Protein AF-A0A1E4SL75-F1 (afdb_monomer)

Solvent-accessible surface area (backbone atoms only — not comparable to full-atom values): 41194 Å² total; per-residue (Å²): 117,82,35,72,50,78,57,84,84,45,38,46,52,70,45,74,39,53,65,69,50,47,51,35,50,35,59,72,74,55,60,92,56,72,90,89,66,80,74,94,63,77,60,61,61,42,69,56,22,32,42,51,39,16,38,46,70,50,64,27,18,37,35,38,27,27,43,69,88,48,48,51,71,56,43,53,51,52,50,48,51,43,52,52,56,67,37,81,51,42,57,78,91,56,76,95,67,72,42,26,39,28,38,39,39,31,78,38,56,47,34,42,53,44,50,50,53,50,48,52,60,58,50,61,92,53,63,40,58,59,21,50,46,35,48,43,73,41,97,82,76,85,48,74,44,79,43,55,37,51,51,26,36,36,38,32,34,74,87,54,78,73,49,73,51,57,49,43,94,72,93,64,67,34,36,36,39,34,21,21,65,57,31,46,50,30,28,65,71,58,58,74,95,59,87,66,43,44,82,24,49,47,65,40,44,36,45,32,32,46,55,43,52,56,69,40,44,21,43,39,41,59,87,36,66,34,60,41,73,46,71,98,81,57,42,80,41,48,40,67,51,52,51,51,44,49,51,52,50,50,26,51,54,46,52,52,53,55,48,50,53,50,49,51,54,52,50,52,54,49,46,70,74,57,41,89,88,66,75,56,70,69,58,56,51,52,51,49,51,52,50,56,67,70,60,69,82,76,65,64,34,42,36,37,33,28,59,41,81,57,68,43,58,55,52,51,51,53,48,53,49,50,52,49,51,48,53,50,51,50,51,50,51,56,55,70,68,55,74,84,83,70,83,86,47,64,63,56,49,52,52,48,52,50,48,52,50,52,50,52,55,47,51,69,61,61,67,60,51,70,64,57,57,49,51,48,69,47,72,55,73,54,83,93,44,53,89,52,52,91,58,55,59,57,74,43,79,44,74,47,83,51,41,73,58,60,76,62,52,87,74,78,90,72,90,76,97,65,86,78,79,88,73,73,69,86,59,37,37,32,31,38,38,33,36,35,24,43,88,84,72,45,81,45,76,32,21,44,33,63,73,52,78,57,72,52,73,70,53,49,53,49,52,51,50,52,52,27,54,76,35,72,73,35,52,51,51,53,36,40,49,54,51,34,53,51,42,68,61,53,78,78,67,85,78,76,75,56,63,64,68,51,53,60,61,50,55,50,49,51,37,71,76,36,73,89,58,83,65,35,42,38,37,36,30,30,32,71,58,62,60,71,66,38,43,69,47,45,65,74,70,39,88,92,57,47,72,41,62,75,69,76,80,85,82,86,87,83,83,89,80,91,80,91,77,95,76,91,74,85,86,70,88,65,70,52,76,76,62,93,43,26,42,40,43,35,31,48,56,55,48,58,56,79,47,53,70,38,41,32,38,36,40,37,34,71,47,38,32,33,55,56,46,9,23,30,53,59,83,71,50,70,83,42,76,78,63,77,47,77,50,70,56,50,78,65,60,39,61,68,56,53,51,37,41,53,67,66,27,93,62,95,62,78,38,36,39,34,49,32,39,78,52,65,46,74,81,54,56,76,66,52,51,54,51,50,51,54,49,50,46,52,48,37,50,49,41,55,52,63,40,41,72,83,68,32,44,79,48,80,83,45,94,51,70,43,77,45,70,74,78,90,61,76,61,55,67,52,64,77,70,106

Secondary structure (DSSP, 8-state):
--S-TT-SS--GGGGT--HHHHHHHHHHHSTTS-TT---SSPPPPPHHHHHHHHHHHTT-EEEEEE-TTSSHHHHHHHHHHHHHHTPPPB-TTS-------EEEE-SSHHHHHHHHHHHHHHHTT--TT-EEEEEEEPTTSS-EEEEEE--EEEEE-SSSPPEEEESSSS----SEEEE-HHHHHHHHHT-SS-S--GGGGGG--EEEETTHHHHHH-SEEBTEE-EEEETTTTEEEEHHHHHHHHHHHHHHHHHHHHHHHHHHHHHHHHHHHH-TT---HHHHHHHHHHHHHHS---PPEEEEEEEPPPHHHHHHHHHHHHHHHHHHHHHHHHHHHS---SSS-HHHHHHHHHHHHHHHHHHHHS---HHHHHHHHHHPPPGGGGGGGGGSPPEEEEE----HHHHH-----SS--S--------PEEEE-EEEEE-TTS-EEEEEEE-STTPPPHHHHHHHHHHHHHHTTT-THHHHHHHHHHHHHHTTS----TTHHHHHHHHHHHHHHH-TT--PPEEEEE-TTS-HHHHHHHHHHH-TT--EEE---TT-S---------------SS---TT--SEEEEEHHHHTT---TT-SEEEEESGGGTSHHHHTBSS-GGGG-GGG----S-SS--SHHHHHHHHHHS--SSPPEEEEEEEEEETT--HHHHHHHHHHHHHHHHHHHHTTHHHHEEE--SSS-EEEPPPSS-THHHHHTT-

Radius of gyration: 29.53 Å; Cα contacts (8 Å, |Δi|>4): 1065; chains: 1; bounding box: 82×75×94 Å

pLDDT: mean 75.41, std 17.28, range [24.45, 97.94]

Sequence (722 aa):
LKYDPTDLEGDFTSYNVLPFLQHRLNQHLLTNMPTGRTPSHNLRPTDDQRKLLAILQSQHSAILNGGVSTGKSLASAIYALNLTFSRVPKYGIIRKRSSVDSIILVPTDEMVAKYQMYFEMLTTDIPALCCPDELKLQKGGTGYTLTRRPLVIEYLFSEKPTETYSTDLQSSVPQILVTTLSGLEKVVRSEGPQQTKQKHLLDLQLLAVDDMSLFLKSTHIGQDCLIQKSGKKSKYVNSVQSLIKEIQNLHLSEYYKDLDRRLDITKKKFEEEKGLNNLGPSELEKRLTKHRRKFLYKPIQYCFISKSEESYKHLLQTKLNLDNTRSINMAIQKHNQVQPQGFDTTKIHDLYTKFLIEKSDQLTQRDEDPLTRFVEKLIRFNDTQRVLKERERKLISASSSISLDSQLSTTDSSNFSSKPSSNEVLMINAYFPIGLTGEKLELVLKDLNVSENFPSDSEIVNLMNHHVELSRHNVKNLEKSFLKFKTDLEKDMVDRSSIRKYIPPLIKKFKELNPTNDSKFLVVVPNYVNIRKIIKKLSGTCKGEKFRALSDTKVNQGIATQGETDQTETSHTEIAAGSSQHLILNASQSIGIDFSGYSNVIIFGLDSLIPQLAFVSKPSLSSSANKVSGIVDPFDDLSVYYLAKLLATPTKQEKNILFVFDSYSKRSSKQDKIKSEQSLKRFSEIIMYNQLVKKVNTKSLFEEDIPLVYGIDDSFVSSVQS

Structure (mmCIF, N/CA/C/O backbone):
data_AF-A0A1E4SL75-F1
#
_entry.id   AF-A0A1E4SL75-F1
#
loop_
_atom_site.group_PDB
_atom_site.id
_atom_site.type_symbol
_atom_site.label_atom_id
_atom_site.label_alt_id
_atom_site.label_comp_id
_atom_site.label_asym_id
_atom_site.label_entity_id
_atom_site.label_seq_id
_atom_site.pdbx_PDB_ins_code
_atom_site.Cartn_x
_atom_site.Cartn_y
_atom_site.Cartn_z
_atom_site.occupancy
_atom_site.B_iso_or_equiv
_atom_site.auth_seq_id
_atom_site.auth_comp_id
_atom_site.auth_asym_id
_atom_site.auth_atom_id
_atom_site.pdbx_PDB_model_num
ATOM 1 N N . LEU A 1 1 ? -12.334 -18.047 13.655 1.00 83.31 1 LEU A N 1
ATOM 2 C CA . LEU A 1 1 ? -13.013 -16.798 13.227 1.00 83.31 1 LEU A CA 1
ATOM 3 C C . LEU A 1 1 ? -14.523 -17.031 13.283 1.00 83.31 1 LEU A C 1
ATOM 5 O O . LEU A 1 1 ? -14.915 -18.187 13.356 1.00 83.31 1 LEU A O 1
ATOM 9 N N . LYS A 1 2 ? -15.356 -15.981 13.296 1.00 88.62 2 LYS A N 1
ATOM 10 C CA . LYS A 1 2 ? -16.828 -16.102 13.223 1.00 88.62 2 LYS A CA 1
ATOM 11 C C . LYS A 1 2 ? -17.306 -16.476 11.812 1.00 88.62 2 LYS A C 1
ATOM 13 O O . LYS A 1 2 ? -18.326 -17.136 11.683 1.00 88.62 2 LYS A O 1
ATOM 18 N N . TYR A 1 3 ? -16.568 -16.046 10.792 1.00 90.00 3 TYR A N 1
ATOM 19 C CA . TYR A 1 3 ? -16.841 -16.313 9.378 1.00 90.00 3 TYR A CA 1
ATOM 20 C C . TYR A 1 3 ? -15.704 -17.143 8.787 1.00 90.00 3 TYR A C 1
ATOM 22 O O . TYR A 1 3 ? -14.558 -16.998 9.229 1.00 90.00 3 TYR A O 1
ATOM 30 N N . ASP A 1 4 ? -16.019 -17.992 7.811 1.00 86.25 4 ASP A N 1
ATOM 31 C CA . ASP A 1 4 ? -15.053 -18.871 7.158 1.00 86.25 4 ASP A CA 1
ATOM 32 C C . ASP A 1 4 ? -14.353 -18.147 5.990 1.00 86.25 4 ASP A C 1
ATOM 34 O O . ASP A 1 4 ? -14.996 -17.824 4.988 1.00 86.25 4 ASP A O 1
ATOM 38 N N . PRO A 1 5 ? -13.042 -17.858 6.086 1.00 84.31 5 PRO A N 1
ATOM 39 C CA . PRO A 1 5 ? -12.304 -17.215 5.001 1.00 84.31 5 PRO A CA 1
ATOM 40 C C . PRO A 1 5 ? -12.101 -18.123 3.774 1.00 84.31 5 PRO A C 1
ATOM 42 O O . PRO A 1 5 ? -11.694 -17.616 2.728 1.00 84.31 5 PRO A O 1
ATOM 45 N N . THR A 1 6 ? -12.351 -19.432 3.893 1.00 83.94 6 THR A N 1
ATOM 46 C CA . THR A 1 6 ? -12.162 -20.422 2.820 1.00 83.94 6 THR A CA 1
ATOM 47 C C . THR A 1 6 ? -13.420 -20.691 1.998 1.00 83.94 6 THR A C 1
ATOM 49 O O . THR A 1 6 ? -13.345 -21.400 0.999 1.00 83.94 6 THR A O 1
ATOM 52 N N . ASP A 1 7 ? -14.554 -20.091 2.367 1.00 82.94 7 ASP A N 1
ATOM 53 C CA . ASP A 1 7 ? -15.803 -20.208 1.617 1.00 82.94 7 ASP A CA 1
ATOM 54 C C . ASP A 1 7 ? -15.685 -19.524 0.240 1.00 82.94 7 ASP A C 1
ATOM 56 O O . ASP A 1 7 ? -15.732 -18.301 0.112 1.00 82.94 7 ASP A O 1
ATOM 60 N N . LEU A 1 8 ? -15.482 -20.331 -0.804 1.00 77.44 8 LEU A N 1
ATOM 61 C CA . LEU A 1 8 ? -15.339 -19.874 -2.192 1.00 77.44 8 LEU A CA 1
ATOM 62 C C . LEU A 1 8 ? -16.685 -19.549 -2.859 1.00 77.44 8 LEU A C 1
ATOM 64 O O . LEU A 1 8 ? -16.715 -18.886 -3.903 1.00 77.44 8 LEU A O 1
ATOM 68 N N . GLU A 1 9 ? -17.784 -20.033 -2.282 1.00 78.38 9 GLU A N 1
ATOM 69 C CA . GLU A 1 9 ? -19.133 -19.893 -2.830 1.00 78.38 9 GLU A CA 1
ATOM 70 C C . GLU A 1 9 ? -19.881 -18.703 -2.215 1.00 78.38 9 GLU A C 1
ATOM 72 O O . GLU A 1 9 ? -20.776 -18.145 -2.858 1.00 78.38 9 GLU A O 1
ATOM 77 N N . GLY A 1 10 ? -19.474 -18.271 -1.020 1.00 83.12 10 GLY A N 1
ATOM 78 C CA . GLY A 1 10 ? -20.016 -17.115 -0.318 1.00 83.12 10 GLY A CA 1
ATOM 79 C C . GLY A 1 10 ? -19.806 -15.780 -1.043 1.00 83.12 10 GLY A C 1
ATOM 80 O O . GLY A 1 10 ? -18.728 -15.459 -1.548 1.00 83.12 10 GLY A O 1
ATOM 81 N N . ASP A 1 11 ? -20.854 -14.958 -1.056 1.00 91.06 11 ASP A N 1
ATOM 82 C CA . ASP A 1 11 ? -20.798 -13.552 -1.466 1.00 91.06 11 ASP A CA 1
ATOM 83 C C . ASP A 1 11 ? -20.376 -12.631 -0.298 1.00 91.06 11 ASP A C 1
ATOM 85 O O . ASP A 1 11 ? -20.056 -13.091 0.800 1.00 91.06 11 ASP A O 1
ATOM 89 N N . PHE A 1 12 ? -20.384 -11.305 -0.479 1.00 92.00 12 PHE A N 1
ATOM 90 C CA . PHE A 1 12 ? -20.015 -10.391 0.610 1.00 92.00 12 PHE A CA 1
ATOM 91 C C . PHE A 1 12 ? -20.985 -10.469 1.803 1.00 92.00 12 PHE A C 1
ATOM 93 O O . PHE A 1 12 ? -20.565 -10.245 2.943 1.00 92.00 12 PHE A O 1
ATOM 100 N N . THR A 1 13 ? -22.261 -10.810 1.591 1.00 92.31 13 THR A N 1
ATOM 101 C CA . THR A 1 13 ? -23.250 -10.911 2.682 1.00 92.31 13 THR A CA 1
ATOM 102 C C . THR A 1 13 ? -22.955 -12.074 3.627 1.00 92.31 13 THR A C 1
ATOM 104 O O . THR A 1 13 ? -23.198 -11.960 4.832 1.00 92.31 13 THR A O 1
ATOM 107 N N . SER A 1 14 ? -22.300 -13.122 3.120 1.00 91.19 14 SER A N 1
ATOM 108 C CA . SER A 1 14 ? -21.789 -14.257 3.908 1.00 91.19 14 SER A CA 1
ATOM 109 C C . SER A 1 14 ? -20.769 -13.817 4.971 1.00 91.19 14 SER A C 1
ATOM 111 O O . SER A 1 14 ? -20.631 -14.442 6.021 1.00 91.19 14 SER A O 1
ATOM 113 N N . TYR A 1 15 ? -20.133 -12.660 4.762 1.00 91.69 15 TYR A N 1
ATOM 114 C CA . TYR A 1 15 ? -19.209 -12.009 5.692 1.00 91.69 15 TYR A CA 1
ATOM 115 C C . TYR A 1 15 ? -19.852 -10.852 6.466 1.00 91.69 15 TYR A C 1
ATOM 117 O O . TYR A 1 15 ? -19.157 -9.940 6.912 1.00 91.69 15 TYR A O 1
ATOM 125 N N . ASN A 1 16 ? -21.179 -10.853 6.630 1.00 92.44 16 ASN A N 1
ATOM 126 C CA . ASN A 1 16 ? -21.926 -9.811 7.344 1.00 92.44 16 ASN A CA 1
ATOM 127 C C . ASN A 1 16 ? -21.765 -8.406 6.734 1.00 92.44 16 ASN A C 1
ATOM 129 O O . ASN A 1 16 ? -21.898 -7.396 7.428 1.00 92.44 16 ASN A O 1
ATOM 133 N N . VAL A 1 17 ? -21.479 -8.316 5.433 1.00 93.50 17 VAL A N 1
ATOM 134 C CA . VAL A 1 17 ? -21.609 -7.063 4.682 1.00 93.50 17 VAL A CA 1
ATOM 135 C C . VAL A 1 17 ? -23.088 -6.797 4.421 1.00 93.50 17 VAL A C 1
ATOM 137 O O . VAL A 1 17 ? -23.849 -7.708 4.103 1.00 93.50 17 VAL A O 1
ATOM 140 N N . LEU A 1 18 ? -23.508 -5.538 4.567 1.00 93.25 18 LEU A N 1
ATOM 141 C CA . LEU A 1 18 ? -24.904 -5.157 4.367 1.00 93.25 18 LEU A CA 1
ATOM 142 C C . LEU A 1 18 ? -25.365 -5.500 2.940 1.00 93.25 18 LEU A C 1
ATOM 144 O O . LEU A 1 18 ? -24.660 -5.149 1.990 1.00 93.25 18 LEU A O 1
ATOM 148 N N . PRO A 1 19 ? -26.568 -6.083 2.760 1.00 91.56 19 PRO A N 1
ATOM 149 C CA . PRO A 1 19 ? -27.097 -6.422 1.436 1.00 91.56 19 PRO A CA 1
ATOM 150 C C . PRO A 1 19 ? -27.135 -5.239 0.460 1.00 91.56 19 PRO A C 1
ATOM 152 O O . PRO A 1 19 ? -26.914 -5.413 -0.733 1.00 91.56 19 PRO A O 1
ATOM 155 N N . PHE A 1 20 ? -27.343 -4.018 0.969 1.00 90.56 20 PHE A N 1
ATOM 156 C CA . PHE A 1 20 ? -27.250 -2.790 0.176 1.00 90.56 20 PHE A CA 1
ATOM 157 C C . PHE A 1 20 ? -25.873 -2.623 -0.489 1.00 90.56 20 PHE A C 1
ATOM 159 O O . PHE A 1 20 ? -25.795 -2.338 -1.680 1.00 90.56 20 PHE A O 1
ATOM 166 N N . LEU A 1 21 ? -24.784 -2.850 0.253 1.00 92.12 21 LEU A N 1
ATOM 167 C CA . LEU A 1 21 ? -23.425 -2.727 -0.280 1.00 92.12 21 LEU A CA 1
ATOM 168 C C . LEU A 1 21 ? -23.129 -3.832 -1.305 1.00 92.12 21 LEU A C 1
ATOM 170 O O . LEU A 1 21 ? -22.540 -3.543 -2.342 1.00 92.12 21 LEU A O 1
ATOM 174 N N . GLN A 1 22 ? -23.596 -5.067 -1.074 1.00 91.62 22 GLN A N 1
ATOM 175 C CA . GLN A 1 22 ? -23.527 -6.143 -2.077 1.00 91.62 22 GLN A CA 1
ATOM 176 C C . GLN A 1 22 ? -24.260 -5.751 -3.366 1.00 91.62 22 GLN A C 1
ATOM 178 O O . GLN A 1 22 ? -23.735 -5.943 -4.461 1.00 91.62 22 GLN A O 1
ATOM 183 N N . HIS A 1 23 ? -25.461 -5.182 -3.247 1.00 89.25 23 HIS A N 1
ATOM 184 C CA . HIS A 1 23 ? -26.235 -4.737 -4.400 1.00 89.25 23 HIS A CA 1
ATOM 185 C C . HIS A 1 23 ? -25.493 -3.661 -5.204 1.00 89.25 23 HIS A C 1
ATOM 187 O O . HIS A 1 23 ? -25.441 -3.749 -6.429 1.00 89.25 23 HIS A O 1
ATOM 193 N N . ARG A 1 24 ? -24.854 -2.695 -4.532 1.00 88.94 24 ARG A N 1
ATOM 194 C CA . ARG A 1 24 ? -24.038 -1.663 -5.194 1.00 88.94 24 ARG A CA 1
ATOM 195 C C . ARG A 1 24 ? -22.810 -2.237 -5.886 1.00 88.94 24 ARG A C 1
ATOM 197 O O . ARG A 1 24 ? -22.538 -1.882 -7.028 1.00 88.94 24 ARG A O 1
ATOM 204 N N . LEU A 1 25 ? -22.118 -3.179 -5.250 1.00 88.62 25 LEU A N 1
ATOM 205 C CA . LEU A 1 25 ? -21.009 -3.891 -5.885 1.00 88.62 25 LEU A CA 1
ATOM 206 C C . LEU A 1 25 ? -21.459 -4.614 -7.158 1.00 88.62 25 LEU A C 1
ATOM 208 O O . LEU A 1 25 ? -20.793 -4.508 -8.183 1.00 88.62 25 LEU A O 1
ATOM 212 N N . ASN A 1 26 ? -22.612 -5.286 -7.121 1.00 86.31 26 ASN A N 1
ATOM 213 C CA . ASN A 1 26 ? -23.179 -5.935 -8.302 1.00 86.31 26 ASN A CA 1
ATOM 214 C C . ASN A 1 26 ? -23.487 -4.919 -9.411 1.00 86.31 26 ASN A C 1
ATOM 216 O O . ASN A 1 26 ? -23.142 -5.155 -10.563 1.00 86.31 26 ASN A O 1
ATOM 220 N N . GLN A 1 27 ? -24.117 -3.790 -9.073 1.00 82.88 27 GLN A N 1
ATOM 221 C CA . GLN A 1 27 ? -24.462 -2.755 -10.049 1.00 82.88 27 GLN A CA 1
ATOM 222 C C . GLN A 1 27 ? -23.234 -2.137 -10.717 1.00 82.88 27 GLN A C 1
ATOM 224 O O . GLN A 1 27 ? -23.279 -1.889 -11.911 1.00 82.88 27 GLN A O 1
ATOM 229 N N . HIS A 1 28 ? -22.153 -1.882 -9.980 1.00 78.88 28 HIS A N 1
ATOM 230 C CA . HIS A 1 28 ? -20.993 -1.176 -10.530 1.00 78.88 28 HIS A CA 1
ATOM 231 C C . HIS A 1 28 ? -19.942 -2.091 -11.162 1.00 78.88 28 HIS A C 1
ATOM 233 O O . HIS A 1 28 ? -19.201 -1.640 -12.030 1.00 78.88 28 HIS A O 1
ATOM 239 N N . LEU A 1 29 ? -19.850 -3.353 -10.734 1.00 79.06 29 LEU A N 1
ATOM 240 C CA . LEU A 1 29 ? -18.795 -4.268 -11.187 1.00 79.06 29 LEU A CA 1
ATOM 241 C C . LEU A 1 29 ? -19.296 -5.349 -12.159 1.00 79.06 29 LEU A C 1
ATOM 243 O O . LEU A 1 29 ? -18.475 -5.978 -12.821 1.00 79.06 29 LEU A O 1
ATOM 247 N N . LEU A 1 30 ? -20.615 -5.559 -12.287 1.00 74.44 30 LEU A N 1
ATOM 248 C CA . LEU A 1 30 ? -21.209 -6.518 -13.238 1.00 74.44 30 LEU A CA 1
ATOM 249 C C . LEU A 1 30 ? -21.849 -5.836 -14.469 1.00 74.44 30 LEU A C 1
ATOM 251 O O . LEU A 1 30 ? -22.508 -6.498 -15.270 1.00 74.44 30 LEU A O 1
ATOM 255 N N . THR A 1 31 ? -21.662 -4.526 -14.651 1.00 55.16 31 THR A N 1
ATOM 256 C CA . THR A 1 31 ? -22.407 -3.651 -15.583 1.00 55.16 31 THR A CA 1
ATOM 257 C C . THR A 1 31 ? -22.130 -3.822 -17.077 1.00 55.16 31 THR A C 1
ATOM 259 O O . THR A 1 31 ? -22.726 -3.114 -17.880 1.00 55.16 31 THR A O 1
ATOM 262 N N . ASN A 1 32 ? -21.336 -4.809 -17.497 1.00 49.16 32 ASN A N 1
ATOM 263 C CA . ASN A 1 32 ? -21.243 -5.186 -18.917 1.00 49.16 32 ASN A CA 1
ATOM 264 C C . ASN A 1 32 ? -22.448 -6.015 -19.409 1.00 49.16 32 ASN A C 1
ATOM 266 O O . ASN A 1 32 ? -22.391 -6.622 -20.478 1.00 49.16 32 ASN A O 1
ATOM 270 N N . MET A 1 33 ? -23.541 -6.065 -18.645 1.00 46.09 33 MET A N 1
ATOM 271 C CA . MET A 1 33 ? -24.749 -6.791 -19.022 1.00 46.09 33 MET A CA 1
ATOM 272 C C . MET A 1 33 ? -25.742 -5.846 -19.716 1.00 46.09 33 MET A C 1
ATOM 274 O O . MET A 1 33 ? -26.021 -4.770 -19.185 1.00 46.09 33 MET A O 1
ATOM 278 N N . PRO A 1 34 ? -26.294 -6.225 -20.887 1.00 42.47 34 PRO A N 1
ATOM 279 C CA . PRO A 1 34 ? -27.271 -5.411 -21.599 1.00 42.47 34 PRO A CA 1
ATOM 280 C C . PRO A 1 34 ? -28.456 -5.060 -20.691 1.00 42.47 34 PRO A C 1
ATOM 282 O O . PRO A 1 34 ? -28.938 -5.887 -19.910 1.00 42.47 34 PRO A O 1
ATOM 285 N N . THR A 1 35 ? -28.888 -3.805 -20.791 1.00 44.03 35 THR A N 1
ATOM 286 C CA . THR A 1 35 ? -29.911 -3.160 -19.964 1.00 44.03 35 THR A CA 1
ATOM 287 C C . THR A 1 35 ? -31.155 -4.039 -19.782 1.00 44.03 35 THR A C 1
ATOM 289 O O . THR A 1 35 ? -31.805 -4.433 -20.747 1.00 44.03 35 THR A O 1
ATOM 292 N N . GLY A 1 36 ? -31.501 -4.340 -18.522 1.00 49.22 36 GLY A N 1
ATOM 293 C CA . GLY A 1 36 ? -32.783 -4.957 -18.148 1.00 49.22 36 GLY A CA 1
ATOM 294 C C . GLY A 1 36 ? -32.735 -6.346 -17.499 1.00 49.22 36 GLY A C 1
ATOM 295 O O . GLY A 1 36 ? -33.790 -6.859 -17.135 1.00 49.22 36 GLY A O 1
ATOM 296 N N . ARG A 1 37 ? -31.561 -6.966 -17.305 1.00 46.25 37 ARG A N 1
ATOM 297 C CA . ARG A 1 37 ? -31.441 -8.231 -16.548 1.00 46.25 37 ARG A CA 1
ATOM 298 C C . ARG A 1 37 ? -30.671 -8.023 -15.248 1.00 46.25 37 ARG A C 1
ATOM 300 O O . ARG A 1 37 ? -29.527 -7.581 -15.269 1.00 46.25 37 ARG A O 1
ATOM 307 N N . THR A 1 38 ? -31.287 -8.366 -14.117 1.00 53.19 38 THR A N 1
ATOM 308 C CA . THR A 1 38 ? -30.568 -8.529 -12.850 1.00 53.19 38 THR A CA 1
ATOM 309 C C . THR A 1 38 ? -29.512 -9.630 -13.009 1.00 53.19 38 THR A C 1
ATOM 311 O O . THR A 1 38 ? -29.789 -10.644 -13.657 1.00 53.19 38 THR A O 1
ATOM 314 N N . PRO A 1 39 ? -28.299 -9.464 -12.451 1.00 56.12 39 PRO A N 1
ATOM 315 C CA . PRO A 1 39 ? -27.299 -10.524 -12.454 1.00 56.12 39 PRO A CA 1
ATOM 316 C C . PRO A 1 39 ? -27.886 -11.789 -11.823 1.00 56.12 39 PRO A C 1
ATOM 318 O O . PRO A 1 39 ? -28.480 -11.726 -10.748 1.00 56.12 39 PRO A O 1
ATOM 321 N N . SER A 1 40 ? -27.722 -12.941 -12.476 1.00 58.41 40 SER A N 1
ATOM 322 C CA . SER A 1 40 ? -28.173 -14.234 -11.937 1.00 58.41 40 SER A CA 1
ATOM 323 C C . SER A 1 40 ? -27.377 -14.683 -10.705 1.00 58.41 40 SER A C 1
ATOM 325 O O . SER A 1 40 ? -27.741 -15.666 -10.066 1.00 58.41 40 SER A O 1
ATOM 327 N N . HIS A 1 41 ? -26.286 -13.984 -10.386 1.00 71.56 41 HIS A N 1
ATOM 328 C CA . HIS A 1 41 ? -25.365 -14.296 -9.304 1.00 71.56 41 HIS A CA 1
ATOM 329 C C . HIS A 1 41 ? -24.803 -13.014 -8.678 1.00 71.56 41 HIS A C 1
ATOM 331 O O . HIS A 1 41 ? -24.623 -11.998 -9.352 1.00 71.56 41 HIS A O 1
ATOM 337 N N . ASN A 1 42 ? -24.517 -13.074 -7.378 1.00 82.56 42 ASN A N 1
ATOM 338 C CA . ASN A 1 42 ? -23.846 -11.998 -6.658 1.00 82.56 42 ASN A CA 1
ATOM 339 C C . ASN A 1 42 ? -22.348 -11.979 -6.982 1.00 82.56 42 ASN A C 1
ATOM 341 O O . ASN A 1 42 ? -21.724 -13.026 -7.165 1.00 82.56 42 ASN A O 1
ATOM 345 N N . LEU A 1 43 ? -21.766 -10.778 -7.013 1.00 85.25 43 LEU A N 1
ATOM 346 C CA . LEU A 1 43 ? -20.324 -10.594 -7.083 1.00 85.25 43 LEU A CA 1
ATOM 347 C C . LEU A 1 43 ? -19.679 -11.251 -5.863 1.00 85.25 43 LEU A C 1
ATOM 349 O O . LEU A 1 43 ? -20.049 -10.952 -4.722 1.00 85.25 43 LEU A O 1
ATOM 353 N N . ARG A 1 44 ? -18.691 -12.107 -6.115 1.00 88.12 44 ARG A N 1
ATOM 354 C CA . ARG A 1 44 ? -17.951 -12.809 -5.069 1.00 88.12 44 ARG A CA 1
ATOM 355 C C . ARG A 1 44 ? -16.710 -12.015 -4.645 1.00 88.12 44 ARG A C 1
ATOM 357 O O . ARG A 1 44 ? -16.028 -11.460 -5.509 1.00 88.12 44 ARG A O 1
ATOM 364 N N . PRO A 1 45 ? -16.392 -11.966 -3.341 1.00 90.56 45 PRO A N 1
ATOM 365 C CA . PRO A 1 45 ? -15.139 -11.402 -2.858 1.00 90.56 45 PRO A CA 1
ATOM 366 C C . PRO A 1 45 ? -13.934 -12.236 -3.315 1.00 90.56 45 PRO A C 1
ATOM 368 O O . PRO A 1 45 ? -13.987 -13.468 -3.366 1.00 90.56 45 PRO A O 1
ATOM 371 N N . THR A 1 46 ? -12.816 -11.565 -3.594 1.00 89.50 46 THR A N 1
ATOM 372 C CA . THR A 1 46 ? -11.518 -12.221 -3.826 1.00 89.50 46 THR A CA 1
ATOM 373 C C . THR A 1 46 ? -11.005 -12.902 -2.551 1.00 89.50 46 THR A C 1
ATOM 375 O O . THR A 1 46 ? -11.482 -12.619 -1.452 1.00 89.50 46 THR A O 1
ATOM 378 N N . ASP A 1 47 ? -9.989 -13.763 -2.666 1.00 87.56 47 ASP A N 1
ATOM 379 C CA . ASP A 1 47 ? -9.384 -14.440 -1.506 1.00 87.56 47 ASP A CA 1
ATOM 380 C C . ASP A 1 47 ? -8.906 -13.470 -0.416 1.00 87.56 47 ASP A C 1
ATOM 382 O O . ASP A 1 47 ? -9.229 -13.621 0.764 1.00 87.56 47 ASP A O 1
ATOM 386 N N . ASP A 1 48 ? -8.223 -12.402 -0.825 1.00 89.44 48 ASP A N 1
ATOM 387 C CA . ASP A 1 48 ? -7.775 -11.345 0.080 1.00 89.44 48 ASP A CA 1
ATOM 388 C C . ASP A 1 48 ? -8.949 -10.610 0.738 1.00 89.44 48 ASP A C 1
ATOM 390 O O . ASP A 1 48 ? -8.900 -10.302 1.931 1.00 89.44 48 ASP A O 1
ATOM 394 N N . GLN A 1 49 ? -10.018 -10.338 -0.016 1.00 92.69 49 GLN A N 1
ATOM 395 C CA . GLN A 1 49 ? -11.212 -9.685 0.520 1.00 92.69 49 GLN A CA 1
ATOM 396 C C . GLN A 1 49 ? -11.937 -10.584 1.530 1.00 92.69 49 GLN A C 1
ATOM 398 O O . GLN A 1 49 ? -12.306 -10.096 2.599 1.00 92.69 49 GLN A O 1
ATOM 403 N N . ARG A 1 50 ? -12.085 -11.887 1.246 1.00 92.94 50 ARG A N 1
ATOM 404 C CA . ARG A 1 50 ? -12.679 -12.871 2.172 1.00 92.94 50 ARG A CA 1
ATOM 405 C C . ARG A 1 50 ? -11.902 -12.945 3.474 1.00 92.94 50 ARG A C 1
ATOM 407 O O . ARG A 1 50 ? -12.486 -12.782 4.544 1.00 92.94 50 ARG A O 1
ATOM 414 N N . LYS A 1 51 ? -10.579 -13.121 3.393 1.00 91.88 51 LYS A N 1
ATOM 415 C CA . LYS A 1 51 ? -9.690 -13.161 4.564 1.00 91.88 51 LYS A CA 1
ATOM 416 C C . LYS A 1 51 ? -9.807 -11.882 5.390 1.00 91.88 51 LYS A C 1
ATOM 418 O O . LYS A 1 51 ? -10.016 -11.960 6.603 1.00 91.88 51 LYS A O 1
ATOM 423 N N . LEU A 1 52 ? -9.739 -10.713 4.744 1.00 94.00 52 LEU A N 1
ATOM 424 C CA . LEU A 1 52 ? -9.831 -9.427 5.436 1.00 94.00 52 LEU A CA 1
ATOM 425 C C . LEU A 1 52 ? -11.171 -9.261 6.153 1.00 94.00 52 LEU A C 1
ATOM 427 O O . LEU A 1 52 ? -11.208 -8.964 7.349 1.00 94.00 52 LEU A O 1
ATOM 431 N N . LEU A 1 53 ? -12.273 -9.471 5.430 1.00 94.75 53 LEU A N 1
ATOM 432 C CA . LEU A 1 53 ? -13.621 -9.295 5.958 1.00 94.75 53 LEU A CA 1
ATOM 433 C C . LEU A 1 53 ? -13.910 -10.312 7.065 1.00 94.75 53 LEU A C 1
ATOM 435 O O . LEU A 1 53 ? -14.415 -9.915 8.112 1.00 94.75 53 LEU A O 1
ATOM 439 N N . ALA A 1 54 ? -13.517 -11.579 6.907 1.00 93.44 54 ALA A N 1
ATOM 440 C CA . ALA A 1 54 ? -13.692 -12.606 7.932 1.00 93.44 54 ALA A CA 1
ATOM 441 C C . ALA A 1 54 ? -12.986 -12.245 9.249 1.00 93.44 54 ALA A C 1
ATOM 443 O O . ALA A 1 54 ? -13.573 -12.402 10.326 1.00 93.44 54 ALA A O 1
ATOM 444 N N . ILE A 1 55 ? -11.755 -11.721 9.189 1.00 93.44 55 ILE A N 1
ATOM 445 C CA . ILE A 1 55 ? -10.998 -11.292 10.377 1.00 93.44 55 ILE A CA 1
ATOM 446 C C . ILE A 1 55 ? -11.648 -10.063 11.018 1.00 93.44 55 ILE A C 1
ATOM 448 O O . ILE A 1 55 ? -11.949 -10.075 12.218 1.00 93.44 55 ILE A O 1
ATOM 452 N N . LEU A 1 56 ? -11.901 -9.018 10.225 1.00 94.19 56 LEU A N 1
ATOM 453 C CA . LEU A 1 56 ? -12.411 -7.746 10.733 1.00 94.19 56 LEU A CA 1
ATOM 454 C C . LEU A 1 56 ? -13.823 -7.891 11.317 1.00 94.19 56 LEU A C 1
ATOM 456 O O . LEU A 1 56 ? -14.086 -7.428 12.428 1.00 94.19 56 LEU A O 1
ATOM 460 N N . GLN A 1 57 ? -14.707 -8.626 10.646 1.00 93.00 57 GLN A N 1
ATOM 461 C CA . GLN A 1 57 ? -16.080 -8.875 11.102 1.00 93.00 57 GLN A CA 1
ATOM 462 C C . GLN A 1 57 ? -16.141 -9.799 12.324 1.00 93.00 57 GLN A C 1
ATOM 464 O O . GLN A 1 57 ? -17.102 -9.761 13.095 1.00 93.00 57 GLN A O 1
ATOM 469 N N . SER A 1 58 ? -15.088 -10.589 12.556 1.00 91.25 58 SER A N 1
ATOM 470 C CA . SER A 1 58 ? -14.884 -11.339 13.804 1.00 91.25 58 SER A CA 1
ATOM 471 C C . SER A 1 58 ? -14.350 -10.468 14.952 1.00 91.25 58 SER A C 1
ATOM 473 O O . SER A 1 58 ? -14.004 -10.995 16.005 1.00 91.25 58 SER A O 1
ATOM 475 N N . GLN A 1 59 ? -14.290 -9.142 14.771 1.00 90.50 59 GLN A N 1
ATOM 476 C CA . GLN A 1 59 ? -13.816 -8.148 15.743 1.00 90.50 59 GLN A CA 1
ATOM 477 C C . GLN A 1 59 ? -12.320 -8.240 16.091 1.00 90.50 59 GLN A C 1
ATOM 479 O O . GLN A 1 59 ? -11.885 -7.649 17.084 1.00 90.50 59 GLN A O 1
ATOM 484 N N . HIS A 1 60 ? -11.516 -8.909 15.262 1.00 91.62 60 HIS A N 1
ATOM 485 C CA . HIS A 1 60 ? -10.063 -9.011 15.422 1.00 91.62 60 HIS A CA 1
ATOM 486 C C . HIS A 1 60 ? -9.321 -7.928 14.631 1.00 91.62 60 HIS A C 1
ATOM 488 O O . HIS A 1 60 ? -9.833 -7.410 13.640 1.00 91.62 60 HIS A O 1
ATOM 494 N N . SER A 1 61 ? -8.117 -7.570 15.074 1.00 93.25 61 SER A N 1
ATOM 495 C CA . SER A 1 61 ? -7.230 -6.713 14.281 1.00 93.25 61 SER A CA 1
ATOM 496 C C . SER A 1 61 ? -6.565 -7.556 13.193 1.00 93.25 61 SER A C 1
ATOM 498 O O . SER A 1 61 ? -6.231 -8.714 13.439 1.00 93.25 61 SER A O 1
ATOM 500 N N . ALA A 1 62 ? -6.373 -6.990 12.007 1.00 93.25 62 ALA A N 1
ATOM 501 C CA . ALA A 1 62 ? -5.860 -7.709 10.845 1.00 93.25 62 ALA A CA 1
ATOM 502 C C . ALA A 1 62 ? -4.505 -7.154 10.397 1.00 93.25 62 ALA A C 1
ATOM 504 O O . ALA A 1 62 ? -4.327 -5.935 10.322 1.00 93.25 62 ALA A O 1
ATOM 505 N N . ILE A 1 63 ? -3.587 -8.050 10.043 1.00 91.31 63 ILE A N 1
ATOM 506 C CA . ILE A 1 63 ? -2.505 -7.775 9.095 1.00 91.31 63 ILE A CA 1
ATOM 507 C C . ILE A 1 63 ? -2.796 -8.631 7.876 1.00 91.31 63 ILE A C 1
ATOM 509 O O . ILE A 1 63 ? -2.920 -9.846 8.004 1.00 91.31 63 ILE A O 1
ATOM 513 N N . LEU A 1 64 ? -2.935 -8.004 6.716 1.00 89.88 64 LEU A N 1
ATOM 514 C CA . LEU A 1 64 ? -3.118 -8.714 5.463 1.00 89.88 64 LEU A CA 1
ATOM 515 C C . LEU A 1 64 ? -1.931 -8.448 4.546 1.00 89.88 64 LEU A C 1
ATOM 517 O O . LEU A 1 64 ? -1.792 -7.344 4.015 1.00 89.88 64 LEU A O 1
ATOM 521 N N . ASN A 1 65 ? -1.125 -9.482 4.339 1.00 84.94 65 ASN A N 1
ATOM 522 C CA . ASN A 1 65 ? -0.054 -9.509 3.352 1.00 84.94 65 ASN A CA 1
ATOM 523 C C . ASN A 1 65 ? -0.611 -10.157 2.083 1.00 84.94 65 ASN A C 1
ATOM 525 O O . ASN A 1 65 ? -0.755 -11.377 2.034 1.00 84.94 65 ASN A O 1
ATOM 529 N N .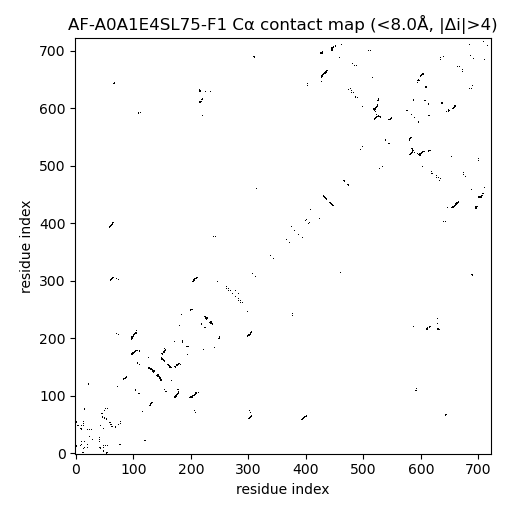 GLY A 1 66 ? -0.964 -9.363 1.072 1.00 79.62 66 GLY A N 1
ATOM 530 C CA . GLY A 1 66 ? -1.575 -9.922 -0.137 1.00 79.62 66 GLY A CA 1
ATOM 531 C C . GLY A 1 66 ? -1.185 -9.236 -1.434 1.00 79.62 66 GLY A C 1
ATOM 532 O O . GLY A 1 66 ? -0.691 -8.105 -1.427 1.00 79.62 66 GLY A O 1
ATOM 533 N N . GLY A 1 67 ? -1.442 -9.908 -2.556 1.00 73.38 67 GLY A N 1
ATOM 534 C CA . GLY A 1 67 ? -1.004 -9.495 -3.895 1.00 73.38 67 GLY A CA 1
ATOM 535 C C . GLY A 1 67 ? -1.520 -8.118 -4.331 1.00 73.38 67 GLY A C 1
ATOM 536 O O . GLY A 1 67 ? -2.532 -7.617 -3.848 1.00 73.38 67 GLY A O 1
ATOM 537 N N . VAL A 1 68 ? -0.835 -7.441 -5.248 1.00 76.06 68 VAL A N 1
ATOM 538 C CA . VAL A 1 68 ? -1.295 -6.127 -5.737 1.00 76.06 68 VAL A CA 1
ATOM 539 C C . VAL A 1 68 ? -2.611 -6.288 -6.516 1.00 76.06 68 VAL A C 1
ATOM 541 O O . VAL A 1 68 ? -2.840 -7.303 -7.159 1.00 76.06 68 VAL A O 1
ATOM 544 N N . SER A 1 69 ? -3.497 -5.289 -6.441 1.00 74.38 69 SER A N 1
ATOM 545 C CA . SER A 1 69 ? -4.783 -5.269 -7.166 1.00 74.38 69 SER A CA 1
ATOM 546 C C . SER A 1 69 ? -5.795 -6.365 -6.793 1.00 74.38 69 SER A C 1
ATOM 548 O O . SER A 1 69 ? -6.771 -6.567 -7.500 1.00 74.38 69 SER A O 1
ATOM 550 N N . THR A 1 70 ? -5.664 -7.001 -5.629 1.00 82.31 70 THR A N 1
ATOM 551 C CA . THR A 1 70 ? -6.618 -8.017 -5.139 1.00 82.31 70 THR A CA 1
ATOM 552 C C . THR A 1 70 ? -7.889 -7.448 -4.490 1.00 82.31 70 THR A C 1
ATOM 554 O O . THR A 1 70 ? -8.687 -8.188 -3.925 1.00 82.31 70 THR A O 1
ATOM 557 N N . GLY A 1 71 ? -8.094 -6.126 -4.526 1.00 86.25 71 GLY A N 1
ATOM 558 C CA . GLY A 1 71 ? -9.296 -5.486 -3.977 1.00 86.25 71 GLY A CA 1
ATOM 559 C C . GLY A 1 71 ? -9.300 -5.257 -2.456 1.00 86.25 71 GLY A C 1
ATOM 560 O O . GLY A 1 71 ? -10.350 -4.923 -1.907 1.00 86.25 71 GLY A O 1
ATOM 561 N N . LYS A 1 72 ? -8.151 -5.373 -1.772 1.00 90.88 72 LYS A N 1
ATOM 562 C CA . LYS A 1 72 ? -8.006 -5.127 -0.317 1.00 90.88 72 LYS A CA 1
ATOM 563 C C . LYS A 1 72 ? -8.526 -3.762 0.134 1.00 90.88 72 LYS A C 1
ATOM 565 O O . LYS A 1 72 ? -9.333 -3.692 1.054 1.00 90.88 72 LYS A O 1
ATOM 570 N N . SER A 1 73 ? -8.131 -2.695 -0.564 1.00 92.75 73 SER A N 1
ATOM 571 C CA . SER A 1 73 ? -8.573 -1.328 -0.259 1.00 92.75 73 SER A CA 1
ATOM 572 C C . SER A 1 73 ? -10.101 -1.185 -0.324 1.00 92.75 73 SER A C 1
ATOM 574 O O . SER A 1 73 ? -10.707 -0.513 0.506 1.00 92.75 73 SER A O 1
ATOM 576 N N . LEU A 1 74 ? -10.746 -1.870 -1.280 1.00 93.62 74 LEU A N 1
ATOM 577 C CA . LEU A 1 74 ? -12.206 -1.878 -1.397 1.00 93.62 74 LEU A CA 1
ATOM 578 C C . LEU A 1 74 ? -12.851 -2.617 -0.215 1.00 93.62 74 LEU A C 1
ATOM 580 O O . LEU A 1 74 ? -13.818 -2.120 0.351 1.00 93.62 74 LEU A O 1
ATOM 584 N N . ALA A 1 75 ? -12.294 -3.754 0.218 1.00 94.81 75 ALA A N 1
ATOM 585 C CA . ALA A 1 75 ? -12.776 -4.449 1.415 1.00 94.81 75 ALA A CA 1
ATOM 586 C C . ALA A 1 75 ? -12.632 -3.600 2.692 1.00 94.81 75 ALA A C 1
ATOM 588 O O . ALA A 1 75 ? -13.544 -3.601 3.520 1.00 94.81 75 ALA A O 1
ATOM 589 N N . SER A 1 76 ? -11.554 -2.820 2.834 1.00 95.94 76 SER A N 1
ATOM 590 C CA . SER A 1 76 ? -11.418 -1.848 3.930 1.00 95.94 76 SER A CA 1
ATOM 591 C C . SER A 1 76 ? -12.472 -0.740 3.871 1.00 95.94 76 SER A C 1
ATOM 593 O O . SER A 1 76 ? -13.055 -0.416 4.906 1.00 95.94 76 SER A O 1
ATOM 595 N N . ALA A 1 77 ? -12.769 -0.199 2.684 1.00 96.62 77 ALA A N 1
ATOM 596 C CA . ALA A 1 77 ? -13.828 0.798 2.502 1.00 96.62 77 ALA A CA 1
ATOM 597 C C . ALA A 1 77 ? -15.222 0.231 2.838 1.00 96.62 77 ALA A C 1
ATOM 599 O O . ALA A 1 77 ? -15.977 0.848 3.592 1.00 96.62 77 ALA A O 1
ATOM 600 N N . ILE A 1 78 ? -15.533 -0.979 2.355 1.00 96.31 78 ILE A N 1
ATOM 601 C CA . ILE A 1 78 ? -16.776 -1.705 2.669 1.00 96.31 78 ILE A CA 1
ATOM 602 C C . ILE A 1 78 ? -16.909 -1.907 4.179 1.00 96.31 78 ILE A C 1
ATOM 604 O O . ILE A 1 78 ? -17.977 -1.669 4.741 1.00 96.31 78 ILE A O 1
ATOM 608 N N . TYR A 1 79 ? -15.834 -2.330 4.849 1.00 96.75 79 TYR A N 1
ATOM 609 C CA . TYR A 1 79 ? -15.852 -2.538 6.294 1.00 96.75 79 TYR A CA 1
ATOM 610 C C . TYR A 1 79 ? -16.087 -1.230 7.063 1.00 96.75 79 TYR A C 1
ATOM 612 O O . TYR A 1 79 ? -16.901 -1.212 7.986 1.00 96.75 79 TYR A O 1
ATOM 620 N N . ALA A 1 80 ? -15.445 -0.131 6.652 1.00 97.00 80 ALA A N 1
ATOM 621 C CA . ALA A 1 80 ? -15.651 1.187 7.252 1.00 97.00 80 ALA A CA 1
ATOM 622 C C . ALA A 1 80 ? -17.109 1.667 7.111 1.00 97.00 80 ALA A C 1
ATOM 624 O O . ALA A 1 80 ? -17.712 2.065 8.108 1.00 97.00 80 ALA A O 1
ATOM 625 N N . LEU A 1 81 ? -17.710 1.555 5.917 1.00 96.19 81 LEU A N 1
ATOM 626 C CA . LEU A 1 81 ? -19.133 1.873 5.711 1.00 96.19 81 LEU A CA 1
ATOM 627 C C . LEU A 1 81 ? -20.043 0.983 6.550 1.00 96.19 81 LEU A C 1
ATOM 629 O O . LEU A 1 81 ? -20.994 1.468 7.161 1.00 96.19 81 LEU A O 1
ATOM 633 N N . ASN A 1 82 ? -19.751 -0.316 6.597 1.00 94.69 82 ASN A N 1
ATOM 634 C CA . ASN A 1 82 ? -20.549 -1.256 7.364 1.00 94.69 82 ASN A CA 1
ATOM 635 C C . ASN A 1 82 ? -20.546 -0.891 8.854 1.00 94.69 82 ASN A C 1
ATOM 637 O O . ASN A 1 82 ? -21.615 -0.797 9.446 1.00 94.69 82 ASN A O 1
ATOM 641 N N . LEU A 1 83 ? -19.382 -0.559 9.428 1.00 93.31 83 LEU A N 1
ATOM 642 C CA . LEU A 1 83 ? -19.282 -0.057 10.804 1.00 93.31 83 LEU A CA 1
ATOM 643 C C . LEU A 1 83 ? -20.113 1.212 11.030 1.00 93.31 83 LEU A C 1
ATOM 645 O O . LEU A 1 83 ? -20.801 1.321 12.048 1.00 93.31 83 LEU A O 1
ATOM 649 N N . THR A 1 84 ? -20.070 2.160 10.093 1.00 92.94 84 THR A N 1
ATOM 650 C CA . THR A 1 84 ? -20.834 3.411 10.187 1.00 92.94 84 THR A CA 1
ATOM 651 C C . THR A 1 84 ? -22.345 3.163 10.114 1.00 92.94 84 THR A C 1
ATOM 653 O O . THR A 1 84 ? -23.100 3.722 10.913 1.00 92.94 84 THR A O 1
ATOM 656 N N . PHE A 1 85 ? -22.807 2.291 9.216 1.00 92.56 85 PHE A N 1
ATOM 657 C CA . PHE A 1 85 ? -24.230 1.977 9.049 1.00 92.56 85 PHE A CA 1
ATOM 658 C C . PHE A 1 85 ? -24.781 1.034 10.122 1.00 92.56 85 PHE A C 1
ATOM 660 O O . PHE A 1 85 ? -25.955 1.138 10.479 1.00 92.56 85 PHE A O 1
ATOM 667 N N . SER A 1 86 ? -23.948 0.153 10.678 1.00 90.00 86 SER A N 1
ATOM 668 C CA . SER A 1 86 ? -24.309 -0.760 11.766 1.00 90.00 86 SER A CA 1
ATOM 669 C C . SER A 1 86 ? -24.006 -0.185 13.153 1.00 90.00 86 SER A C 1
ATOM 671 O O . SER A 1 86 ? -24.010 -0.923 14.145 1.00 90.00 86 SER A O 1
ATOM 673 N N . ARG A 1 87 ? -23.687 1.113 13.250 1.00 86.00 87 ARG A N 1
ATOM 674 C CA . ARG A 1 87 ? -23.339 1.755 14.519 1.00 86.00 87 ARG A CA 1
ATOM 675 C C . ARG A 1 87 ? -24.494 1.621 15.506 1.00 86.00 87 ARG A C 1
ATOM 677 O O . ARG A 1 87 ? -25.638 1.953 15.204 1.00 86.00 87 ARG A O 1
ATOM 684 N N . VAL A 1 88 ? -24.176 1.180 16.724 1.00 84.19 88 VAL A N 1
ATOM 685 C CA . VAL A 1 88 ? -25.154 1.141 17.816 1.00 84.19 88 VAL A CA 1
ATOM 686 C C . VAL A 1 88 ? -25.563 2.583 18.150 1.00 84.19 88 VAL A C 1
ATOM 688 O O . VAL A 1 88 ? -24.688 3.372 18.527 1.00 84.19 88 VAL A O 1
ATOM 691 N N . PRO A 1 89 ? -26.856 2.941 18.035 1.00 82.69 89 PRO A N 1
ATOM 692 C CA . PRO A 1 89 ? -27.317 4.292 18.326 1.00 82.69 89 PRO A CA 1
ATOM 693 C C . PRO A 1 89 ? -27.040 4.677 19.779 1.00 82.69 89 PRO A C 1
ATOM 695 O O . PRO A 1 89 ? -27.124 3.850 20.694 1.00 82.69 89 PRO A O 1
ATOM 698 N N . LYS A 1 90 ? -26.745 5.953 20.013 1.00 78.94 90 LYS A N 1
ATOM 699 C CA . LYS A 1 90 ? -26.506 6.474 21.361 1.00 78.94 90 LYS A CA 1
ATOM 700 C C . LYS A 1 90 ? -27.805 6.438 22.164 1.00 78.94 90 LYS A C 1
ATOM 702 O O . LYS A 1 90 ? -28.859 6.835 21.673 1.00 78.94 90 LYS A O 1
ATOM 707 N N . TYR A 1 91 ? -27.714 5.992 23.414 1.00 73.88 91 TYR A N 1
ATOM 708 C CA . TYR A 1 91 ? -28.850 5.898 24.327 1.00 73.88 91 TYR A CA 1
ATOM 709 C C . TYR A 1 91 ? -28.517 6.487 25.706 1.00 73.88 91 TYR A C 1
ATOM 711 O O . TYR A 1 91 ? -27.449 6.225 26.263 1.00 73.88 91 TYR A O 1
ATOM 719 N N . GLY A 1 92 ? -29.442 7.257 26.287 1.00 67.19 92 GLY A N 1
ATOM 720 C CA . GLY A 1 92 ? -29.328 7.805 27.646 1.00 67.19 92 GLY A CA 1
ATOM 721 C C . GLY A 1 92 ? -28.325 8.962 27.798 1.00 67.19 92 GLY A C 1
ATOM 722 O O . GLY A 1 92 ? -28.169 9.786 26.906 1.00 67.19 92 GLY A O 1
ATOM 723 N N . ILE A 1 93 ? -27.638 9.034 28.950 1.00 56.31 93 ILE A N 1
ATOM 724 C CA . ILE A 1 93 ? -26.678 10.108 29.329 1.00 56.31 93 ILE A CA 1
ATOM 725 C C . ILE A 1 93 ? -25.339 9.994 28.559 1.00 56.31 93 ILE A C 1
ATOM 727 O O . ILE A 1 93 ? -24.399 10.758 28.784 1.00 56.31 93 ILE A O 1
ATOM 731 N N . ILE A 1 94 ? -25.217 9.029 27.642 1.00 57.62 94 ILE A N 1
ATOM 732 C CA . ILE A 1 94 ? -24.034 8.884 26.792 1.00 57.62 94 ILE A CA 1
ATOM 733 C C . ILE A 1 94 ? -23.914 10.161 25.960 1.00 57.62 94 ILE A C 1
ATOM 735 O O . ILE A 1 94 ? -24.848 10.541 25.258 1.00 57.62 94 ILE A O 1
ATOM 739 N N . ARG A 1 95 ? -22.788 10.867 26.116 1.00 57.00 95 ARG A N 1
ATOM 740 C CA . ARG A 1 95 ? -22.573 12.192 25.531 1.00 57.00 95 ARG A CA 1
ATOM 741 C C . ARG A 1 95 ? -22.951 12.203 24.048 1.00 57.00 95 ARG A C 1
ATOM 743 O O . ARG A 1 95 ? -22.487 11.371 23.272 1.00 57.00 95 ARG A O 1
ATOM 750 N N . LYS A 1 96 ? -23.719 13.228 23.668 1.00 59.94 96 LYS A N 1
ATOM 751 C CA . LYS A 1 96 ? -24.040 13.617 22.289 1.00 59.94 96 LYS A CA 1
ATOM 752 C C . LYS A 1 96 ? -22.808 14.173 21.577 1.00 59.94 96 LYS A C 1
ATOM 754 O O . LYS A 1 96 ? -22.742 15.352 21.245 1.00 59.94 96 LYS A O 1
ATOM 759 N N . ARG A 1 97 ? -21.761 13.365 21.448 1.00 67.88 97 ARG A N 1
ATOM 760 C CA . ARG A 1 97 ? -20.566 13.757 20.706 1.00 67.88 97 ARG A CA 1
ATOM 761 C C . ARG A 1 97 ? -20.658 13.212 19.302 1.00 67.88 97 ARG A C 1
ATOM 763 O O . ARG A 1 97 ? -20.986 12.049 19.077 1.00 67.88 97 ARG A O 1
ATOM 770 N N . SER A 1 98 ? -20.407 14.094 18.361 1.00 74.44 98 SER A N 1
ATOM 771 C CA . SER A 1 98 ? -20.160 13.750 16.981 1.00 74.44 98 SER A CA 1
ATOM 772 C C . SER A 1 98 ? -18.698 13.305 16.879 1.00 74.44 98 SER A C 1
ATOM 774 O O . SER A 1 98 ? -17.793 14.060 17.240 1.00 74.44 98 SER A O 1
ATOM 776 N N . SER A 1 99 ? -18.485 12.056 16.475 1.00 86.12 99 SER A N 1
ATOM 777 C CA . SER A 1 99 ? -17.174 11.407 16.429 1.00 86.12 99 SER A CA 1
ATOM 778 C C . SER A 1 99 ? -16.937 10.729 15.088 1.00 86.12 99 SER A C 1
ATOM 780 O O . SER A 1 99 ? -17.897 10.300 14.436 1.00 86.12 99 SER A O 1
ATOM 782 N N . VAL A 1 100 ? -15.655 10.648 14.729 1.00 91.44 100 VAL A N 1
ATOM 783 C CA . VAL A 1 100 ? -15.139 9.860 13.608 1.00 91.44 100 VAL A CA 1
ATOM 784 C C . VAL A 1 100 ? -15.116 8.397 14.044 1.00 91.44 100 VAL A C 1
ATOM 786 O O . VAL A 1 100 ? -14.525 8.062 15.069 1.00 91.44 100 VAL A O 1
ATOM 789 N N . ASP A 1 101 ? -15.775 7.535 13.276 1.00 92.31 101 ASP A N 1
ATOM 790 C CA . ASP A 1 101 ? -15.850 6.096 13.529 1.00 92.31 101 ASP A CA 1
ATOM 791 C C . ASP A 1 101 ? -14.637 5.360 12.940 1.00 92.31 101 ASP A C 1
ATOM 793 O O . ASP A 1 101 ? -14.104 4.447 13.576 1.00 92.31 101 ASP A O 1
ATOM 797 N N . SER A 1 102 ? -14.177 5.783 11.756 1.00 96.75 102 SER A N 1
ATOM 798 C CA . SER A 1 102 ? -13.094 5.126 11.016 1.00 96.75 102 SER A CA 1
ATOM 799 C C . SER A 1 102 ? -12.080 6.123 10.455 1.00 96.75 102 SER A C 1
ATOM 801 O O . SER A 1 102 ? -12.464 7.132 9.866 1.00 96.75 102 SER A O 1
ATOM 803 N N . ILE A 1 103 ? -10.790 5.804 10.575 1.00 97.62 103 ILE A N 1
ATOM 804 C CA . ILE A 1 103 ? -9.695 6.483 9.870 1.00 97.62 103 ILE A CA 1
ATOM 805 C C . ILE A 1 103 ? -9.061 5.493 8.897 1.00 97.62 103 ILE A C 1
ATOM 807 O O . ILE A 1 103 ? -8.722 4.375 9.291 1.00 97.62 103 ILE A O 1
ATOM 811 N N . ILE A 1 104 ? -8.864 5.920 7.655 1.00 97.94 104 ILE A N 1
ATOM 812 C CA . ILE A 1 104 ? -8.090 5.205 6.642 1.00 97.94 104 ILE A CA 1
ATOM 813 C C . ILE A 1 104 ? -6.882 6.072 6.288 1.00 97.94 104 ILE A C 1
ATOM 815 O O . ILE A 1 104 ? -7.016 7.120 5.655 1.00 97.94 104 ILE A O 1
ATOM 819 N N . LEU A 1 105 ? -5.707 5.639 6.736 1.00 96.94 105 LEU A N 1
ATOM 820 C CA . LEU A 1 105 ? -4.424 6.256 6.428 1.00 96.94 105 LEU A CA 1
ATOM 821 C C . LEU A 1 105 ? -3.864 5.642 5.142 1.00 96.94 105 LEU A C 1
ATOM 823 O O . LEU A 1 105 ? -3.678 4.425 5.067 1.00 96.94 105 LEU A O 1
ATOM 827 N N . VAL A 1 106 ? -3.572 6.483 4.156 1.00 95.06 106 VAL A N 1
ATOM 828 C CA . VAL A 1 106 ? -3.014 6.081 2.858 1.00 95.06 106 VAL A CA 1
ATOM 829 C C . VAL A 1 106 ? -1.725 6.852 2.551 1.00 95.06 106 VAL A C 1
ATOM 831 O O . VAL A 1 106 ? -1.537 7.953 3.069 1.00 95.06 106 VAL A O 1
ATOM 834 N N . PRO A 1 107 ? -0.807 6.300 1.742 1.00 90.44 107 PRO A N 1
ATOM 835 C CA . PRO A 1 107 ? 0.482 6.934 1.465 1.00 90.44 107 PRO A CA 1
ATOM 836 C C . PRO A 1 107 ? 0.409 8.147 0.525 1.00 90.44 107 PRO A C 1
ATOM 838 O O . PRO A 1 107 ? 1.216 9.056 0.683 1.00 90.44 107 PRO A O 1
ATOM 841 N N . THR A 1 108 ? -0.507 8.177 -0.451 1.00 89.19 108 THR A N 1
ATOM 842 C CA . THR A 1 108 ? -0.533 9.208 -1.510 1.00 89.19 108 THR A CA 1
ATOM 843 C C . THR A 1 108 ? -1.920 9.817 -1.720 1.00 89.19 108 THR A C 1
ATOM 845 O O . THR A 1 108 ? -2.943 9.194 -1.421 1.00 89.19 108 THR A O 1
ATOM 848 N N . ASP A 1 109 ? -1.958 11.029 -2.281 1.00 89.25 109 ASP A N 1
ATOM 849 C CA . ASP A 1 109 ? -3.192 11.749 -2.627 1.00 89.25 109 ASP A CA 1
ATOM 850 C C . ASP A 1 109 ? -4.023 10.990 -3.677 1.00 89.25 109 ASP A C 1
ATOM 852 O O . ASP A 1 109 ? -5.254 11.005 -3.636 1.00 89.25 109 ASP A O 1
ATOM 856 N N . GLU A 1 110 ? -3.374 10.261 -4.586 1.00 87.56 110 GLU A N 1
ATOM 857 C CA . GLU A 1 110 ? -4.039 9.384 -5.555 1.00 87.56 110 GLU A CA 1
ATOM 858 C C . GLU A 1 110 ? -4.781 8.233 -4.867 1.00 87.56 110 GLU A C 1
ATOM 860 O O . GLU A 1 110 ? -5.867 7.848 -5.304 1.00 87.56 110 GLU A O 1
ATOM 865 N N . MET A 1 111 ? -4.252 7.702 -3.759 1.00 90.12 111 MET A N 1
ATOM 866 C CA . MET A 1 111 ? -4.985 6.718 -2.962 1.00 90.12 111 MET A CA 1
ATOM 867 C C . MET A 1 111 ? -6.164 7.345 -2.221 1.00 90.12 111 MET A C 1
ATOM 869 O O . MET A 1 111 ? -7.205 6.698 -2.132 1.00 90.12 111 MET A O 1
ATOM 873 N N . VAL A 1 112 ? -6.059 8.592 -1.747 1.00 93.12 112 VAL A N 1
ATOM 874 C CA . VAL A 1 112 ? -7.213 9.306 -1.165 1.00 93.12 112 VAL A CA 1
ATOM 875 C C . VAL A 1 112 ? -8.330 9.423 -2.208 1.00 93.12 112 VAL A C 1
ATOM 877 O O . VAL A 1 112 ? -9.460 9.017 -1.934 1.00 93.12 112 VAL A O 1
ATOM 880 N N . ALA A 1 113 ? -7.999 9.863 -3.426 1.00 90.38 113 ALA A N 1
ATOM 881 C CA . ALA A 1 113 ? -8.951 9.965 -4.537 1.00 90.38 113 ALA A CA 1
ATOM 882 C C . ALA A 1 113 ? -9.553 8.600 -4.928 1.00 90.38 113 ALA A C 1
ATOM 884 O O . ALA A 1 113 ? -10.745 8.489 -5.213 1.00 90.38 113 ALA A O 1
ATOM 885 N N . LYS A 1 114 ? -8.760 7.524 -4.880 1.00 89.88 114 LYS A N 1
ATOM 886 C CA . LYS A 1 114 ? -9.259 6.158 -5.099 1.00 89.88 114 LYS A CA 1
ATOM 887 C 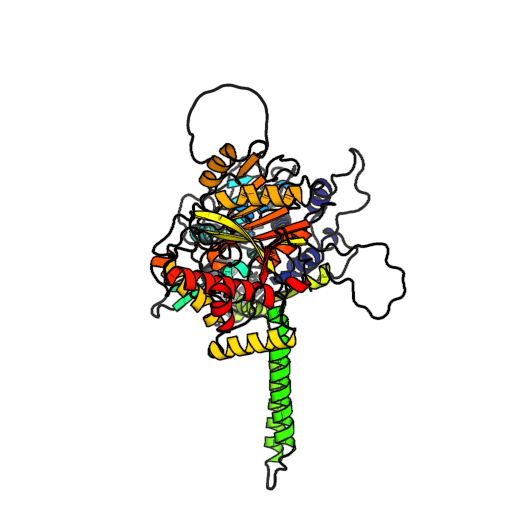C . LYS A 1 114 ? -10.312 5.754 -4.064 1.00 89.88 114 LYS A C 1
ATOM 889 O O . LYS A 1 114 ? -11.327 5.159 -4.417 1.00 89.88 114 LYS A O 1
ATOM 894 N N . TYR A 1 115 ? -10.080 6.055 -2.787 1.00 95.00 115 TYR A N 1
ATOM 895 C CA . TYR A 1 115 ? -11.066 5.791 -1.739 1.00 95.00 115 TYR A CA 1
ATOM 896 C C . TYR A 1 115 ? -12.306 6.672 -1.896 1.00 95.00 115 TYR A C 1
ATOM 898 O O . TYR A 1 115 ? -13.407 6.174 -1.685 1.00 95.00 115 TYR A O 1
ATOM 906 N N . GLN A 1 116 ? -12.154 7.934 -2.301 1.00 93.81 116 GLN A N 1
ATOM 907 C CA . GLN A 1 116 ? -13.280 8.806 -2.642 1.00 93.81 116 GLN A CA 1
ATOM 908 C C . GLN A 1 116 ? -14.186 8.162 -3.692 1.00 93.81 116 GLN A C 1
ATOM 910 O O . GLN A 1 116 ? -15.364 7.954 -3.415 1.00 93.81 116 GLN A O 1
ATOM 915 N N . MET A 1 117 ? -13.611 7.702 -4.806 1.00 89.75 117 MET A N 1
ATOM 916 C CA . MET A 1 117 ? -14.340 6.962 -5.840 1.00 89.75 117 MET A CA 1
ATOM 917 C C . MET A 1 117 ? -15.044 5.717 -5.278 1.00 89.75 117 MET A C 1
ATOM 919 O O . MET A 1 117 ? -16.208 5.472 -5.583 1.00 89.75 117 MET A O 1
ATOM 923 N N . TYR A 1 118 ? -14.370 4.925 -4.436 1.00 93.25 118 TYR A N 1
ATOM 924 C CA . TYR A 1 118 ? -14.994 3.750 -3.818 1.00 93.25 118 TYR A CA 1
ATOM 925 C C . TYR A 1 118 ? -16.180 4.105 -2.932 1.00 93.25 118 TYR A C 1
ATOM 927 O O . TYR A 1 118 ? -17.192 3.408 -2.974 1.00 93.25 118 TYR A O 1
ATOM 935 N N . PHE A 1 119 ? -16.064 5.151 -2.119 1.00 94.81 119 PHE A N 1
ATOM 936 C CA . PHE A 1 119 ? -17.160 5.570 -1.261 1.00 94.81 119 PHE A CA 1
ATOM 937 C C . PHE A 1 119 ? -18.323 6.104 -2.091 1.00 94.81 119 PHE A C 1
ATOM 939 O O . PHE A 1 119 ? -19.422 5.598 -1.913 1.00 94.81 119 PHE A O 1
ATOM 946 N N . GLU A 1 120 ? -18.081 7.006 -3.044 1.00 90.69 120 GLU A N 1
ATOM 947 C CA . GLU A 1 120 ? -19.115 7.540 -3.943 1.00 90.69 120 GLU A CA 1
ATOM 948 C C . GLU A 1 120 ? -19.853 6.416 -4.691 1.00 90.69 120 GLU A C 1
ATOM 950 O O . GLU A 1 120 ? -21.085 6.363 -4.682 1.00 90.69 120 GLU A O 1
ATOM 955 N N . MET A 1 121 ? -19.112 5.447 -5.240 1.00 89.69 121 MET A N 1
ATOM 956 C CA . MET A 1 121 ? -19.667 4.246 -5.877 1.00 89.69 121 MET A CA 1
ATOM 957 C C . MET A 1 121 ? -20.541 3.428 -4.908 1.00 89.69 121 MET A C 1
ATOM 959 O O . MET A 1 121 ? -21.646 3.008 -5.243 1.00 89.69 121 MET A O 1
ATOM 963 N N . LEU A 1 122 ? -20.071 3.189 -3.681 1.00 92.06 122 LEU A N 1
ATOM 964 C CA . LEU A 1 122 ? -20.790 2.376 -2.693 1.00 92.06 122 LEU A CA 1
ATOM 965 C C . LEU A 1 122 ? -21.982 3.103 -2.049 1.00 92.06 122 LEU A C 1
ATOM 967 O O . LEU A 1 122 ? -22.855 2.439 -1.485 1.00 92.06 122 LEU A O 1
ATOM 971 N N . THR A 1 123 ? -22.024 4.436 -2.099 1.00 91.50 123 THR A N 1
ATOM 972 C CA . THR A 1 123 ? -23.045 5.268 -1.437 1.00 91.50 123 THR A CA 1
ATOM 973 C C . THR A 1 123 ? -23.978 5.982 -2.409 1.00 91.50 123 THR A C 1
ATOM 975 O O . THR A 1 123 ? -24.854 6.723 -1.965 1.00 91.50 123 THR A O 1
ATOM 978 N N . THR A 1 124 ? -23.846 5.745 -3.716 1.00 86.94 124 THR A N 1
ATOM 979 C CA . THR A 1 124 ? -24.785 6.251 -4.729 1.00 86.94 124 THR A CA 1
ATOM 980 C C . THR A 1 124 ? -26.232 5.884 -4.343 1.00 86.94 124 THR A C 1
ATOM 982 O O . THR A 1 124 ? -26.480 4.819 -3.775 1.00 86.94 124 THR A O 1
ATOM 985 N N . ASP A 1 125 ? -27.178 6.807 -4.547 1.00 84.75 125 ASP A N 1
ATOM 986 C CA . ASP A 1 125 ? -28.601 6.791 -4.130 1.00 84.75 125 ASP A CA 1
ATOM 987 C C . ASP A 1 125 ? -28.911 6.313 -2.697 1.00 84.75 125 ASP A C 1
ATOM 989 O O . ASP A 1 125 ? -30.004 5.808 -2.418 1.00 84.75 125 ASP A O 1
ATOM 993 N N . ILE A 1 126 ? -27.972 6.437 -1.758 1.00 89.00 126 ILE A N 1
ATOM 994 C CA . ILE A 1 126 ? -28.286 6.173 -0.355 1.00 89.00 126 ILE A CA 1
ATOM 995 C C . ILE A 1 126 ? -29.206 7.285 0.193 1.00 89.00 126 ILE A C 1
ATOM 997 O O . ILE A 1 126 ? -29.028 8.455 -0.154 1.00 89.00 126 ILE A O 1
ATOM 1001 N N . PRO A 1 127 ? -30.191 6.973 1.061 1.00 89.69 127 PRO A N 1
ATOM 1002 C CA . PRO A 1 127 ? -31.041 8.002 1.654 1.00 89.69 127 PRO A CA 1
ATOM 1003 C C . PRO A 1 127 ? -30.234 9.071 2.399 1.00 89.69 127 PRO A C 1
ATOM 1005 O O . PRO A 1 127 ? -29.291 8.739 3.118 1.00 89.69 127 PRO A O 1
ATOM 1008 N N . ALA A 1 128 ? -30.673 10.332 2.318 1.00 87.81 128 ALA A N 1
ATOM 1009 C CA . ALA A 1 128 ? -29.979 11.473 2.923 1.00 87.81 128 ALA A CA 1
ATOM 1010 C C . ALA A 1 128 ? -29.650 11.275 4.414 1.00 87.81 128 ALA A C 1
ATOM 1012 O O . ALA A 1 128 ? -28.568 11.637 4.863 1.00 87.81 128 ALA A O 1
ATOM 1013 N N . LEU A 1 129 ? -30.550 10.638 5.176 1.00 89.56 129 LEU A N 1
ATOM 1014 C CA . LEU A 1 129 ? -30.376 10.307 6.594 1.00 89.56 129 LEU A CA 1
ATOM 1015 C C . LEU A 1 129 ? -30.174 8.797 6.793 1.00 89.56 129 LEU A C 1
ATOM 1017 O O . LEU A 1 129 ? -31.033 8.107 7.348 1.00 89.56 129 LEU A O 1
ATOM 1021 N N . CYS A 1 130 ? -29.048 8.261 6.331 1.00 89.25 130 CYS A N 1
ATOM 1022 C CA . CYS A 1 130 ? -28.773 6.824 6.374 1.00 89.25 130 CYS A CA 1
ATOM 1023 C C . CYS A 1 130 ? -28.143 6.337 7.690 1.00 89.25 130 CYS A C 1
ATOM 1025 O O . CYS A 1 130 ? -28.420 5.213 8.118 1.00 89.25 130 CYS A O 1
ATOM 1027 N N . CYS A 1 131 ? -27.342 7.158 8.372 1.00 90.50 131 CYS A N 1
ATOM 1028 C CA . CYS A 1 131 ? -26.531 6.720 9.512 1.00 90.50 131 CYS A CA 1
ATOM 1029 C C . CYS A 1 131 ? -27.315 6.773 10.834 1.00 90.50 131 CYS A C 1
ATOM 1031 O O . CYS A 1 131 ? -27.875 7.822 11.160 1.00 90.50 131 CYS A O 1
ATOM 1033 N N . PRO A 1 132 ? -27.342 5.701 11.647 1.00 89.38 132 PRO A N 1
ATOM 1034 C CA . PRO A 1 132 ? -27.929 5.751 12.987 1.00 89.38 132 PRO A CA 1
ATOM 1035 C C . PRO A 1 132 ? -27.185 6.744 13.903 1.00 89.38 132 PRO A C 1
ATOM 1037 O O . PRO A 1 132 ? -25.953 6.753 13.924 1.00 89.38 132 PRO A O 1
ATOM 1040 N N . ASP A 1 133 ? -27.907 7.557 14.687 1.00 86.38 133 ASP A N 1
ATOM 1041 C CA . ASP A 1 133 ? -27.293 8.510 15.633 1.00 86.38 133 ASP A CA 1
ATOM 1042 C C . ASP A 1 133 ? -27.766 8.323 17.083 1.00 86.38 133 ASP A C 1
ATOM 1044 O O . ASP A 1 133 ? -26.973 7.913 17.935 1.00 86.38 133 ASP A O 1
ATOM 1048 N N . GLU A 1 134 ? -29.048 8.563 17.383 1.00 86.56 134 GLU A N 1
ATOM 1049 C CA . GLU A 1 134 ? -29.583 8.514 18.756 1.00 86.56 134 GLU A CA 1
ATOM 1050 C C . GLU A 1 134 ? -30.902 7.735 18.834 1.00 86.56 134 GLU A C 1
ATOM 1052 O O . GLU A 1 134 ? -31.741 7.805 17.940 1.00 86.56 134 GLU A O 1
ATOM 1057 N N . LEU A 1 135 ? -31.117 7.030 19.944 1.00 87.00 135 LEU A N 1
ATOM 1058 C CA . LEU A 1 135 ? -32.421 6.492 20.335 1.00 87.00 135 LEU A CA 1
ATOM 1059 C C . LEU A 1 135 ? -33.079 7.455 21.327 1.00 87.00 135 LEU A C 1
ATOM 1061 O O . LEU A 1 135 ? -32.634 7.583 22.472 1.00 87.00 135 LEU A O 1
ATOM 1065 N N . LYS A 1 136 ? -34.146 8.132 20.895 1.00 84.75 136 LYS A N 1
ATOM 1066 C CA . LYS A 1 136 ? -34.931 9.066 21.715 1.00 84.75 136 LYS A CA 1
ATOM 1067 C C . LYS A 1 136 ? -36.173 8.373 22.261 1.00 84.75 136 LYS A C 1
ATOM 1069 O O . LYS A 1 136 ? -36.857 7.662 21.538 1.00 84.75 136 LYS A O 1
ATOM 1074 N N . LEU A 1 137 ? -36.482 8.586 23.538 1.00 82.81 137 LEU A N 1
ATOM 1075 C CA . LEU A 1 137 ? -37.748 8.131 24.115 1.00 82.81 137 LEU A CA 1
ATOM 1076 C C . LEU A 1 137 ? -38.887 9.003 23.558 1.00 82.81 137 LEU A C 1
ATOM 1078 O O . LEU A 1 137 ? -38.781 10.233 23.574 1.00 82.81 137 LEU A O 1
ATOM 1082 N N . GLN A 1 138 ? -39.958 8.388 23.057 1.00 82.94 138 GLN A N 1
ATOM 1083 C CA . GLN A 1 138 ? -41.140 9.121 22.603 1.00 82.94 138 GLN A CA 1
ATOM 1084 C C . GLN A 1 138 ? -41.818 9.838 23.781 1.00 82.94 138 GLN A C 1
ATOM 1086 O O . GLN A 1 138 ? -41.834 9.340 24.912 1.00 82.94 138 GLN A O 1
ATOM 1091 N N . LYS A 1 139 ? -42.399 11.016 23.513 1.00 69.38 139 LYS A N 1
ATOM 1092 C CA . LYS A 1 139 ? -43.209 11.758 24.489 1.00 69.38 139 LYS A CA 1
ATOM 1093 C C . LYS A 1 139 ? -44.441 10.907 24.831 1.00 69.38 139 LYS A C 1
ATOM 1095 O O . LYS A 1 139 ? -45.346 10.808 24.016 1.00 69.38 139 LYS A O 1
ATOM 1100 N N . GLY A 1 140 ? -44.423 10.247 25.991 1.00 70.44 140 GLY A N 1
ATOM 1101 C CA . GLY A 1 140 ? -45.437 9.265 26.406 1.00 70.44 140 GLY A CA 1
ATOM 1102 C C . GLY A 1 140 ? -44.864 7.969 26.997 1.00 70.44 140 GLY A C 1
ATOM 1103 O O . GLY A 1 140 ? -45.602 7.206 27.604 1.00 70.44 140 GLY A O 1
ATOM 1104 N N . GLY A 1 141 ? -43.552 7.725 26.872 1.00 68.69 141 GLY A N 1
ATOM 1105 C CA . GLY A 1 141 ? -42.851 6.640 27.579 1.00 68.69 141 GLY A CA 1
ATOM 1106 C C . GLY A 1 141 ? -43.045 5.225 27.020 1.00 68.69 141 GLY A C 1
ATOM 1107 O O . GLY A 1 141 ? -42.394 4.303 27.501 1.00 68.69 141 GLY A O 1
ATOM 1108 N N . THR A 1 142 ? -43.876 5.038 25.993 1.00 70.81 142 THR A N 1
ATOM 1109 C CA . THR A 1 142 ? -44.245 3.713 25.460 1.00 70.81 142 THR A CA 1
ATOM 1110 C C . THR A 1 142 ? -43.398 3.237 24.270 1.00 70.81 142 THR A C 1
ATOM 1112 O O . THR A 1 142 ? -43.624 2.137 23.775 1.00 70.81 142 THR A O 1
ATOM 1115 N N . GLY A 1 143 ? -42.395 4.005 23.817 1.00 79.25 143 GLY A N 1
ATOM 1116 C CA . GLY A 1 143 ? -41.551 3.608 22.683 1.00 79.25 143 GLY A CA 1
ATOM 1117 C C . GLY A 1 143 ? -40.297 4.459 22.464 1.00 79.25 143 GLY A C 1
ATOM 1118 O O . GLY A 1 143 ? -40.129 5.526 23.060 1.00 79.25 143 GLY A O 1
ATOM 1119 N N . TYR A 1 144 ? -39.414 3.988 21.578 1.00 82.88 144 TYR A N 1
ATOM 1120 C CA . TYR A 1 144 ? -38.190 4.680 21.162 1.00 82.88 144 TYR A CA 1
ATOM 1121 C C . TYR A 1 144 ? -38.246 5.055 19.678 1.00 82.88 144 TYR A C 1
ATOM 1123 O O . TYR A 1 144 ? -38.672 4.255 18.849 1.00 82.88 144 TYR A O 1
ATOM 1131 N N . THR A 1 145 ? -37.770 6.248 19.328 1.00 86.94 145 THR A N 1
ATOM 1132 C CA . THR A 1 145 ? -37.529 6.677 17.945 1.00 86.94 145 THR A CA 1
ATOM 1133 C C . THR A 1 145 ? -36.038 6.748 17.667 1.00 86.94 145 THR A C 1
ATOM 1135 O O . THR A 1 145 ? -35.274 7.363 18.411 1.00 86.94 145 THR A O 1
ATOM 1138 N N . LEU A 1 146 ? -35.616 6.114 16.575 1.00 86.69 146 LEU A N 1
ATOM 1139 C CA . LEU A 1 146 ? -34.253 6.223 16.073 1.00 86.69 146 LEU A CA 1
ATOM 1140 C C . LEU A 1 146 ? -34.121 7.507 15.253 1.00 86.69 146 LEU A C 1
ATOM 1142 O O . LEU A 1 146 ? -34.760 7.641 14.210 1.00 86.69 146 LEU A O 1
ATOM 1146 N N . THR A 1 147 ? -33.270 8.428 15.690 1.00 88.50 147 THR A N 1
ATOM 1147 C CA . THR A 1 147 ? -32.834 9.545 14.854 1.00 88.50 147 THR A CA 1
ATOM 1148 C C . THR A 1 147 ? -31.623 9.136 14.037 1.00 88.50 147 THR A C 1
ATOM 1150 O O . THR A 1 147 ? -30.689 8.506 14.544 1.00 88.50 147 THR A O 1
ATOM 1153 N N . ARG A 1 148 ? -31.648 9.514 12.763 1.00 89.25 148 ARG A N 1
ATOM 1154 C CA . ARG A 1 148 ? -30.570 9.282 11.808 1.00 89.25 148 ARG A CA 1
ATOM 1155 C C . ARG A 1 148 ? -29.934 10.606 11.403 1.00 89.25 148 ARG A C 1
ATOM 1157 O O . ARG A 1 148 ? -30.564 11.655 11.524 1.00 89.25 148 ARG A O 1
ATOM 1164 N N . ARG A 1 149 ? -28.692 10.537 10.943 1.00 89.94 149 ARG A N 1
ATOM 1165 C CA . ARG A 1 149 ? -27.889 11.663 10.457 1.00 89.94 149 ARG A CA 1
ATOM 1166 C C . ARG A 1 149 ? -27.312 11.336 9.075 1.00 89.94 149 ARG A C 1
ATOM 1168 O O . ARG A 1 149 ? -27.263 10.149 8.730 1.00 89.94 149 ARG A O 1
ATOM 1175 N N . PRO A 1 150 ? -26.883 12.339 8.295 1.00 91.62 150 PRO A N 1
ATOM 1176 C CA . PRO A 1 150 ? -26.227 12.075 7.025 1.00 91.62 150 PRO A CA 1
ATOM 1177 C C . PRO A 1 150 ? -24.890 11.362 7.203 1.00 91.62 150 PRO A C 1
ATOM 1179 O O . PRO A 1 150 ? -24.216 11.511 8.231 1.00 91.62 150 PRO A O 1
ATOM 1182 N N . LEU A 1 151 ? -24.524 10.582 6.188 1.00 93.19 151 LEU A N 1
ATOM 1183 C CA . LEU A 1 151 ? -23.165 10.092 6.030 1.00 93.19 151 LEU A CA 1
ATOM 1184 C C . LEU A 1 151 ? -22.302 11.259 5.565 1.00 93.19 151 LEU A C 1
ATOM 1186 O O . LEU A 1 151 ? -22.609 11.878 4.554 1.00 93.19 151 LEU A O 1
ATOM 1190 N N . VAL A 1 152 ? -21.230 11.526 6.298 1.00 93.62 152 VAL A N 1
ATOM 1191 C CA . VAL A 1 152 ? -20.219 12.522 5.963 1.00 93.62 152 VAL A CA 1
ATOM 1192 C C . VAL A 1 152 ? -18.855 11.844 5.975 1.00 93.62 152 VAL A C 1
ATOM 1194 O O . VAL A 1 152 ? -18.470 11.211 6.967 1.00 93.62 152 VAL A O 1
ATOM 1197 N N . ILE A 1 153 ? -18.131 11.978 4.870 1.00 94.62 153 ILE A N 1
ATOM 1198 C CA . ILE A 1 153 ? -16.785 11.445 4.665 1.00 94.62 153 ILE A CA 1
ATOM 1199 C C . ILE A 1 153 ? -15.876 12.620 4.322 1.00 94.62 153 ILE A C 1
ATOM 1201 O O . ILE A 1 153 ? -16.165 13.370 3.393 1.00 94.62 153 ILE A O 1
ATOM 1205 N N . GLU A 1 154 ? -14.795 12.793 5.076 1.00 94.44 154 GLU A N 1
ATOM 1206 C CA . GLU A 1 154 ? -13.809 13.851 4.834 1.00 94.44 154 GLU A CA 1
ATOM 1207 C C . GLU A 1 154 ? -12.543 13.251 4.211 1.00 94.44 154 GLU A C 1
ATOM 1209 O O . GLU A 1 154 ? -12.024 12.232 4.684 1.00 94.44 154 GLU A O 1
ATOM 1214 N N . TYR A 1 155 ? -12.051 13.900 3.156 1.00 94.88 155 TYR A N 1
ATOM 1215 C CA . TYR A 1 155 ? -10.860 13.519 2.404 1.00 94.88 155 TYR A CA 1
ATOM 1216 C C . TYR A 1 155 ? -9.780 14.578 2.613 1.00 94.88 155 TYR A C 1
ATOM 1218 O O . TYR A 1 155 ? -9.902 15.723 2.165 1.00 94.88 155 TYR A O 1
ATOM 1226 N N . LEU A 1 156 ? -8.719 14.203 3.325 1.00 92.81 156 LEU A N 1
ATOM 1227 C CA . LEU A 1 156 ? -7.584 15.074 3.609 1.00 92.81 156 LEU A CA 1
ATOM 1228 C C . LEU A 1 156 ? -6.393 14.687 2.741 1.00 92.81 156 LEU A C 1
ATOM 1230 O O . LEU A 1 156 ? -5.700 13.698 2.985 1.00 92.81 156 LEU A O 1
ATOM 1234 N N . PHE A 1 157 ? -6.150 15.517 1.739 1.00 89.94 157 PHE A N 1
ATOM 1235 C CA . PHE A 1 157 ? -4.994 15.417 0.868 1.00 89.94 157 PHE A CA 1
ATOM 1236 C C . PHE A 1 157 ? -3.776 16.116 1.489 1.00 89.94 157 PHE A C 1
ATOM 1238 O O . PHE A 1 157 ? -3.896 17.001 2.345 1.00 89.94 157 PHE A O 1
ATOM 1245 N N . SER A 1 158 ? -2.586 15.715 1.056 1.00 85.19 158 SER A N 1
ATOM 1246 C CA . SER A 1 158 ? -1.330 16.372 1.423 1.00 85.19 158 SER A CA 1
ATOM 1247 C C . SER A 1 158 ? -1.165 17.711 0.696 1.00 85.19 158 SER A C 1
ATOM 1249 O O . SER A 1 158 ? -0.815 18.707 1.339 1.00 85.19 158 SER A O 1
ATOM 1251 N N . GLU A 1 159 ? -1.475 17.757 -0.605 1.00 78.62 159 GLU A N 1
ATOM 1252 C CA . GLU A 1 159 ? -1.249 18.934 -1.460 1.00 78.62 159 GLU A CA 1
ATOM 1253 C C . GLU A 1 159 ? -2.542 19.637 -1.898 1.00 78.62 159 GLU A C 1
ATOM 1255 O O . GLU A 1 159 ? -2.531 20.841 -2.169 1.00 78.62 159 GLU A O 1
ATOM 1260 N N . LYS A 1 160 ? -3.662 18.909 -1.956 1.00 80.19 160 LYS A N 1
ATOM 1261 C CA . LYS A 1 160 ? -4.969 19.437 -2.384 1.00 80.19 160 LYS A CA 1
ATOM 1262 C C . LYS A 1 160 ? -5.786 19.988 -1.205 1.00 80.19 160 LYS A C 1
ATOM 1264 O O . LYS A 1 160 ? -5.546 19.611 -0.055 1.00 80.19 160 LYS A O 1
ATOM 1269 N N . PRO A 1 161 ? -6.755 20.889 -1.459 1.00 83.56 161 PRO A N 1
ATOM 1270 C CA . PRO A 1 161 ? -7.712 21.284 -0.432 1.00 83.56 161 PRO A CA 1
ATOM 1271 C C . PRO A 1 161 ? -8.512 20.078 0.071 1.00 83.56 161 PRO A C 1
ATOM 1273 O O . PRO A 1 161 ? -8.708 19.101 -0.645 1.00 83.56 161 PRO A O 1
ATOM 1276 N N . THR A 1 162 ? -8.983 20.170 1.312 1.00 87.06 162 THR A N 1
ATOM 1277 C CA . THR A 1 162 ? -9.899 19.188 1.895 1.00 87.06 162 THR A CA 1
ATOM 1278 C C . THR A 1 162 ? -11.176 19.093 1.069 1.00 87.06 162 THR A C 1
ATOM 1280 O O . THR A 1 162 ? -11.806 20.112 0.785 1.00 87.06 162 THR A O 1
ATOM 1283 N N . GLU A 1 163 ? -11.584 17.868 0.755 1.00 90.31 163 GLU A N 1
ATOM 1284 C CA . GLU A 1 163 ? -12.876 17.580 0.135 1.00 90.31 163 GLU A CA 1
ATOM 1285 C C . GLU A 1 163 ? -13.779 16.852 1.133 1.00 90.31 163 GLU A C 1
ATOM 1287 O O . GLU A 1 163 ? -13.324 16.233 2.100 1.00 90.31 163 GLU A O 1
ATOM 1292 N N . THR A 1 164 ? -15.090 16.959 0.950 1.00 90.38 164 THR A N 1
ATOM 1293 C CA . THR A 1 164 ? -16.066 16.312 1.830 1.00 90.38 164 THR A CA 1
ATOM 1294 C C . THR A 1 164 ? -17.229 15.803 1.002 1.00 90.38 164 THR A C 1
ATOM 1296 O O . THR A 1 164 ? -17.856 16.567 0.274 1.00 90.38 164 THR A O 1
ATOM 1299 N N . TYR A 1 165 ? -17.529 14.518 1.152 1.00 90.31 165 TYR A N 1
ATOM 1300 C CA . TYR A 1 165 ? -18.742 13.910 0.630 1.00 90.31 165 TYR A CA 1
ATOM 1301 C C . TYR A 1 165 ? -19.795 13.876 1.735 1.00 90.31 165 TYR A C 1
ATOM 1303 O O . TYR A 1 165 ? -19.502 13.463 2.860 1.00 90.31 165 TYR A O 1
ATOM 1311 N N . SER A 1 166 ? -21.018 14.300 1.423 1.00 89.94 166 SER A N 1
ATOM 1312 C CA . SER A 1 166 ? -22.147 14.247 2.348 1.00 89.94 166 SER A CA 1
ATOM 1313 C C . SER A 1 166 ? -23.422 13.830 1.628 1.00 89.94 166 SER A C 1
ATOM 1315 O O . SER A 1 166 ? -23.695 14.304 0.528 1.00 89.94 166 SER A O 1
ATOM 1317 N N . THR A 1 167 ? -24.231 12.985 2.267 1.00 87.81 167 THR A N 1
ATOM 1318 C CA . THR A 1 167 ? -25.552 12.585 1.747 1.00 87.81 167 THR A CA 1
ATOM 1319 C C . THR A 1 167 ? -26.631 13.650 1.957 1.00 87.81 167 THR A C 1
ATOM 1321 O O . THR A 1 167 ? -27.738 13.505 1.449 1.00 87.81 167 THR A O 1
ATOM 1324 N N . ASP A 1 168 ? -26.329 14.710 2.711 1.00 86.06 168 ASP A N 1
ATOM 1325 C CA . ASP A 1 168 ? -27.208 15.863 2.931 1.00 86.06 168 ASP A CA 1
ATOM 1326 C C . ASP A 1 168 ? -26.391 17.170 2.994 1.00 86.06 168 ASP A C 1
ATOM 1328 O O . ASP A 1 168 ? -25.200 17.160 3.306 1.00 86.06 168 ASP A O 1
ATOM 1332 N N . LEU A 1 169 ? -27.020 18.317 2.741 1.00 71.06 169 LEU A N 1
ATOM 1333 C CA . LEU A 1 169 ? -26.364 19.635 2.700 1.00 71.06 169 LEU A CA 1
ATOM 1334 C C . LEU A 1 169 ? -25.941 20.158 4.087 1.00 71.06 169 LEU A C 1
ATOM 1336 O O . LEU A 1 169 ? -25.265 21.184 4.192 1.00 71.06 169 LEU A O 1
ATOM 1340 N N . GLN A 1 170 ? -26.328 19.483 5.172 1.00 67.69 170 GLN A N 1
ATOM 1341 C CA . GLN A 1 170 ? -25.969 19.893 6.528 1.00 67.69 170 GLN A CA 1
ATOM 1342 C C . GLN A 1 170 ? -24.527 19.499 6.877 1.00 67.69 170 GLN A C 1
ATOM 1344 O O . GLN A 1 170 ? -24.193 18.320 6.991 1.00 67.69 170 GLN A O 1
ATOM 1349 N N . SER A 1 171 ? -23.682 20.503 7.136 1.00 61.97 171 SER A N 1
ATOM 1350 C CA . SER A 1 171 ? -22.315 20.310 7.634 1.00 61.97 171 SER A CA 1
ATOM 1351 C C . SER A 1 171 ? -22.336 19.657 9.021 1.00 61.97 171 SER A C 1
ATOM 1353 O O . SER A 1 171 ? -22.589 20.316 10.032 1.00 61.97 171 SER A O 1
ATOM 1355 N N . SER A 1 172 ? -22.032 18.362 9.080 1.00 78.00 172 SER A N 1
ATOM 1356 C CA . SER A 1 172 ? -21.872 17.601 10.320 1.00 78.00 172 SER A CA 1
ATOM 1357 C C . SER A 1 172 ? -20.470 16.992 10.402 1.00 78.00 172 SER A C 1
ATOM 1359 O O . SER A 1 172 ? -19.761 16.923 9.408 1.00 78.00 172 SER A O 1
ATOM 1361 N N . VAL A 1 173 ? -20.034 16.580 11.596 1.00 85.56 173 VAL A N 1
ATOM 1362 C CA . VAL A 1 173 ? -18.710 15.952 11.754 1.00 85.56 173 VAL A CA 1
ATOM 1363 C C . VAL A 1 173 ? -18.665 14.626 10.982 1.00 85.56 173 VAL A C 1
ATOM 1365 O O . VAL A 1 173 ? -19.579 13.802 11.167 1.00 85.56 173 VAL A O 1
ATOM 1368 N N . PRO A 1 174 ? -17.604 14.388 10.188 1.00 91.81 174 PRO A N 1
ATOM 1369 C CA . PRO A 1 174 ? -17.459 13.172 9.402 1.00 91.81 174 PRO A CA 1
ATOM 1370 C C . PRO A 1 174 ? -17.424 11.926 10.276 1.00 91.81 174 PRO A C 1
ATOM 1372 O O . PRO A 1 174 ? -16.934 11.934 11.407 1.00 91.81 174 PRO A O 1
ATOM 1375 N N . GLN A 1 175 ? -17.964 10.837 9.738 1.00 93.12 175 GLN A N 1
ATOM 1376 C CA . GLN A 1 175 ? -17.879 9.517 10.357 1.00 93.12 175 GLN A CA 1
ATOM 1377 C C . GLN A 1 175 ? -16.695 8.715 9.824 1.00 93.12 175 GLN A C 1
ATOM 1379 O O . GLN A 1 175 ? -16.176 7.860 10.540 1.00 93.12 175 GLN A O 1
ATOM 1384 N N . ILE A 1 176 ? -16.244 9.007 8.606 1.00 95.94 176 ILE A N 1
ATOM 1385 C CA . ILE A 1 176 ? -15.082 8.370 7.991 1.00 95.94 176 ILE A CA 1
ATOM 1386 C C . ILE A 1 176 ? -14.103 9.465 7.575 1.00 95.94 176 ILE A C 1
ATOM 1388 O O . ILE A 1 176 ? -14.492 10.447 6.946 1.00 95.94 176 ILE A O 1
ATOM 1392 N N . LEU A 1 177 ? -12.839 9.284 7.941 1.00 96.44 177 LEU A N 1
ATOM 1393 C CA . LEU A 1 177 ? -11.735 10.145 7.542 1.00 96.44 177 LEU A CA 1
ATOM 1394 C C . LEU A 1 177 ? -10.769 9.346 6.667 1.00 96.44 177 LEU A C 1
ATOM 1396 O O . LEU A 1 177 ? -10.204 8.353 7.130 1.00 96.44 177 LEU A O 1
ATOM 1400 N N . VAL A 1 178 ? -10.548 9.787 5.433 1.00 97.38 178 VAL A N 1
ATOM 1401 C CA . VAL A 1 178 ? -9.510 9.242 4.548 1.00 97.38 178 VAL A CA 1
ATOM 1402 C C . VAL A 1 178 ? -8.418 10.286 4.409 1.00 97.38 178 VAL A C 1
ATOM 1404 O O . VAL A 1 178 ? -8.697 11.426 4.046 1.00 97.38 178 VAL A O 1
ATOM 1407 N N . THR A 1 179 ? -7.179 9.932 4.730 1.00 95.56 179 THR A N 1
ATOM 1408 C CA . THR A 1 179 ? -6.123 10.938 4.866 1.00 95.56 179 THR A CA 1
ATOM 1409 C C . THR A 1 179 ? -4.736 10.394 4.566 1.00 95.56 179 THR A C 1
ATOM 1411 O O . THR A 1 179 ? -4.458 9.214 4.777 1.00 95.56 179 THR A O 1
ATOM 1414 N N . THR A 1 180 ? -3.843 11.285 4.141 1.00 93.50 180 THR A N 1
ATOM 1415 C CA . THR A 1 180 ? -2.388 11.078 4.180 1.00 93.50 180 THR A CA 1
ATOM 1416 C C . THR A 1 180 ? -1.827 11.277 5.591 1.00 93.50 180 THR A C 1
ATOM 1418 O O . THR A 1 180 ? -2.559 11.659 6.516 1.00 93.50 180 THR A O 1
ATOM 1421 N N . LEU A 1 181 ? -0.526 11.024 5.786 1.00 92.00 181 LEU A N 1
ATOM 1422 C CA . LEU A 1 181 ? 0.108 11.190 7.094 1.00 92.00 181 LEU A CA 1
ATOM 1423 C C . LEU A 1 181 ? 0.131 12.661 7.522 1.00 92.00 181 LEU A C 1
ATOM 1425 O O . LEU A 1 181 ? -0.265 12.948 8.651 1.00 92.00 181 LEU A O 1
ATOM 1429 N N . SER A 1 182 ? 0.513 13.592 6.642 1.00 89.25 182 SER A N 1
ATOM 1430 C CA . SER A 1 182 ? 0.436 15.033 6.955 1.00 89.25 182 SER A CA 1
ATOM 1431 C C . SER A 1 182 ? -0.984 15.493 7.260 1.00 89.25 182 SER A C 1
ATOM 1433 O O . SER A 1 182 ? -1.180 16.298 8.173 1.00 89.25 182 SER A O 1
ATOM 1435 N N . GLY A 1 183 ? -1.981 14.986 6.530 1.00 90.00 183 GLY A N 1
ATOM 1436 C CA . GLY A 1 183 ? -3.385 15.278 6.808 1.00 90.00 183 GLY A CA 1
ATOM 1437 C C . GLY A 1 183 ? -3.784 14.850 8.224 1.00 90.00 183 GLY A C 1
ATOM 1438 O O . GLY A 1 183 ? -4.375 15.638 8.965 1.00 90.00 183 GLY A O 1
ATOM 1439 N N . LEU A 1 184 ? -3.373 13.652 8.650 1.00 92.56 184 LEU A N 1
ATOM 1440 C CA . LEU A 1 184 ? -3.685 13.136 9.983 1.00 92.56 184 LEU A CA 1
ATOM 1441 C C . LEU A 1 184 ? -2.905 13.860 11.089 1.00 92.56 184 LEU A C 1
ATOM 1443 O O . LEU A 1 184 ? -3.466 14.127 12.153 1.00 92.56 184 LEU A O 1
ATOM 1447 N N . GLU A 1 185 ? -1.639 14.215 10.850 1.00 90.38 185 GLU A N 1
ATOM 1448 C CA . GLU A 1 185 ? -0.846 15.023 11.785 1.00 90.38 185 GLU A CA 1
ATOM 1449 C C . GLU A 1 185 ? -1.519 16.375 12.067 1.00 90.38 185 GLU A C 1
ATOM 1451 O O . GLU A 1 185 ? -1.632 16.754 13.236 1.00 90.38 185 GLU A O 1
ATOM 1456 N N . LYS A 1 186 ? -2.046 17.054 11.036 1.00 88.31 186 LYS A N 1
ATOM 1457 C CA . LYS A 1 186 ? -2.801 18.314 11.188 1.00 88.31 186 LYS A CA 1
ATOM 1458 C C . LYS A 1 186 ? -4.033 18.136 12.084 1.00 88.31 186 LYS A C 1
ATOM 1460 O O . LYS A 1 186 ? -4.242 18.931 13.002 1.00 88.31 186 LYS A O 1
ATOM 1465 N N . VAL A 1 187 ? -4.800 17.055 11.896 1.00 90.12 187 VAL A N 1
ATOM 1466 C CA . VAL A 1 187 ? -5.982 16.751 12.728 1.00 90.12 187 VAL A CA 1
ATOM 1467 C C . VAL A 1 187 ? -5.596 16.502 14.186 1.00 90.12 187 VAL A C 1
ATOM 1469 O O . VAL A 1 187 ? -6.228 17.042 15.101 1.00 90.12 187 VAL A O 1
ATOM 1472 N N . VAL A 1 188 ? -4.574 15.673 14.420 1.00 89.81 188 VAL A N 1
ATOM 1473 C CA . VAL A 1 188 ? -4.156 15.274 15.773 1.00 89.81 188 VAL A CA 1
ATOM 1474 C C . VAL A 1 188 ? -3.550 16.455 16.526 1.00 89.81 188 VAL A C 1
ATOM 1476 O O . VAL A 1 188 ? -3.889 16.661 17.692 1.00 89.81 188 VAL A O 1
ATOM 1479 N N . ARG A 1 189 ? -2.742 17.285 15.860 1.00 85.69 189 ARG A N 1
ATOM 1480 C CA . ARG A 1 189 ? -2.142 18.495 16.448 1.00 85.69 189 ARG A CA 1
ATOM 1481 C C . ARG A 1 189 ? -3.099 19.689 16.500 1.00 85.69 189 ARG A C 1
ATOM 1483 O O . ARG A 1 189 ? -2.768 20.707 17.096 1.00 85.69 189 ARG A O 1
ATOM 1490 N N . SER A 1 190 ? -4.313 19.542 15.960 1.00 79.06 190 SER A N 1
ATOM 1491 C CA . SER A 1 190 ? -5.329 20.602 15.865 1.00 79.06 190 SER A CA 1
ATOM 1492 C C . SER A 1 190 ? -4.839 21.845 15.106 1.00 79.06 190 SER A C 1
ATOM 1494 O O . SER A 1 190 ? -5.170 22.976 15.464 1.00 79.06 190 SER A O 1
ATOM 1496 N N . GLU A 1 191 ? -4.056 21.631 14.051 1.00 71.25 191 GLU A N 1
ATOM 1497 C CA . GLU A 1 191 ? -3.491 22.680 13.204 1.00 71.25 191 GLU A CA 1
ATOM 1498 C C . GLU A 1 191 ? -4.409 22.932 11.989 1.00 71.25 191 GLU A C 1
ATOM 1500 O O . GLU A 1 191 ? -4.542 22.087 11.106 1.00 71.25 191 GLU A O 1
ATOM 1505 N N . GLY A 1 192 ? -5.041 24.113 11.923 1.00 59.25 192 GLY A N 1
ATOM 1506 C CA . GLY A 1 192 ? -5.790 24.595 10.748 1.00 59.25 192 GLY A CA 1
ATOM 1507 C C . GLY A 1 192 ? -7.331 24.603 10.863 1.00 59.25 192 GLY A C 1
ATOM 1508 O O . GLY A 1 192 ? -7.899 24.134 11.851 1.00 59.25 192 GLY A O 1
ATOM 1509 N N . PRO A 1 193 ? -8.040 25.167 9.860 1.00 54.47 193 PRO A N 1
ATOM 1510 C CA . PRO A 1 193 ? -9.500 25.335 9.849 1.00 54.47 193 PRO A CA 1
ATOM 1511 C C . PRO A 1 193 ? -10.266 24.074 9.389 1.00 54.47 193 PRO A C 1
ATOM 1513 O O . PRO A 1 193 ? -11.253 24.176 8.667 1.00 54.47 193 PRO A O 1
ATOM 1516 N N . GLN A 1 194 ? -9.818 22.878 9.782 1.00 66.56 194 GLN A N 1
ATOM 1517 C CA . GLN A 1 194 ? -10.446 21.611 9.377 1.00 66.56 194 GLN A CA 1
ATOM 1518 C C . GLN A 1 194 ? -11.771 21.354 10.122 1.00 66.56 194 GLN A C 1
ATOM 1520 O O . GLN A 1 194 ? -11.939 21.764 11.282 1.00 66.56 194 GLN A O 1
ATOM 1525 N N . GLN A 1 195 ? -12.716 20.659 9.468 1.00 70.69 195 GLN A N 1
ATOM 1526 C CA . GLN A 1 195 ? -13.973 20.240 10.105 1.00 70.69 195 GLN A CA 1
ATOM 1527 C C . GLN A 1 195 ? -13.696 19.196 11.193 1.00 70.69 195 GLN A C 1
ATOM 1529 O O . GLN A 1 195 ? -14.255 19.269 12.298 1.00 70.69 195 GLN A O 1
ATOM 1534 N N . THR A 1 196 ? -12.781 18.263 10.923 1.00 80.50 196 THR A N 1
ATOM 1535 C CA . THR A 1 196 ? -12.297 17.318 11.930 1.00 80.50 196 THR A CA 1
ATOM 1536 C C . THR A 1 196 ? -11.220 17.925 12.815 1.00 80.50 196 THR A C 1
ATOM 1538 O O . THR A 1 196 ? -10.272 18.556 12.366 1.00 80.50 196 THR A O 1
ATOM 1541 N N . LYS A 1 197 ? -11.372 17.712 14.123 1.00 85.12 197 LYS A N 1
ATOM 1542 C CA . LYS A 1 197 ? -10.421 18.130 15.155 1.00 85.12 197 LYS A CA 1
ATOM 1543 C C . LYS A 1 197 ? -10.054 16.928 16.013 1.00 85.12 197 LYS A C 1
ATOM 1545 O O . LYS A 1 197 ? -10.833 15.979 16.095 1.00 85.12 197 LYS A O 1
ATOM 1550 N N . GLN A 1 198 ? -8.952 17.017 16.754 1.00 87.75 198 GLN A N 1
ATOM 1551 C CA . GLN A 1 198 ? -8.487 15.977 17.682 1.00 87.75 198 GLN A CA 1
ATOM 1552 C C . GLN A 1 198 ? -9.604 15.415 18.589 1.00 87.75 198 GLN A C 1
ATOM 1554 O O . GLN A 1 198 ? -9.714 14.206 18.780 1.00 87.75 198 GLN A O 1
ATOM 1559 N N . LYS A 1 199 ? -10.508 16.275 19.085 1.00 85.19 199 LYS A N 1
ATOM 1560 C CA . LYS A 1 199 ? -11.652 15.876 19.932 1.00 85.19 199 LYS A CA 1
ATOM 1561 C C . LYS A 1 199 ? -12.660 14.931 19.257 1.00 85.19 199 LYS A C 1
ATOM 1563 O O . LYS A 1 199 ? -13.462 14.318 19.956 1.00 85.19 199 LYS A O 1
ATOM 1568 N N . HIS A 1 200 ? -12.677 14.845 17.928 1.00 88.12 200 HIS A N 1
ATOM 1569 C CA . HIS A 1 200 ? -13.575 13.955 17.186 1.00 88.12 200 HIS A CA 1
ATOM 1570 C C . HIS A 1 200 ? -13.014 12.530 17.067 1.00 88.12 200 HIS A C 1
ATOM 1572 O O . HIS A 1 200 ? -13.776 11.619 16.757 1.00 88.12 200 HIS A O 1
ATOM 1578 N N . LEU A 1 201 ? -11.724 12.322 17.370 1.00 89.38 201 LEU A N 1
ATOM 1579 C CA . LEU A 1 201 ? -11.050 11.017 17.310 1.00 89.38 201 LEU A CA 1
ATOM 1580 C C . LEU A 1 201 ? -11.224 10.179 18.591 1.00 89.38 201 LEU A C 1
ATOM 1582 O O . LEU A 1 201 ? -10.693 9.077 18.696 1.00 89.38 201 LEU A O 1
ATOM 1586 N N . LEU A 1 202 ? -11.939 10.704 19.591 1.00 86.88 202 LEU A N 1
ATOM 1587 C CA . LEU A 1 202 ? -12.013 10.116 20.932 1.00 86.88 202 LEU A CA 1
ATOM 1588 C C . LEU A 1 202 ? -12.834 8.821 21.012 1.00 86.88 202 LEU A C 1
ATOM 1590 O O . LEU A 1 202 ? -12.621 8.060 21.948 1.00 86.88 202 LEU A O 1
ATOM 1594 N N . ASP A 1 203 ? -13.727 8.566 20.050 1.00 85.38 203 ASP A N 1
ATOM 1595 C CA . ASP A 1 203 ? -14.563 7.351 19.991 1.00 85.38 203 ASP A CA 1
ATOM 1596 C C . ASP A 1 203 ? -14.207 6.456 18.785 1.00 85.38 203 ASP A C 1
ATOM 1598 O O . ASP A 1 203 ? -15.063 5.729 18.271 1.00 85.38 203 ASP A O 1
ATOM 1602 N N . LEU A 1 204 ? -12.969 6.552 18.289 1.00 92.06 204 LEU A N 1
ATOM 1603 C CA . LEU A 1 204 ? -12.528 5.847 17.089 1.00 92.06 204 LEU A CA 1
ATOM 1604 C C . LEU A 1 204 ? -12.692 4.324 17.226 1.00 92.06 204 LEU A C 1
ATOM 1606 O O . LEU A 1 204 ? -12.204 3.716 18.178 1.00 92.06 204 LEU A O 1
ATOM 1610 N N . GLN A 1 205 ? -13.328 3.689 16.240 1.00 92.62 205 GLN A N 1
ATOM 1611 C CA . GLN A 1 205 ? -13.547 2.239 16.232 1.00 92.62 205 GLN A CA 1
ATOM 1612 C C . GLN A 1 205 ? -12.550 1.504 15.340 1.00 92.62 205 GLN A C 1
ATOM 1614 O O . GLN A 1 205 ? -12.118 0.407 15.702 1.00 92.62 205 GLN A O 1
ATOM 1619 N N . LEU A 1 206 ? -12.179 2.099 14.204 1.00 96.00 206 LEU A N 1
ATOM 1620 C CA . LEU A 1 206 ? -11.286 1.512 13.208 1.00 96.00 206 LEU A CA 1
ATOM 1621 C C . LEU A 1 206 ? -10.157 2.477 12.836 1.00 96.00 206 LEU A C 1
ATOM 1623 O O . LEU A 1 206 ? -10.405 3.629 12.486 1.00 96.00 206 LEU A O 1
ATOM 1627 N N . LEU A 1 207 ? -8.925 1.972 12.833 1.00 97.25 207 LEU A N 1
ATOM 1628 C CA . LEU A 1 207 ? -7.778 2.613 12.198 1.00 97.25 207 LEU A CA 1
ATOM 1629 C C . LEU A 1 207 ? -7.184 1.643 11.176 1.00 97.25 207 LEU A C 1
ATOM 1631 O O . LEU A 1 207 ? -6.577 0.631 11.538 1.00 97.25 207 LEU A O 1
ATOM 1635 N N . ALA A 1 208 ? -7.383 1.946 9.898 1.00 97.06 208 ALA A N 1
ATOM 1636 C CA . ALA A 1 208 ? -6.808 1.206 8.788 1.00 97.06 208 ALA A CA 1
ATOM 1637 C C . ALA A 1 208 ? -5.586 1.946 8.233 1.00 97.06 208 ALA A C 1
ATOM 1639 O O . ALA A 1 208 ? -5.622 3.164 8.074 1.00 97.06 208 ALA A O 1
ATOM 1640 N N . VAL A 1 209 ? -4.516 1.214 7.935 1.00 96.19 209 VAL A N 1
ATOM 1641 C CA . VAL A 1 209 ? -3.335 1.720 7.229 1.00 96.19 209 VAL A CA 1
ATOM 1642 C C . VAL A 1 209 ? -3.170 0.901 5.958 1.00 96.19 209 VAL A C 1
ATOM 1644 O O . VAL A 1 209 ? -2.895 -0.301 6.025 1.00 96.19 209 VAL A O 1
ATOM 1647 N N . ASP A 1 210 ? -3.378 1.545 4.813 1.00 94.06 210 ASP A N 1
ATOM 1648 C CA . ASP A 1 210 ? -3.205 0.926 3.501 1.00 94.06 210 ASP A CA 1
ATOM 1649 C C . ASP A 1 210 ? -1.753 1.059 3.021 1.00 94.06 210 ASP A C 1
ATOM 1651 O O . ASP A 1 210 ? -1.060 2.015 3.372 1.00 94.06 210 ASP A O 1
ATOM 1655 N N . ASP A 1 211 ? -1.288 0.083 2.241 1.00 87.81 211 ASP A N 1
ATOM 1656 C CA . ASP A 1 211 ? 0.091 -0.010 1.742 1.00 87.81 211 ASP A CA 1
ATOM 1657 C C . ASP A 1 211 ? 1.174 0.248 2.823 1.00 87.81 211 ASP A C 1
ATOM 1659 O O . ASP A 1 211 ? 2.179 0.927 2.593 1.00 87.81 211 ASP A O 1
ATOM 1663 N N . MET A 1 212 ? 1.022 -0.366 4.006 1.00 88.00 212 MET A N 1
ATOM 1664 C CA . MET A 1 212 ? 1.924 -0.235 5.165 1.00 88.00 212 MET A CA 1
ATOM 1665 C C . MET A 1 212 ? 3.404 -0.448 4.811 1.00 88.00 212 MET A C 1
ATOM 1667 O O . MET A 1 212 ? 4.293 0.192 5.374 1.00 88.00 212 MET A O 1
ATOM 1671 N N . SER A 1 213 ? 3.674 -1.319 3.837 1.00 82.12 213 SER A N 1
ATOM 1672 C CA . SER A 1 213 ? 5.018 -1.556 3.311 1.00 82.12 213 SER A CA 1
ATOM 1673 C C . SER A 1 213 ? 5.726 -0.270 2.854 1.00 82.12 213 SER A C 1
ATOM 1675 O O . SER A 1 213 ? 6.905 -0.090 3.155 1.00 82.12 213 SER A O 1
ATOM 1677 N N . LEU A 1 214 ? 5.022 0.670 2.214 1.00 83.25 214 LEU A N 1
ATOM 1678 C CA . LEU A 1 214 ? 5.608 1.927 1.735 1.00 83.25 214 LEU A CA 1
ATOM 1679 C C . LEU A 1 214 ? 6.034 2.833 2.895 1.00 83.25 214 LEU A C 1
ATOM 1681 O O . LEU A 1 214 ? 7.125 3.409 2.848 1.00 83.25 214 LEU A O 1
ATOM 1685 N N . PHE A 1 215 ? 5.231 2.886 3.963 1.00 84.62 215 PHE A N 1
ATOM 1686 C CA . PHE A 1 215 ? 5.536 3.634 5.189 1.00 84.62 215 PHE A CA 1
ATOM 1687 C C . PHE A 1 215 ? 6.749 3.092 5.965 1.00 84.62 215 PHE A C 1
ATOM 1689 O O . PHE A 1 215 ? 7.307 3.793 6.812 1.00 84.62 215 PHE A O 1
ATOM 1696 N N . LEU A 1 216 ? 7.147 1.843 5.714 1.00 79.62 216 LEU A N 1
ATOM 1697 C CA . LEU A 1 216 ? 8.295 1.199 6.362 1.00 79.62 216 LEU A CA 1
ATOM 1698 C C . LEU A 1 216 ? 9.560 1.201 5.500 1.00 79.62 216 LEU A C 1
ATOM 1700 O O . LEU A 1 216 ? 10.669 1.162 6.035 1.00 79.62 216 LEU A O 1
ATOM 1704 N N . LYS A 1 217 ? 9.400 1.224 4.177 1.00 77.31 217 LYS A N 1
ATOM 1705 C CA . LYS A 1 217 ? 10.509 1.184 3.213 1.00 77.31 217 LYS A CA 1
ATOM 1706 C C . LYS A 1 217 ? 11.054 2.571 2.893 1.00 77.31 217 LYS A C 1
ATOM 1708 O O . LYS A 1 217 ? 12.227 2.707 2.567 1.00 77.31 217 LYS A O 1
ATOM 1713 N N . SER A 1 218 ? 10.226 3.603 3.035 1.00 77.75 218 SER A N 1
ATOM 1714 C CA . SER A 1 218 ? 10.598 4.975 2.701 1.00 77.75 218 SER A CA 1
ATOM 1715 C C . SER A 1 218 ? 10.849 5.810 3.958 1.00 77.75 218 SER A C 1
ATOM 1717 O O . SER A 1 218 ? 10.207 5.644 4.991 1.00 77.75 218 SER A O 1
ATOM 1719 N N . THR A 1 219 ? 11.775 6.760 3.870 1.00 76.31 219 THR A N 1
ATOM 1720 C CA . THR A 1 219 ? 11.957 7.821 4.877 1.00 76.31 219 THR A CA 1
ATOM 1721 C C . THR A 1 219 ? 11.029 9.009 4.636 1.00 76.31 219 THR A C 1
ATOM 1723 O O . THR A 1 219 ? 10.726 9.747 5.572 1.00 76.31 219 THR A O 1
ATOM 1726 N N . HIS A 1 220 ? 10.591 9.193 3.388 1.00 78.69 220 HIS A N 1
ATOM 1727 C CA . HIS A 1 220 ? 9.712 10.272 2.955 1.00 78.69 220 HIS A CA 1
ATOM 1728 C C . HIS A 1 220 ? 8.722 9.743 1.917 1.00 78.69 220 HIS A C 1
ATOM 1730 O O . HIS A 1 220 ? 9.097 8.899 1.103 1.00 78.69 220 HIS A O 1
ATOM 1736 N N . ILE A 1 221 ? 7.496 10.262 1.926 1.00 81.25 221 ILE A N 1
ATOM 1737 C CA . ILE A 1 221 ? 6.506 10.048 0.864 1.00 81.25 221 ILE A CA 1
ATOM 1738 C C . ILE A 1 221 ? 5.901 11.407 0.513 1.00 81.25 221 ILE A C 1
ATOM 1740 O O . ILE A 1 221 ? 5.264 12.039 1.349 1.00 81.25 221 ILE A O 1
ATOM 1744 N N . GLY A 1 222 ? 6.139 11.896 -0.703 1.00 77.44 222 GLY A N 1
ATOM 1745 C CA . GLY A 1 222 ? 5.712 13.232 -1.118 1.00 77.44 222 GLY A CA 1
ATOM 1746 C C . GLY A 1 222 ? 6.385 14.321 -0.278 1.00 77.44 222 GLY A C 1
ATOM 1747 O O . GLY A 1 222 ? 7.586 14.571 -0.426 1.00 77.44 222 GLY A O 1
ATOM 1748 N N . GLN A 1 223 ? 5.605 14.971 0.588 1.00 74.56 223 GLN A N 1
ATOM 1749 C CA . GLN A 1 223 ? 6.075 15.958 1.570 1.00 74.56 223 GLN A CA 1
ATOM 1750 C C . GLN A 1 223 ? 6.172 15.380 2.996 1.00 74.56 223 GLN A C 1
ATOM 1752 O O . GLN A 1 223 ? 6.748 16.014 3.882 1.00 74.56 223 GLN A O 1
ATOM 1757 N N . ASP A 1 224 ? 5.658 14.169 3.218 1.00 78.56 224 ASP A N 1
ATOM 1758 C CA . ASP A 1 224 ? 5.548 13.559 4.538 1.00 78.56 224 ASP A CA 1
ATOM 1759 C C . ASP A 1 224 ? 6.890 12.968 4.972 1.00 78.56 224 ASP A C 1
ATOM 1761 O O . ASP A 1 224 ? 7.466 12.110 4.300 1.00 78.56 224 ASP A O 1
ATOM 1765 N N . CYS A 1 225 ? 7.388 13.407 6.130 1.00 81.50 225 CYS A N 1
ATOM 1766 C CA . CYS A 1 225 ? 8.593 12.863 6.747 1.00 81.50 225 CYS A CA 1
ATOM 1767 C C . CYS A 1 225 ? 8.223 11.730 7.712 1.00 81.50 225 CYS A C 1
ATOM 1769 O O . CYS A 1 225 ? 7.701 11.962 8.810 1.00 81.50 225 CYS A O 1
ATOM 1771 N N . LEU A 1 226 ? 8.523 10.495 7.309 1.00 82.38 226 LEU A N 1
ATOM 1772 C CA . LEU A 1 226 ? 8.147 9.281 8.037 1.00 82.38 226 LEU A CA 1
ATOM 1773 C C . LEU A 1 226 ? 9.047 8.996 9.234 1.00 82.38 226 LEU A C 1
ATOM 1775 O O . LEU A 1 226 ? 8.686 8.188 10.088 1.00 82.38 226 LEU A O 1
ATOM 1779 N N . ILE A 1 227 ? 10.228 9.614 9.295 1.00 81.44 227 ILE A N 1
ATOM 1780 C CA . ILE A 1 227 ? 11.196 9.374 10.362 1.00 81.44 227 ILE A CA 1
ATOM 1781 C C . ILE A 1 227 ? 11.682 10.694 10.933 1.00 81.44 227 ILE A C 1
ATOM 1783 O O . ILE A 1 227 ? 12.389 11.464 10.285 1.00 81.44 227 ILE A O 1
ATOM 1787 N N . GLN A 1 228 ? 11.368 10.907 12.203 1.00 80.31 228 GLN A N 1
ATOM 1788 C CA . GLN A 1 228 ? 11.712 12.118 12.931 1.00 80.31 228 GLN A CA 1
ATOM 1789 C C . GLN A 1 228 ? 12.630 11.771 14.107 1.00 80.31 228 GLN A C 1
ATOM 1791 O O . GLN A 1 228 ? 12.532 10.700 14.713 1.00 80.31 228 GLN A O 1
ATOM 1796 N N . LYS A 1 229 ? 13.563 12.668 14.437 1.00 77.81 229 LYS A N 1
ATOM 1797 C CA . LYS A 1 229 ? 14.346 12.553 15.675 1.00 77.81 229 LYS A CA 1
ATOM 1798 C C . LYS A 1 229 ? 13.512 13.095 16.826 1.00 77.81 229 LYS A C 1
ATOM 1800 O O . LYS A 1 229 ? 13.094 14.246 16.773 1.00 77.81 229 LYS A O 1
ATOM 1805 N N . SER A 1 230 ? 13.317 12.302 17.874 1.00 73.25 230 SER A N 1
ATOM 1806 C CA . SER A 1 230 ? 12.560 12.726 19.051 1.00 73.25 230 SER A CA 1
ATOM 1807 C C . SER A 1 230 ? 13.228 12.337 20.375 1.00 73.25 230 SER A C 1
ATOM 1809 O O . SER A 1 230 ? 14.049 11.413 20.473 1.00 73.25 230 SER A O 1
ATOM 1811 N N . GLY A 1 231 ? 12.880 13.096 21.419 1.00 71.75 231 GLY A N 1
ATOM 1812 C CA . GLY A 1 231 ? 13.331 12.903 22.797 1.00 71.75 231 GLY A CA 1
ATOM 1813 C C . GLY A 1 231 ? 14.756 13.387 23.093 1.00 71.75 231 GLY A C 1
ATOM 1814 O O . GLY A 1 231 ? 15.548 13.689 22.206 1.00 71.75 231 GLY A O 1
ATOM 1815 N N . LYS A 1 232 ? 15.112 13.403 24.387 1.00 70.94 232 LYS A N 1
ATOM 1816 C CA . LYS A 1 232 ? 16.413 13.902 24.886 1.00 70.94 232 LYS A CA 1
ATOM 1817 C C . LYS A 1 232 ? 17.627 13.167 24.301 1.00 70.94 232 LYS A C 1
ATOM 1819 O O . LYS A 1 232 ? 18.699 13.743 24.185 1.00 70.94 232 LYS A O 1
ATOM 1824 N N . LYS A 1 233 ? 17.458 11.894 23.920 1.00 75.62 233 LYS A N 1
ATOM 1825 C CA . LYS A 1 233 ? 18.508 11.060 23.303 1.00 75.62 233 LYS A CA 1
ATOM 1826 C C . LYS A 1 233 ? 18.529 11.139 21.768 1.00 75.62 233 LYS A C 1
ATOM 1828 O O . LYS A 1 233 ? 19.267 10.376 21.155 1.00 75.62 233 LYS A O 1
ATOM 1833 N N . SER A 1 234 ? 17.717 12.006 21.151 1.00 75.25 234 SER A N 1
ATOM 1834 C CA . SER A 1 234 ? 17.622 12.177 19.691 1.00 75.25 234 SER A CA 1
ATOM 1835 C C . SER A 1 234 ? 17.448 10.855 18.928 1.00 75.25 234 SER A C 1
ATOM 1837 O O . SER A 1 234 ? 18.116 10.610 17.921 1.00 75.25 234 SER A O 1
ATOM 1839 N N . LYS A 1 235 ? 16.574 9.971 19.428 1.00 78.00 235 LYS A N 1
ATOM 1840 C CA . LYS A 1 235 ? 16.320 8.677 18.783 1.00 78.00 235 LYS A CA 1
ATOM 1841 C C . LYS A 1 235 ? 15.440 8.883 17.554 1.00 78.00 235 LYS A C 1
ATOM 1843 O O . LYS A 1 235 ? 14.536 9.710 17.576 1.00 78.00 235 LYS A O 1
ATOM 1848 N N . TYR A 1 236 ? 15.695 8.116 16.499 1.00 75.12 236 TYR A N 1
ATOM 1849 C CA . TYR A 1 236 ? 14.819 8.083 15.331 1.00 75.12 236 TYR A CA 1
ATOM 1850 C C . TYR A 1 236 ? 13.540 7.318 15.668 1.00 75.12 236 TYR A C 1
ATOM 1852 O O . TYR A 1 236 ? 13.605 6.195 16.176 1.00 75.12 236 TYR A O 1
ATOM 1860 N N . VAL A 1 237 ? 12.396 7.933 15.392 1.00 78.50 237 VAL A N 1
ATOM 1861 C CA . VAL A 1 237 ? 11.064 7.372 15.615 1.00 78.50 237 VAL A CA 1
ATOM 1862 C C . VAL A 1 237 ? 10.273 7.475 14.319 1.00 78.50 237 VAL A C 1
ATOM 1864 O O . VAL A 1 237 ? 10.369 8.473 13.607 1.00 78.50 237 VAL A O 1
ATOM 1867 N N . ASN A 1 238 ? 9.516 6.424 14.008 1.00 84.12 238 ASN A N 1
ATOM 1868 C CA . ASN A 1 238 ? 8.611 6.419 12.869 1.00 84.12 238 ASN A CA 1
ATOM 1869 C C . ASN A 1 238 ? 7.360 7.259 13.201 1.00 84.12 238 ASN A C 1
ATOM 1871 O O . ASN A 1 238 ? 6.717 7.037 14.231 1.00 84.12 238 ASN A O 1
ATOM 1875 N N . SER A 1 239 ? 7.029 8.222 12.345 1.00 86.12 239 SER A N 1
ATOM 1876 C CA . SER A 1 239 ? 5.933 9.176 12.540 1.00 86.12 239 SER A CA 1
ATOM 1877 C C . SER A 1 239 ? 4.571 8.479 12.604 1.00 86.12 239 SER A C 1
ATOM 1879 O O . SER A 1 239 ? 3.781 8.791 13.491 1.00 86.12 239 SER A O 1
ATOM 1881 N N . VAL A 1 240 ? 4.332 7.454 11.772 1.00 88.88 240 VAL A N 1
ATOM 1882 C CA . VAL A 1 240 ? 3.103 6.632 11.811 1.00 88.88 240 VAL A CA 1
ATOM 1883 C C . VAL A 1 240 ? 2.963 5.952 13.173 1.00 88.88 240 VAL A C 1
ATOM 1885 O O . VAL A 1 240 ? 1.902 5.997 13.795 1.00 88.88 240 VAL A O 1
ATOM 1888 N N . GLN A 1 241 ? 4.054 5.373 13.686 1.00 87.88 241 GLN A N 1
ATOM 1889 C CA . GLN A 1 241 ? 4.063 4.757 15.014 1.00 87.88 241 GLN A CA 1
ATOM 1890 C C . GLN A 1 241 ? 3.757 5.780 16.117 1.00 87.88 241 GLN A C 1
ATOM 1892 O O . GLN A 1 241 ? 2.988 5.481 17.031 1.00 87.88 241 GLN A O 1
ATOM 1897 N N . SER A 1 242 ? 4.360 6.970 16.053 1.00 88.06 242 SER A N 1
ATOM 1898 C CA . SER A 1 242 ? 4.122 8.034 17.035 1.00 88.06 242 SER A CA 1
ATOM 1899 C C . SER A 1 242 ? 2.659 8.474 17.032 1.00 88.06 242 SER A C 1
ATOM 1901 O O . SER A 1 242 ? 2.038 8.557 18.090 1.00 88.06 242 SER A O 1
ATOM 1903 N N . LEU A 1 243 ? 2.102 8.690 15.843 1.00 90.25 243 LEU A N 1
ATOM 1904 C CA . LEU A 1 243 ? 0.749 9.191 15.644 1.00 90.25 243 LEU A CA 1
ATOM 1905 C C . LEU A 1 243 ? -0.312 8.182 16.095 1.00 90.25 243 LEU A C 1
ATOM 1907 O O . LEU A 1 243 ? -1.244 8.543 16.809 1.00 90.25 243 LEU A O 1
ATOM 1911 N N . ILE A 1 244 ? -0.139 6.897 15.765 1.00 91.69 244 ILE A N 1
ATOM 1912 C CA . ILE A 1 244 ? -1.064 5.848 16.217 1.00 91.69 244 ILE A CA 1
ATOM 1913 C C . ILE A 1 244 ? -1.034 5.714 17.744 1.00 91.69 244 ILE A C 1
ATOM 1915 O O . ILE A 1 244 ? -2.091 5.589 18.366 1.00 91.69 244 ILE A O 1
ATOM 1919 N N . LYS A 1 245 ? 0.148 5.810 18.369 1.00 89.62 245 LYS A N 1
ATOM 1920 C CA . LYS A 1 245 ? 0.260 5.811 19.836 1.00 89.62 245 LYS A CA 1
ATOM 1921 C C . LYS A 1 245 ? -0.392 7.033 20.470 1.00 89.62 245 LYS A C 1
ATOM 1923 O O . LYS A 1 245 ? -1.005 6.911 21.528 1.00 89.62 245 LYS A O 1
ATOM 1928 N N . GLU A 1 246 ? -0.279 8.199 19.846 1.00 90.50 246 GLU A N 1
ATOM 1929 C CA . GLU A 1 246 ? -0.946 9.413 20.310 1.00 90.50 246 GLU A CA 1
ATOM 1930 C C . GLU A 1 246 ? -2.472 9.263 20.262 1.00 90.50 246 GLU A C 1
ATOM 1932 O O . GL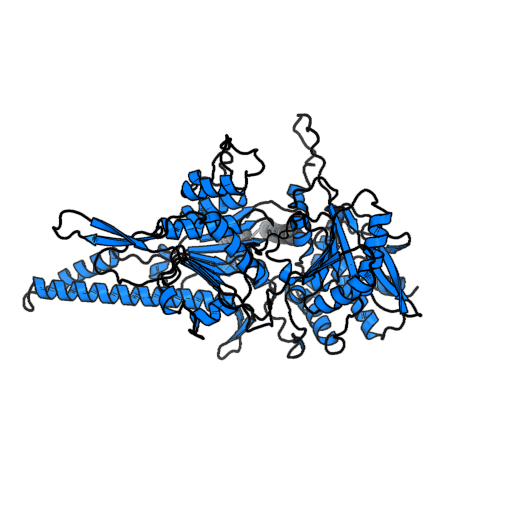U A 1 246 ? -3.132 9.474 21.279 1.00 90.50 246 GLU A O 1
ATOM 1937 N N . ILE A 1 247 ? -3.025 8.776 19.147 1.00 91.94 247 ILE A N 1
ATOM 1938 C CA . ILE A 1 247 ? -4.463 8.489 19.001 1.00 91.94 247 ILE A CA 1
ATOM 1939 C C . ILE A 1 247 ? -4.929 7.457 20.040 1.00 91.94 247 ILE A C 1
ATOM 1941 O O . ILE A 1 247 ? -5.945 7.662 20.706 1.00 91.94 247 ILE A O 1
ATOM 1945 N N . GLN A 1 248 ? -4.172 6.375 20.236 1.00 90.19 248 GLN A N 1
ATOM 1946 C CA . GLN A 1 248 ? -4.488 5.347 21.232 1.00 90.19 248 GLN A CA 1
ATOM 1947 C C . GLN A 1 248 ? -4.504 5.919 22.658 1.00 90.19 248 GLN A C 1
ATOM 1949 O O . GLN A 1 248 ? -5.408 5.614 23.438 1.00 90.19 248 GLN A O 1
ATOM 1954 N N . ASN A 1 249 ? -3.538 6.776 22.999 1.00 89.81 249 ASN A N 1
ATOM 1955 C CA . ASN A 1 249 ? -3.483 7.438 24.302 1.00 89.81 249 ASN A CA 1
ATOM 1956 C C . ASN A 1 249 ? -4.636 8.430 24.493 1.00 89.81 249 ASN A C 1
ATOM 1958 O O . ASN A 1 249 ? -5.219 8.467 25.577 1.00 89.81 249 ASN A O 1
ATOM 1962 N N . LEU A 1 250 ? -5.000 9.194 23.458 1.00 89.00 250 LEU A N 1
ATOM 1963 C CA . LEU A 1 250 ? -6.156 10.095 23.484 1.00 89.00 250 LEU A CA 1
ATOM 1964 C C . LEU A 1 250 ? -7.447 9.313 23.751 1.00 89.00 250 LEU A C 1
ATOM 1966 O O . LEU A 1 250 ? -8.168 9.636 24.698 1.00 89.00 250 LEU A O 1
ATOM 1970 N N . HIS A 1 251 ? -7.678 8.240 22.994 1.00 88.94 251 HIS A N 1
ATOM 1971 C CA . HIS A 1 251 ? -8.833 7.352 23.136 1.00 88.94 251 HIS A CA 1
ATOM 1972 C C . HIS A 1 251 ? -8.915 6.728 24.544 1.00 88.94 251 HIS A C 1
ATOM 1974 O O . HIS A 1 251 ? -9.958 6.760 25.200 1.00 88.94 251 HIS A O 1
ATOM 1980 N N . LEU A 1 252 ? -7.792 6.228 25.072 1.00 88.00 252 LEU A N 1
ATOM 1981 C CA . LEU A 1 252 ? -7.724 5.690 26.435 1.00 88.00 252 LEU A CA 1
ATOM 1982 C C . LEU A 1 252 ? -7.976 6.753 27.506 1.00 88.00 252 LEU A C 1
ATOM 1984 O O . LEU A 1 252 ? -8.680 6.487 28.481 1.00 88.00 252 LEU A O 1
ATOM 1988 N N . SER A 1 253 ? -7.404 7.947 27.344 1.00 88.25 253 SER A N 1
ATOM 1989 C CA . SER A 1 253 ? -7.572 9.035 28.307 1.00 88.25 253 SER A CA 1
ATOM 1990 C C . SER A 1 253 ? -9.036 9.460 28.424 1.00 88.25 253 SER A C 1
ATOM 1992 O O . SER A 1 253 ? -9.514 9.712 29.531 1.00 88.25 253 SER A O 1
ATOM 1994 N N . GLU A 1 254 ? -9.773 9.477 27.310 1.00 87.44 254 GLU A N 1
ATOM 1995 C CA . GLU A 1 254 ? -11.195 9.810 27.327 1.00 87.44 254 GLU A CA 1
ATOM 1996 C C . GLU A 1 254 ? -12.033 8.690 27.938 1.00 87.44 254 GLU A C 1
ATOM 1998 O O . GLU A 1 254 ? -12.928 8.976 28.731 1.00 87.44 254 GLU A O 1
ATOM 2003 N N . TYR A 1 255 ? -11.701 7.425 27.666 1.00 86.56 255 TYR A N 1
ATOM 2004 C CA . TYR A 1 255 ? -12.353 6.299 28.334 1.00 86.56 255 TYR A CA 1
ATOM 2005 C C . TYR A 1 255 ? -12.251 6.398 29.863 1.00 86.56 255 TYR A C 1
ATOM 2007 O O . TYR A 1 255 ? -13.256 6.204 30.550 1.00 86.56 255 TYR A O 1
ATOM 2015 N N . TYR A 1 256 ? -11.070 6.720 30.404 1.00 86.81 256 TYR A N 1
ATOM 2016 C CA . TYR A 1 256 ? -10.905 6.887 31.851 1.00 86.81 256 TYR A CA 1
ATOM 2017 C C . TYR A 1 256 ? -11.715 8.073 32.385 1.00 86.81 256 TYR A C 1
ATOM 2019 O O . TYR A 1 256 ? -12.436 7.907 33.366 1.00 86.81 256 TYR A O 1
ATOM 2027 N N . LYS A 1 257 ? -11.713 9.220 31.693 1.00 86.50 257 LYS A N 1
ATOM 2028 C CA . LYS A 1 257 ? -12.544 10.380 32.073 1.00 86.50 257 LYS A CA 1
ATOM 2029 C C . LYS A 1 257 ? -14.038 10.051 32.092 1.00 86.50 257 LYS A C 1
ATOM 2031 O O . LYS A 1 257 ? -14.758 10.469 33.000 1.00 86.50 257 LYS A O 1
ATOM 2036 N N . ASP A 1 258 ? -14.523 9.321 31.092 1.00 83.00 258 ASP A N 1
ATOM 2037 C CA . ASP A 1 258 ? -15.929 8.924 31.015 1.00 83.00 258 ASP A CA 1
ATOM 2038 C C . ASP A 1 258 ? -16.280 7.847 32.056 1.00 83.00 258 ASP A C 1
ATOM 2040 O O . ASP A 1 258 ? -17.397 7.854 32.584 1.00 83.00 258 ASP A O 1
ATOM 2044 N N . LEU A 1 259 ? -15.344 6.951 32.389 1.00 84.00 259 LEU A N 1
ATOM 2045 C CA . LEU A 1 259 ? -15.493 5.999 33.490 1.00 84.00 259 LEU A CA 1
ATOM 2046 C C . LEU A 1 259 ? -15.611 6.736 34.829 1.00 84.00 259 LEU A C 1
ATOM 2048 O O . LEU A 1 259 ? -16.586 6.505 35.544 1.00 84.00 259 LEU A O 1
ATOM 2052 N N . ASP A 1 260 ? -14.686 7.645 35.133 1.00 85.38 260 ASP A N 1
ATOM 2053 C CA . ASP A 1 260 ? -14.667 8.410 36.386 1.00 85.38 260 ASP A CA 1
ATOM 2054 C C . ASP A 1 260 ? -15.956 9.216 36.548 1.00 85.38 260 ASP A C 1
ATOM 2056 O O . ASP A 1 260 ? -16.655 9.092 37.553 1.00 85.38 260 ASP A O 1
ATOM 2060 N N . ARG A 1 261 ? -16.386 9.915 35.491 1.00 83.06 261 ARG A N 1
ATOM 2061 C CA . ARG A 1 261 ? -17.648 10.664 35.505 1.00 83.06 261 ARG A CA 1
ATOM 2062 C C . ARG A 1 261 ? -18.862 9.776 35.789 1.00 83.06 261 ARG A C 1
ATOM 2064 O O . ARG A 1 261 ? -19.793 10.193 36.478 1.00 83.06 261 ARG A O 1
ATOM 2071 N N . ARG A 1 262 ? -18.907 8.561 35.234 1.00 79.19 262 ARG A N 1
ATOM 2072 C CA . ARG A 1 262 ? -20.008 7.615 35.496 1.00 79.19 262 ARG A CA 1
ATOM 2073 C C . ARG A 1 262 ? -19.972 7.093 36.925 1.00 79.19 262 ARG A C 1
ATOM 2075 O O . ARG A 1 262 ? -21.038 6.908 37.516 1.00 79.19 262 ARG A O 1
ATOM 2082 N N . LEU A 1 263 ? -18.782 6.845 37.462 1.00 84.00 263 LEU A N 1
ATOM 2083 C CA . LEU A 1 263 ? -18.607 6.448 38.855 1.00 84.00 263 LEU A CA 1
ATOM 2084 C C . LEU A 1 263 ? -19.059 7.576 39.791 1.00 84.00 263 LEU A C 1
ATOM 2086 O O . LEU A 1 263 ? -19.833 7.299 40.704 1.00 84.00 263 LEU A O 1
ATOM 2090 N N . ASP A 1 264 ? -18.728 8.832 39.487 1.00 85.56 264 ASP A N 1
ATOM 2091 C CA . ASP A 1 264 ? -19.187 10.006 40.241 1.00 85.56 264 ASP A CA 1
ATOM 2092 C C . ASP A 1 264 ? -20.710 10.161 40.216 1.00 85.56 264 ASP A C 1
ATOM 2094 O O . ASP A 1 264 ? -21.331 10.377 41.254 1.00 85.56 264 ASP A O 1
ATOM 2098 N N . ILE A 1 265 ? -21.347 10.006 39.049 1.00 83.31 265 ILE A N 1
ATOM 2099 C CA . ILE A 1 265 ? -22.817 10.047 38.942 1.00 83.31 265 ILE A CA 1
ATOM 2100 C C . ILE A 1 265 ? -23.446 8.917 39.762 1.00 83.31 265 ILE A C 1
ATOM 2102 O O . ILE A 1 265 ? -24.458 9.121 40.426 1.00 83.31 265 ILE A O 1
ATOM 2106 N N . THR A 1 266 ? -22.860 7.720 39.716 1.00 81.38 266 THR A N 1
ATOM 2107 C CA . THR A 1 266 ? -23.351 6.566 40.483 1.00 81.38 266 THR A CA 1
ATOM 2108 C C . THR A 1 266 ? -23.201 6.804 41.984 1.00 81.38 266 THR A C 1
ATOM 2110 O O . THR A 1 266 ? -24.105 6.466 42.744 1.00 81.38 266 THR A O 1
ATOM 2113 N N . LYS A 1 267 ? -22.087 7.413 42.404 1.00 84.12 267 LYS A N 1
ATOM 2114 C CA . LYS A 1 267 ? -21.828 7.792 43.792 1.00 84.12 267 LYS A CA 1
ATOM 2115 C C . LYS A 1 267 ? -22.847 8.822 44.281 1.00 84.12 267 LYS A C 1
ATOM 2117 O O . LYS A 1 267 ? -23.496 8.566 45.287 1.00 84.12 267 LYS A O 1
ATOM 2122 N N . LYS A 1 268 ? -23.078 9.895 43.517 1.00 84.38 268 LYS A N 1
ATOM 2123 C CA . LYS A 1 268 ? -24.093 10.915 43.837 1.00 84.38 268 LYS A CA 1
ATOM 2124 C C . LYS A 1 268 ? -25.497 10.322 43.959 1.00 84.38 268 LYS A C 1
ATOM 2126 O O . LYS A 1 268 ? -26.167 10.560 44.951 1.00 84.38 268 LYS A O 1
ATOM 2131 N N . LYS A 1 269 ? -25.906 9.466 43.014 1.00 81.88 269 LYS A N 1
ATOM 2132 C CA . LYS A 1 269 ? -27.200 8.763 43.092 1.00 81.88 269 LYS A CA 1
ATOM 2133 C C . LYS A 1 269 ? -27.317 7.874 44.330 1.00 81.88 269 LYS A C 1
ATOM 2135 O O . LYS A 1 269 ? -28.382 7.790 44.922 1.00 81.88 269 LYS A O 1
ATOM 2140 N N . PHE A 1 270 ? -26.235 7.202 44.723 1.00 78.94 270 PHE A N 1
ATOM 2141 C CA . PHE A 1 270 ? -26.226 6.385 45.936 1.00 78.94 270 PHE A CA 1
ATOM 2142 C C . PHE A 1 270 ? -26.346 7.234 47.210 1.00 78.94 270 PHE A C 1
ATOM 2144 O O . PHE A 1 270 ? -27.065 6.853 48.130 1.00 78.94 270 PHE A O 1
ATOM 2151 N N . GLU A 1 271 ? -25.658 8.376 47.253 1.00 80.75 271 GLU A N 1
ATOM 2152 C CA . GLU A 1 271 ? -25.734 9.345 48.354 1.00 80.75 271 GLU A CA 1
ATOM 2153 C C . GLU A 1 271 ? -27.142 9.957 48.471 1.00 80.75 271 GLU A C 1
ATOM 2155 O O . GLU A 1 271 ? -27.668 10.066 49.579 1.00 80.75 271 GLU A O 1
ATOM 2160 N N . GLU A 1 272 ? -27.784 10.265 47.340 1.00 80.81 272 GLU A N 1
ATOM 2161 C CA . GLU A 1 272 ? -29.180 10.722 47.262 1.00 80.81 272 GLU A CA 1
ATOM 2162 C C . GLU A 1 272 ? -30.182 9.636 47.710 1.00 80.81 272 GLU A C 1
ATOM 2164 O O . GLU A 1 272 ? -31.155 9.948 48.391 1.00 80.81 272 GLU A O 1
ATOM 2169 N N . GLU A 1 273 ? -29.945 8.359 47.378 1.00 77.38 273 GLU A N 1
ATOM 2170 C CA . GLU A 1 273 ? -30.832 7.233 47.728 1.00 77.38 273 GLU A CA 1
ATOM 2171 C C . GLU A 1 273 ? -30.777 6.825 49.212 1.00 77.38 273 GLU A C 1
ATOM 2173 O O . GLU A 1 273 ? -31.791 6.380 49.751 1.00 77.38 273 GLU A O 1
ATOM 2178 N N . LYS A 1 274 ? -29.612 6.906 49.875 1.00 69.81 274 LYS A N 1
ATOM 2179 C CA . LYS A 1 274 ? -29.434 6.403 51.257 1.00 69.81 274 LYS A CA 1
ATOM 2180 C C . LYS A 1 274 ? -29.326 7.485 52.338 1.00 69.81 274 LYS A C 1
ATOM 2182 O O . LYS A 1 274 ? -29.408 7.143 53.519 1.00 69.81 274 LYS A O 1
ATOM 2187 N N . GLY A 1 275 ? -29.169 8.757 51.960 1.00 60.19 275 GLY A N 1
ATOM 2188 C CA . GLY A 1 275 ? -28.886 9.856 52.888 1.00 60.19 275 GLY A CA 1
ATOM 2189 C C . GLY A 1 275 ? -27.488 9.752 53.522 1.00 60.19 275 GLY A C 1
ATOM 2190 O O . GLY A 1 275 ? -26.932 8.663 53.666 1.00 60.19 275 GLY A O 1
ATOM 2191 N N . LEU A 1 276 ? -26.901 10.887 53.928 1.00 56.59 276 LEU A N 1
ATOM 2192 C CA . LEU A 1 276 ? -25.508 10.954 54.413 1.00 56.59 276 LEU A CA 1
ATOM 2193 C C . LEU A 1 276 ? -25.201 10.064 55.638 1.00 56.59 276 LEU A C 1
ATOM 2195 O O . LEU A 1 276 ? -24.043 9.718 55.854 1.00 56.59 276 LEU A O 1
ATOM 2199 N N . ASN A 1 277 ? -26.211 9.666 56.418 1.00 55.28 277 ASN A N 1
ATOM 2200 C CA . ASN A 1 277 ? -26.012 9.063 57.742 1.00 55.28 277 ASN A CA 1
ATOM 2201 C C . ASN A 1 277 ? -26.005 7.519 57.763 1.00 55.28 277 ASN A C 1
ATOM 2203 O O . ASN A 1 277 ? -25.687 6.946 58.799 1.00 55.28 277 ASN A O 1
ATOM 2207 N N . ASN A 1 278 ? -26.310 6.838 56.647 1.00 55.06 278 ASN A N 1
ATOM 2208 C CA . ASN A 1 278 ? -26.400 5.364 56.570 1.00 55.06 278 ASN A CA 1
ATOM 2209 C C . ASN A 1 278 ? -25.457 4.735 55.515 1.00 55.06 278 ASN A C 1
ATOM 2211 O O . ASN A 1 278 ? -25.709 3.637 55.004 1.00 55.06 278 ASN A O 1
ATOM 2215 N N . LEU A 1 279 ? -24.360 5.413 55.156 1.00 56.00 279 LEU A N 1
ATOM 2216 C CA . LEU A 1 279 ? -23.386 4.900 54.187 1.00 56.00 279 LEU A CA 1
ATOM 2217 C C . LEU A 1 279 ? -22.498 3.798 54.790 1.00 56.00 279 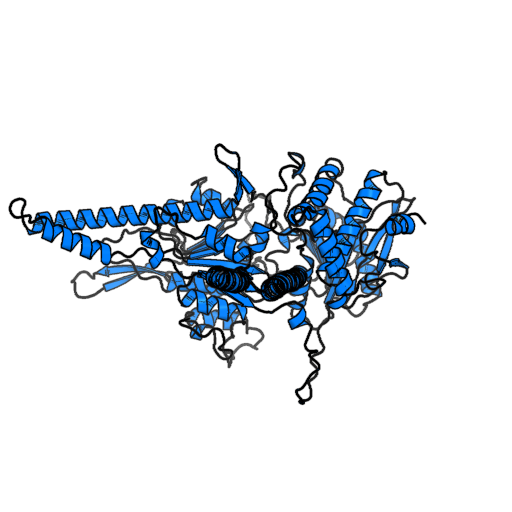LEU A C 1
ATOM 2219 O O . LEU A 1 279 ? -21.456 4.066 55.380 1.00 56.00 279 LEU A O 1
ATOM 2223 N N . GLY A 1 280 ? -22.857 2.535 54.556 1.00 63.12 280 GLY A N 1
ATOM 2224 C CA . GLY A 1 280 ? -21.915 1.423 54.677 1.00 63.12 280 GLY A CA 1
ATOM 2225 C C . GLY A 1 280 ? -20.900 1.446 53.517 1.00 63.12 280 GLY A C 1
ATOM 2226 O O . GLY A 1 280 ? -21.308 1.203 52.375 1.00 63.12 280 GLY A O 1
ATOM 2227 N N . PRO A 1 281 ? -19.590 1.682 53.747 1.00 64.88 281 PRO A N 1
ATOM 2228 C CA . PRO A 1 281 ? -18.587 1.816 52.678 1.00 64.88 281 PRO A CA 1
ATOM 2229 C C . PRO A 1 281 ? -18.488 0.580 51.762 1.00 64.88 281 PRO A C 1
ATOM 2231 O O . PRO A 1 281 ? -18.268 0.715 50.559 1.00 64.88 281 PRO A O 1
ATOM 2234 N N . SER A 1 282 ? -18.768 -0.616 52.293 1.00 74.38 282 SER A N 1
ATOM 2235 C CA . SER A 1 282 ? -18.738 -1.882 51.541 1.00 74.38 282 SER A CA 1
ATOM 2236 C C . SER A 1 282 ? -19.807 -1.981 50.438 1.00 74.38 282 SER A C 1
ATOM 2238 O O . SER A 1 282 ? -19.598 -2.631 49.411 1.00 74.38 282 SER A O 1
ATOM 2240 N N . GLU A 1 283 ? -20.972 -1.349 50.605 1.00 75.88 283 GLU A N 1
ATOM 2241 C CA . GLU A 1 283 ? -22.083 -1.481 49.652 1.00 75.88 283 GLU A CA 1
ATOM 2242 C C . GLU A 1 283 ? -21.939 -0.525 48.460 1.00 75.88 283 GLU A C 1
ATOM 2244 O O . GLU A 1 283 ? -22.188 -0.913 47.311 1.00 75.88 283 GLU A O 1
ATOM 2249 N N . LEU A 1 284 ? -21.450 0.693 48.720 1.00 76.50 284 LEU A N 1
ATOM 2250 C CA . LEU A 1 284 ? -21.040 1.638 47.683 1.00 76.50 284 LEU A CA 1
ATOM 2251 C C . LEU A 1 284 ? -19.906 1.041 46.839 1.00 76.50 284 LEU A C 1
ATOM 2253 O O . LEU A 1 284 ? -19.985 1.045 45.610 1.00 76.50 284 LEU A O 1
ATOM 2257 N N . GLU A 1 285 ? -18.899 0.445 47.479 1.00 76.19 285 GLU A N 1
ATOM 2258 C CA . GLU A 1 285 ? -17.775 -0.196 46.792 1.00 76.19 285 GLU A CA 1
ATOM 2259 C C . GLU A 1 285 ? -18.229 -1.361 45.896 1.00 76.19 285 GLU A C 1
ATOM 2261 O O . GLU A 1 285 ? -17.809 -1.462 44.736 1.00 76.19 285 GLU A O 1
ATOM 2266 N N . LYS A 1 286 ? -19.173 -2.192 46.362 1.00 81.62 286 LYS A N 1
ATOM 2267 C CA . LYS A 1 286 ? -19.795 -3.250 45.542 1.00 81.62 286 LYS A CA 1
ATOM 2268 C C . LYS A 1 286 ? -20.549 -2.680 44.335 1.00 81.62 286 LYS A C 1
ATOM 2270 O O . LYS A 1 286 ? -20.408 -3.212 43.227 1.00 81.62 286 LYS A O 1
ATOM 2275 N N . ARG A 1 287 ? -21.324 -1.598 44.500 1.00 77.81 287 ARG A N 1
ATOM 2276 C CA . ARG A 1 287 ? -22.048 -0.942 43.389 1.00 77.81 287 ARG A CA 1
ATOM 2277 C C . ARG A 1 287 ? -21.093 -0.297 42.381 1.00 77.81 287 ARG A C 1
ATOM 2279 O O . ARG A 1 287 ? -21.270 -0.504 41.178 1.00 77.81 287 ARG A O 1
ATOM 2286 N N . LEU A 1 288 ? -20.060 0.408 42.843 1.00 79.75 288 LEU A N 1
ATOM 2287 C CA . LEU A 1 288 ? -19.030 1.008 41.987 1.00 79.75 288 LEU A CA 1
ATOM 2288 C C . LEU A 1 288 ? -18.248 -0.067 41.225 1.00 79.75 288 LEU A C 1
ATOM 2290 O O . LEU A 1 288 ? -18.073 0.043 40.011 1.00 79.75 288 LEU A O 1
ATOM 2294 N N . THR A 1 289 ? -17.880 -1.167 41.887 1.00 78.62 289 THR A N 1
ATOM 2295 C CA . THR A 1 289 ? -17.220 -2.316 41.246 1.00 78.62 289 THR A CA 1
ATOM 2296 C C . THR A 1 289 ? -18.115 -2.952 40.181 1.00 78.62 289 THR A C 1
ATOM 2298 O O . THR A 1 289 ? -17.656 -3.244 39.073 1.00 78.62 289 THR A O 1
ATOM 2301 N N . LYS A 1 290 ? -19.416 -3.114 40.459 1.00 81.38 290 LYS A N 1
ATOM 2302 C CA . LYS A 1 290 ? -20.398 -3.613 39.480 1.00 81.38 290 LYS A CA 1
ATOM 2303 C C . LYS A 1 290 ? -20.521 -2.674 38.276 1.00 81.38 290 LYS A C 1
ATOM 2305 O O . LYS A 1 290 ? -20.558 -3.152 37.143 1.00 81.38 290 LYS A O 1
ATOM 2310 N N . HIS A 1 291 ? -20.542 -1.359 38.489 1.00 75.69 291 HIS A N 1
ATOM 2311 C CA . HIS A 1 291 ? -20.575 -0.375 37.402 1.00 75.69 291 HIS A CA 1
ATOM 2312 C C . HIS A 1 291 ? -19.285 -0.362 36.576 1.00 75.69 291 HIS A C 1
ATOM 2314 O O . HIS A 1 291 ? -19.355 -0.362 35.346 1.00 75.69 291 HIS A O 1
ATOM 2320 N N . ARG A 1 292 ? -18.123 -0.459 37.227 1.00 76.88 292 ARG A N 1
ATOM 2321 C CA . ARG A 1 292 ? -16.816 -0.570 36.566 1.00 76.88 292 ARG A CA 1
ATOM 2322 C C . ARG A 1 292 ? -16.700 -1.839 35.717 1.00 76.88 292 ARG A C 1
ATOM 2324 O O . ARG A 1 292 ? -16.100 -1.803 34.650 1.00 76.88 292 ARG A O 1
ATOM 2331 N N . ARG A 1 293 ? -17.311 -2.952 36.143 1.00 75.56 293 ARG A N 1
ATOM 2332 C CA . ARG A 1 293 ? -17.383 -4.195 35.348 1.00 75.56 293 ARG A CA 1
ATOM 2333 C C . ARG A 1 293 ? -18.313 -4.079 34.137 1.00 75.56 293 ARG A C 1
ATOM 2335 O O . ARG A 1 293 ? -18.031 -4.684 33.111 1.00 75.56 293 ARG A O 1
ATOM 2342 N N . LYS A 1 294 ? -19.397 -3.302 34.238 1.00 76.12 294 LYS A N 1
ATOM 2343 C CA . LYS A 1 294 ? -20.343 -3.074 33.129 1.00 76.12 294 LYS A CA 1
ATOM 2344 C C . LYS A 1 294 ? -19.794 -2.136 32.053 1.00 76.12 294 LYS A C 1
ATOM 2346 O O . LYS A 1 294 ? -20.174 -2.261 30.892 1.00 76.12 294 LYS A O 1
ATOM 2351 N N . PHE A 1 295 ? -18.941 -1.183 32.425 1.00 73.81 295 PHE A N 1
ATOM 2352 C CA . PHE A 1 295 ? -18.329 -0.256 31.476 1.00 73.81 295 PHE A CA 1
ATOM 2353 C C . PHE A 1 295 ? -17.020 -0.842 30.941 1.00 73.81 295 PHE A C 1
ATOM 2355 O O . PHE A 1 295 ? -15.964 -0.737 31.559 1.00 73.81 295 PHE A O 1
ATOM 2362 N N . LEU A 1 296 ? -17.115 -1.529 29.804 1.00 76.06 296 LEU A N 1
ATOM 2363 C CA . LEU A 1 296 ? -15.975 -2.182 29.171 1.00 76.06 296 LEU A CA 1
ATOM 2364 C C . LEU A 1 296 ? -15.327 -1.255 28.145 1.00 76.06 296 LEU A C 1
ATOM 2366 O O . LEU A 1 296 ? -15.992 -0.763 27.234 1.00 76.06 296 LEU A O 1
ATOM 2370 N N . TYR A 1 297 ? -14.014 -1.062 28.284 1.00 81.19 297 TYR A N 1
ATOM 2371 C CA . TYR A 1 297 ? -13.190 -0.457 27.245 1.00 81.19 297 TYR A CA 1
ATOM 2372 C C . TYR A 1 297 ? -13.278 -1.283 25.960 1.00 81.19 297 TYR A C 1
ATOM 2374 O O . TYR A 1 297 ? -13.023 -2.489 25.983 1.00 81.19 297 TYR A O 1
ATOM 2382 N N . LYS A 1 298 ? -13.622 -0.625 24.852 1.00 83.44 298 LYS A N 1
ATOM 2383 C CA . LYS A 1 298 ? -13.598 -1.207 23.511 1.00 83.44 298 LYS A CA 1
ATOM 2384 C C . LYS A 1 298 ? -12.336 -0.712 22.803 1.00 83.44 298 LYS A C 1
ATOM 2386 O O . LYS A 1 298 ? -12.268 0.478 22.521 1.00 83.44 298 LYS A O 1
ATOM 2391 N N . PRO A 1 299 ? -11.339 -1.567 22.528 1.00 86.94 299 PRO A N 1
ATOM 2392 C CA . PRO A 1 299 ? -10.138 -1.131 21.828 1.00 86.94 299 PRO A CA 1
ATOM 2393 C C . PRO A 1 299 ? -10.445 -0.745 20.382 1.00 86.94 299 PRO A C 1
ATOM 2395 O O . PRO A 1 299 ? -11.307 -1.368 19.743 1.00 86.94 299 PRO A O 1
ATOM 2398 N N . ILE A 1 300 ? -9.657 0.203 19.867 1.00 92.06 300 ILE A N 1
ATOM 2399 C CA . ILE A 1 300 ? -9.545 0.486 18.435 1.00 92.06 300 ILE A CA 1
ATOM 2400 C C . ILE A 1 300 ? -9.200 -0.825 17.719 1.00 92.06 300 ILE A C 1
ATOM 2402 O O . ILE A 1 300 ? -8.333 -1.586 18.157 1.00 92.06 300 ILE A O 1
ATOM 2406 N N . GLN A 1 301 ? -9.918 -1.113 16.642 1.00 94.44 301 GLN A N 1
ATOM 2407 C CA . GLN A 1 301 ? -9.582 -2.189 15.726 1.00 94.44 301 GLN A CA 1
ATOM 2408 C C . GLN A 1 301 ? -8.561 -1.688 14.721 1.00 94.44 301 GLN A C 1
ATOM 2410 O O . GLN A 1 301 ? -8.757 -0.630 14.124 1.00 94.44 301 GLN A O 1
ATOM 2415 N N . TYR A 1 302 ? -7.502 -2.458 14.512 1.00 95.25 302 TYR A N 1
ATOM 2416 C CA . TYR A 1 302 ? -6.468 -2.095 13.556 1.00 95.25 302 TYR A CA 1
ATOM 2417 C C . TYR A 1 302 ? -6.538 -2.979 12.314 1.00 95.25 302 TYR A C 1
ATOM 2419 O O . TYR A 1 302 ? -6.791 -4.180 12.414 1.00 95.25 302 TYR A O 1
ATOM 2427 N N . CYS A 1 303 ? -6.305 -2.380 11.153 1.00 96.12 303 CYS A N 1
ATOM 2428 C CA . CYS A 1 303 ? -6.251 -3.068 9.869 1.00 96.12 303 CYS A CA 1
ATOM 2429 C C . CYS A 1 303 ? -5.014 -2.594 9.108 1.00 96.12 303 CYS A C 1
ATOM 2431 O O . CYS A 1 303 ? -4.992 -1.469 8.621 1.00 96.12 303 CYS A O 1
ATOM 2433 N N . PHE A 1 304 ? -3.992 -3.435 8.996 1.00 93.56 304 PHE A N 1
ATOM 2434 C CA . PHE A 1 304 ? -2.790 -3.130 8.225 1.00 93.56 304 PHE A CA 1
ATOM 2435 C C . PHE A 1 304 ? -2.818 -3.927 6.931 1.00 93.56 304 PHE A C 1
ATOM 2437 O O . PHE A 1 304 ? -2.816 -5.157 6.958 1.00 93.56 304 PHE A O 1
ATOM 2444 N N . ILE A 1 305 ? -2.849 -3.227 5.804 1.00 91.44 305 ILE A N 1
ATOM 2445 C CA . ILE A 1 305 ? -2.712 -3.843 4.489 1.00 91.44 305 ILE A CA 1
ATOM 2446 C C . ILE A 1 305 ? -1.270 -3.662 4.036 1.00 91.44 305 ILE A C 1
ATOM 2448 O O . ILE A 1 305 ? -0.733 -2.556 4.047 1.00 91.44 305 ILE A O 1
ATOM 2452 N N . SER A 1 306 ? -0.643 -4.754 3.623 1.00 85.56 306 SER A N 1
ATOM 2453 C CA . SER A 1 306 ? 0.695 -4.760 3.053 1.00 85.56 306 SER A CA 1
ATOM 2454 C C . SER A 1 306 ? 0.729 -5.601 1.779 1.00 85.56 306 SER A C 1
ATOM 2456 O O . SER A 1 306 ? -0.170 -6.401 1.496 1.00 85.56 306 SER A O 1
ATOM 2458 N N . LYS A 1 307 ? 1.777 -5.388 0.985 1.00 77.12 307 LYS A N 1
ATOM 2459 C CA . LYS A 1 307 ? 2.084 -6.212 -0.184 1.00 77.12 307 LYS A CA 1
ATOM 2460 C C . LYS A 1 307 ? 2.646 -7.557 0.284 1.00 77.12 307 LYS A C 1
ATOM 2462 O O . LYS A 1 307 ? 3.230 -7.631 1.367 1.00 77.12 307 LYS A O 1
ATOM 2467 N N . SER A 1 308 ? 2.446 -8.599 -0.520 1.00 66.50 308 SER A N 1
ATOM 2468 C CA . SER A 1 308 ? 3.072 -9.909 -0.315 1.00 66.50 308 SER A CA 1
ATOM 2469 C C . SER A 1 308 ? 4.596 -9.778 -0.236 1.00 66.50 308 SER A C 1
ATOM 2471 O O . SER A 1 308 ? 5.176 -8.890 -0.864 1.00 66.50 308 SER A O 1
ATOM 2473 N N . GLU A 1 309 ? 5.236 -10.657 0.533 1.00 64.06 309 GLU A N 1
ATOM 2474 C CA . GLU A 1 309 ? 6.696 -10.705 0.608 1.00 64.06 309 GLU A CA 1
ATOM 2475 C C . GLU A 1 309 ? 7.316 -11.048 -0.753 1.00 64.06 309 GLU A C 1
ATOM 2477 O O . GLU A 1 309 ? 6.750 -11.797 -1.550 1.00 64.06 309 GLU A O 1
ATOM 2482 N N . GLU A 1 310 ? 8.485 -10.469 -1.024 1.00 64.88 310 GLU A N 1
ATOM 2483 C CA . GLU A 1 310 ? 9.240 -10.702 -2.253 1.00 64.88 310 GLU A CA 1
ATOM 2484 C C . GLU A 1 310 ? 9.961 -12.055 -2.213 1.00 64.88 310 GLU A C 1
ATOM 2486 O O . GLU A 1 310 ? 10.397 -12.521 -1.156 1.00 64.88 310 GLU A O 1
ATOM 2491 N N . SER A 1 311 ? 10.128 -12.675 -3.386 1.00 57.31 311 SER A N 1
ATOM 2492 C CA . SER A 1 311 ? 10.656 -14.039 -3.528 1.00 57.31 311 SER A CA 1
ATOM 2493 C C . SER A 1 311 ? 12.035 -14.230 -2.873 1.00 57.31 311 SER A C 1
ATOM 2495 O O . SER A 1 311 ? 12.310 -15.298 -2.326 1.00 57.31 311 SER A O 1
ATOM 2497 N N . TYR A 1 312 ? 12.898 -13.205 -2.844 1.00 62.41 312 TYR A N 1
ATOM 2498 C CA . TYR A 1 312 ? 14.210 -13.332 -2.200 1.00 62.41 312 TYR A CA 1
ATOM 2499 C C . TYR A 1 312 ? 14.139 -13.420 -0.676 1.00 62.41 312 TYR A C 1
ATOM 2501 O O . TYR A 1 312 ? 14.999 -14.064 -0.077 1.00 62.41 312 TYR A O 1
ATOM 2509 N N . LYS A 1 313 ? 13.159 -12.782 -0.019 1.00 62.88 313 LYS A N 1
ATOM 2510 C CA . LYS A 1 313 ? 13.017 -12.880 1.444 1.00 62.88 313 LYS A CA 1
ATOM 2511 C C . LYS A 1 313 ? 12.670 -14.295 1.834 1.00 62.88 313 LYS A C 1
ATOM 2513 O O . LYS A 1 313 ? 13.276 -14.832 2.752 1.00 62.88 313 LYS A O 1
ATOM 2518 N N . HIS A 1 314 ? 11.771 -14.903 1.068 1.00 61.81 314 HIS A N 1
ATOM 2519 C CA . HIS A 1 314 ? 11.429 -16.302 1.222 1.00 61.81 314 HIS A CA 1
ATOM 2520 C C . HIS A 1 314 ? 12.664 -17.198 1.034 1.00 61.81 314 HIS A C 1
ATOM 2522 O O . HIS A 1 314 ? 12.922 -18.065 1.866 1.00 61.81 314 HIS A O 1
ATOM 2528 N N . LEU A 1 315 ? 13.484 -16.957 0.002 1.00 60.47 315 LEU A N 1
ATOM 2529 C CA . LEU A 1 315 ? 14.736 -17.698 -0.227 1.00 60.47 315 LEU A CA 1
ATOM 2530 C C . LEU A 1 315 ? 15.749 -17.522 0.917 1.00 60.47 315 LEU A C 1
ATOM 2532 O O . LEU A 1 315 ? 16.298 -18.509 1.414 1.00 60.47 315 LEU A O 1
ATOM 2536 N N . LEU A 1 316 ? 15.967 -16.285 1.372 1.00 61.38 316 LEU A N 1
ATOM 2537 C CA . LEU A 1 316 ? 16.856 -15.972 2.492 1.00 61.38 316 LEU A CA 1
ATOM 2538 C C . LEU A 1 316 ? 16.374 -16.601 3.794 1.00 61.38 316 LEU A C 1
ATOM 2540 O O . LEU A 1 316 ? 17.178 -17.170 4.523 1.00 61.38 316 LEU A O 1
ATOM 2544 N N . GLN A 1 317 ? 15.080 -16.508 4.091 1.00 61.34 317 GLN A N 1
ATOM 2545 C CA . GLN A 1 317 ? 14.495 -17.074 5.300 1.00 61.34 317 GLN A CA 1
ATOM 2546 C C . GLN A 1 317 ? 14.563 -18.599 5.267 1.00 61.34 317 GLN A C 1
ATOM 2548 O O . GLN A 1 317 ? 14.988 -19.207 6.244 1.00 61.34 317 GLN A O 1
ATOM 2553 N N . THR A 1 318 ? 14.267 -19.213 4.120 1.00 58.16 318 THR A N 1
ATOM 2554 C CA . THR A 1 318 ? 14.403 -20.663 3.924 1.00 58.16 318 THR A CA 1
ATOM 2555 C C . THR A 1 318 ? 15.842 -21.115 4.179 1.00 58.16 318 THR A C 1
ATOM 2557 O O . THR A 1 318 ? 16.057 -22.079 4.914 1.00 58.16 318 THR A O 1
ATOM 2560 N N . LYS A 1 319 ? 16.849 -20.407 3.646 1.00 60.34 319 LYS A N 1
ATOM 2561 C CA . LYS A 1 319 ? 18.260 -20.758 3.878 1.00 60.34 319 LYS A CA 1
ATOM 2562 C C . LYS A 1 319 ? 18.729 -20.459 5.298 1.00 60.34 319 LYS A C 1
ATOM 2564 O O . LYS A 1 319 ? 19.390 -21.303 5.888 1.00 60.34 319 LYS A O 1
ATOM 2569 N N . LEU A 1 320 ? 18.376 -19.309 5.868 1.00 60.69 320 LEU A N 1
ATOM 2570 C CA . LEU A 1 320 ? 18.712 -18.970 7.253 1.00 60.69 320 LEU A CA 1
ATOM 2571 C C . LEU A 1 320 ? 18.128 -20.007 8.217 1.00 60.69 320 LEU A C 1
ATOM 2573 O O . LEU A 1 320 ? 18.794 -20.413 9.167 1.00 60.69 320 LEU A O 1
ATOM 2577 N N . ASN A 1 321 ? 16.924 -20.494 7.928 1.00 58.25 321 ASN A N 1
ATOM 2578 C CA . ASN A 1 321 ? 16.305 -21.583 8.666 1.00 58.25 321 ASN A CA 1
ATOM 2579 C C . ASN A 1 321 ? 17.064 -22.895 8.447 1.00 58.25 321 ASN A C 1
ATOM 2581 O O . ASN A 1 321 ? 17.434 -23.530 9.427 1.00 58.25 321 ASN A O 1
ATOM 2585 N N . LEU A 1 322 ? 17.417 -23.254 7.209 1.00 62.69 322 LEU A N 1
ATOM 2586 C CA . LEU A 1 322 ? 18.248 -24.432 6.928 1.00 62.69 322 LEU A CA 1
ATOM 2587 C C . LEU A 1 322 ? 19.607 -24.390 7.649 1.00 62.69 322 LEU A C 1
ATOM 2589 O O . LEU A 1 322 ? 20.012 -25.395 8.229 1.00 62.69 322 LEU A O 1
ATOM 2593 N N . ASP A 1 323 ? 20.298 -23.251 7.653 1.00 61.91 323 ASP A N 1
ATOM 2594 C CA . ASP A 1 323 ? 21.617 -23.085 8.274 1.00 61.91 323 ASP A CA 1
ATOM 2595 C C . ASP A 1 323 ? 21.528 -23.070 9.809 1.00 61.91 323 ASP A C 1
ATOM 2597 O O . ASP A 1 323 ? 22.361 -23.683 10.485 1.00 61.91 323 ASP A O 1
ATOM 2601 N N . ASN A 1 324 ? 20.484 -22.456 10.377 1.00 61.59 324 ASN A N 1
ATOM 2602 C CA . ASN A 1 324 ? 20.211 -22.503 11.815 1.00 61.59 324 ASN A CA 1
ATOM 2603 C C . ASN A 1 324 ? 19.833 -23.917 12.265 1.00 61.59 324 ASN A C 1
ATOM 2605 O O . ASN A 1 324 ? 20.394 -24.412 13.242 1.00 61.59 324 ASN A O 1
ATOM 2609 N N . THR A 1 325 ? 18.945 -24.595 11.538 1.00 63.62 325 THR A N 1
ATOM 2610 C CA . THR A 1 325 ? 18.564 -25.987 11.802 1.00 63.62 325 THR A CA 1
ATOM 2611 C C . THR A 1 325 ? 19.774 -26.907 11.677 1.00 63.62 325 THR A C 1
ATOM 2613 O O . THR A 1 325 ? 19.996 -27.735 12.556 1.00 63.62 325 THR A O 1
ATOM 2616 N N . ARG A 1 326 ? 20.624 -26.734 10.656 1.00 70.62 326 ARG A N 1
ATOM 2617 C CA . ARG A 1 326 ? 21.891 -27.475 10.526 1.00 70.62 326 ARG A CA 1
ATOM 2618 C C . ARG A 1 326 ? 22.827 -27.215 11.702 1.00 70.62 326 ARG A C 1
ATOM 2620 O O . ARG A 1 326 ? 23.341 -28.172 12.267 1.00 70.62 326 ARG A O 1
ATOM 2627 N N . SER A 1 327 ? 23.016 -25.960 12.103 1.00 67.69 327 SER A N 1
ATOM 2628 C CA . SER A 1 327 ? 23.898 -25.590 13.221 1.00 67.69 327 SER A CA 1
ATOM 2629 C C . SER A 1 327 ? 23.405 -26.145 14.559 1.00 67.69 327 SER A C 1
ATOM 2631 O O . SER A 1 327 ? 24.201 -26.640 15.356 1.00 67.69 327 SER A O 1
ATOM 2633 N N . ILE A 1 328 ? 22.092 -26.111 14.796 1.00 67.00 328 ILE A N 1
ATOM 2634 C CA . ILE A 1 328 ? 21.460 -26.696 15.984 1.00 67.00 328 ILE A CA 1
ATOM 2635 C C . ILE A 1 328 ? 21.579 -28.217 15.948 1.00 67.00 328 ILE A C 1
ATOM 2637 O O . ILE A 1 328 ? 21.992 -28.805 16.941 1.00 67.00 328 ILE A O 1
ATOM 2641 N N . ASN A 1 329 ? 21.318 -28.853 14.806 1.00 69.75 329 ASN A N 1
ATOM 2642 C CA . ASN A 1 329 ? 21.467 -30.299 14.651 1.00 69.75 329 ASN A CA 1
ATOM 2643 C C . ASN A 1 329 ? 22.920 -30.747 14.845 1.00 69.75 329 ASN A C 1
ATOM 2645 O O . ASN A 1 329 ? 23.157 -31.746 15.517 1.00 69.75 329 ASN A O 1
ATOM 2649 N N . MET A 1 330 ? 23.900 -29.993 14.341 1.00 74.50 330 MET A N 1
ATOM 2650 C CA . MET A 1 330 ? 25.319 -30.245 14.604 1.00 74.50 330 MET A CA 1
ATOM 2651 C C . MET A 1 330 ? 25.668 -30.046 16.083 1.00 74.50 330 MET A C 1
ATOM 2653 O O . MET A 1 330 ? 26.431 -30.835 16.635 1.00 74.50 330 MET A O 1
ATOM 2657 N N . ALA A 1 331 ? 25.106 -29.032 16.750 1.00 70.06 331 ALA A N 1
ATOM 2658 C CA . ALA A 1 331 ? 25.300 -28.821 18.184 1.00 70.06 331 ALA A CA 1
ATOM 2659 C C . ALA A 1 331 ? 24.689 -29.961 19.017 1.00 70.06 331 ALA A C 1
ATOM 2661 O O . ALA A 1 331 ? 25.346 -30.452 19.931 1.00 70.06 331 ALA A O 1
ATOM 2662 N N . ILE A 1 332 ? 23.489 -30.430 18.659 1.00 68.12 332 ILE A N 1
ATOM 2663 C CA . ILE A 1 332 ? 22.825 -31.591 19.268 1.00 68.12 332 ILE A CA 1
ATOM 2664 C C . ILE A 1 332 ? 23.664 -32.854 19.045 1.00 68.12 332 ILE A C 1
ATOM 2666 O O . ILE A 1 332 ? 23.956 -33.571 19.995 1.00 68.12 332 ILE A O 1
ATOM 2670 N N . GLN A 1 333 ? 24.121 -33.112 17.817 1.00 72.12 333 GLN A N 1
ATOM 2671 C CA . GLN A 1 333 ? 24.959 -34.275 17.502 1.00 72.12 333 GLN A CA 1
ATOM 2672 C C . GLN A 1 333 ? 26.291 -34.245 18.256 1.00 72.12 333 GLN A C 1
ATOM 2674 O O . GLN A 1 333 ? 26.666 -35.240 18.872 1.00 72.12 333 GLN A O 1
ATOM 2679 N N . LYS A 1 334 ? 26.981 -33.099 18.268 1.00 75.25 334 LYS A N 1
ATOM 2680 C CA . LYS A 1 334 ? 28.242 -32.924 18.996 1.00 75.25 334 LYS A CA 1
ATOM 2681 C C . LYS A 1 334 ? 28.047 -33.103 20.500 1.00 75.25 334 LYS A C 1
ATOM 2683 O O . LYS A 1 334 ? 28.891 -33.710 21.148 1.00 75.25 334 LYS A O 1
ATOM 2688 N N . HIS A 1 335 ? 26.937 -32.621 21.053 1.00 65.12 335 HIS A N 1
ATOM 2689 C CA . HIS A 1 335 ? 26.626 -32.789 22.471 1.00 65.12 335 HIS A CA 1
ATOM 2690 C C . HIS A 1 335 ? 26.230 -34.232 22.827 1.00 65.12 335 HIS A C 1
ATOM 2692 O O . HIS A 1 335 ? 26.596 -34.721 23.896 1.00 65.12 335 HIS A O 1
ATOM 2698 N N . ASN A 1 336 ? 25.541 -34.940 21.931 1.00 64.81 336 ASN A N 1
ATOM 2699 C CA . ASN A 1 336 ? 25.177 -36.348 22.115 1.00 64.81 336 ASN A CA 1
ATOM 2700 C C . ASN A 1 336 ? 26.380 -37.296 21.979 1.00 64.81 336 ASN A C 1
ATOM 2702 O O . ASN A 1 336 ? 26.372 -38.382 22.551 1.00 64.81 336 ASN A O 1
ATOM 2706 N N . GLN A 1 337 ? 27.420 -36.894 21.244 1.00 69.94 337 GLN A N 1
ATOM 2707 C CA . GLN A 1 337 ? 28.668 -37.655 21.109 1.00 69.94 337 GLN A CA 1
ATOM 2708 C C . GLN A 1 337 ? 29.593 -37.534 22.331 1.00 69.94 337 GLN A C 1
ATOM 2710 O O . GLN A 1 337 ? 30.452 -38.391 22.533 1.00 69.94 337 GLN A O 1
ATOM 2715 N N . VAL A 1 338 ? 29.426 -36.503 23.165 1.00 67.44 338 VAL A N 1
ATOM 2716 C CA . VAL A 1 338 ? 30.168 -36.376 24.426 1.00 67.44 338 VAL A CA 1
ATOM 2717 C C . VAL A 1 338 ? 29.472 -37.233 25.481 1.00 67.44 338 VAL A C 1
ATOM 2719 O O . VAL A 1 338 ? 28.466 -36.822 26.058 1.00 67.44 338 VAL A O 1
ATOM 2722 N N . GLN A 1 339 ? 29.999 -38.434 25.741 1.00 56.50 339 GLN A N 1
ATOM 2723 C CA . GLN A 1 339 ? 29.569 -39.223 26.897 1.00 56.50 339 GLN A CA 1
ATOM 2724 C C . GLN A 1 339 ? 30.024 -38.524 28.189 1.00 56.50 339 GLN A C 1
ATOM 2726 O O . GLN A 1 339 ? 31.229 -38.316 28.365 1.00 56.50 339 GLN A O 1
ATOM 2731 N N . PRO A 1 340 ? 29.109 -38.164 29.107 1.00 56.88 340 PRO A N 1
ATOM 2732 C CA . PRO A 1 340 ? 29.497 -37.621 30.399 1.00 56.88 340 PRO A CA 1
ATOM 2733 C C . PRO A 1 340 ? 30.174 -38.720 31.227 1.00 56.88 340 PRO A C 1
ATOM 2735 O O . PRO A 1 340 ? 29.520 -39.638 31.720 1.00 56.88 340 PRO A O 1
ATOM 2738 N N . GLN A 1 341 ? 31.497 -38.647 31.375 1.00 51.09 341 GLN A N 1
ATOM 2739 C CA . GLN A 1 341 ? 32.219 -39.465 32.347 1.00 51.09 341 GLN A CA 1
ATOM 2740 C C . GLN A 1 341 ? 32.257 -38.733 33.694 1.00 51.09 341 GLN A C 1
ATOM 2742 O O . GLN A 1 341 ? 32.927 -37.714 33.833 1.00 51.09 341 GLN A O 1
ATOM 2747 N N . GLY A 1 342 ? 31.548 -39.280 34.687 1.00 54.88 342 GLY A N 1
ATOM 2748 C CA . GLY A 1 342 ? 31.591 -38.832 36.084 1.00 54.88 342 GLY A CA 1
ATOM 2749 C C . GLY A 1 342 ? 30.395 -37.977 36.542 1.00 54.88 342 GLY A C 1
ATOM 2750 O O . GLY A 1 342 ? 30.017 -37.016 35.882 1.00 54.88 342 GLY A O 1
ATOM 2751 N N . PHE A 1 343 ? 29.825 -38.396 37.684 1.00 47.97 343 PHE A N 1
ATOM 2752 C CA . PHE A 1 343 ? 28.820 -37.798 38.593 1.00 47.97 343 PHE A CA 1
ATOM 2753 C C . PHE A 1 343 ? 27.898 -36.641 38.129 1.00 47.97 343 PHE A C 1
ATOM 2755 O O . PHE A 1 343 ? 28.351 -35.591 37.696 1.00 47.97 343 PHE A O 1
ATOM 2762 N N . ASP A 1 344 ? 26.584 -36.835 38.355 1.00 55.72 344 ASP A N 1
ATOM 2763 C CA . ASP A 1 344 ? 25.428 -35.894 38.355 1.00 55.72 344 ASP A CA 1
ATOM 2764 C C . ASP A 1 344 ? 25.297 -34.886 37.188 1.00 55.72 344 ASP A C 1
ATOM 2766 O O . ASP A 1 344 ? 24.494 -33.952 37.215 1.00 55.72 344 ASP A O 1
ATOM 2770 N N . THR A 1 345 ? 26.052 -35.091 36.111 1.00 54.59 345 THR A N 1
ATOM 2771 C CA . THR A 1 345 ? 26.007 -34.281 34.886 1.00 54.59 345 THR A CA 1
ATOM 2772 C C . THR A 1 345 ? 24.903 -34.710 33.919 1.00 54.59 345 THR A C 1
ATOM 2774 O O . THR A 1 345 ? 24.553 -33.937 33.031 1.00 54.59 345 THR A O 1
ATOM 2777 N N . THR A 1 346 ? 24.286 -35.881 34.108 1.00 61.22 346 THR A N 1
ATOM 2778 C CA . THR A 1 346 ? 23.175 -36.385 33.277 1.00 61.22 346 THR A CA 1
ATOM 2779 C C . THR A 1 346 ? 21.944 -35.483 33.333 1.00 61.22 346 THR A C 1
ATOM 2781 O O . THR A 1 346 ? 21.396 -35.150 32.292 1.00 61.22 346 THR A O 1
ATOM 2784 N N . LYS A 1 347 ? 21.564 -34.968 34.511 1.00 65.69 347 LYS A N 1
ATOM 2785 C CA . LYS A 1 347 ? 20.454 -33.999 34.620 1.00 65.69 347 LYS A CA 1
ATOM 2786 C C . LYS A 1 347 ? 20.751 -32.672 33.922 1.00 65.69 347 LYS A C 1
ATOM 2788 O O . LYS A 1 347 ? 19.853 -32.072 33.342 1.00 65.69 347 LYS A O 1
ATOM 2793 N N . ILE A 1 348 ? 21.994 -32.196 33.993 1.00 63.75 348 ILE A N 1
ATOM 2794 C CA . ILE A 1 348 ? 22.417 -30.958 33.320 1.00 63.75 348 ILE A CA 1
ATOM 2795 C C . ILE A 1 348 ? 22.440 -31.170 31.802 1.00 63.75 348 ILE A C 1
ATOM 2797 O O . ILE A 1 348 ? 21.998 -30.294 31.061 1.00 63.75 348 ILE A O 1
ATOM 2801 N N . HIS A 1 349 ? 22.895 -32.341 31.353 1.00 63.66 349 HIS A N 1
ATOM 2802 C CA . HIS A 1 349 ? 22.891 -32.762 29.951 1.00 63.66 349 HIS A CA 1
ATOM 2803 C C . HIS A 1 349 ? 21.462 -32.836 29.394 1.00 63.66 349 HIS A C 1
ATOM 2805 O O . HIS A 1 349 ? 21.173 -32.214 28.372 1.00 63.66 349 HIS A O 1
ATOM 2811 N N . ASP A 1 350 ? 20.536 -33.462 30.123 1.00 68.75 350 ASP A N 1
ATOM 2812 C CA . ASP A 1 350 ? 19.121 -33.543 29.744 1.00 68.75 350 ASP A CA 1
ATOM 2813 C C . ASP A 1 350 ? 18.453 -32.160 29.709 1.00 68.75 350 ASP A C 1
ATOM 2815 O O . ASP A 1 350 ? 17.723 -31.839 28.768 1.00 68.75 350 ASP A O 1
ATOM 2819 N N . LEU A 1 351 ? 18.724 -31.301 30.700 1.00 69.06 351 LEU A N 1
ATOM 2820 C CA . LEU A 1 351 ? 18.198 -29.931 30.742 1.00 69.06 351 LEU A CA 1
ATOM 2821 C C . LEU A 1 351 ? 18.753 -29.062 29.611 1.00 69.06 351 LEU A C 1
ATOM 2823 O O . LEU A 1 351 ? 18.013 -28.255 29.049 1.00 69.06 351 LEU A O 1
ATOM 2827 N N . TYR A 1 352 ? 20.028 -29.221 29.256 1.00 69.50 352 TYR A N 1
ATOM 2828 C CA . TYR A 1 352 ? 20.637 -28.474 28.160 1.00 69.50 352 TYR A CA 1
ATOM 2829 C C . TYR A 1 352 ? 20.160 -28.973 26.794 1.00 69.50 352 TYR A C 1
ATOM 2831 O O . TYR A 1 352 ? 19.852 -28.162 25.923 1.00 69.50 352 TYR A O 1
ATOM 2839 N N . THR A 1 353 ? 20.010 -30.286 26.613 1.00 68.38 353 THR A N 1
ATOM 2840 C CA . THR A 1 353 ? 19.421 -30.873 25.401 1.00 68.38 353 THR A CA 1
ATOM 2841 C C . THR A 1 353 ? 17.967 -30.433 25.241 1.00 68.38 353 THR A C 1
ATOM 2843 O O . THR A 1 353 ? 17.582 -29.961 24.171 1.00 68.38 353 THR A O 1
ATOM 2846 N N . LYS A 1 354 ? 17.174 -30.464 26.321 1.00 74.00 354 LYS A N 1
ATOM 2847 C CA . LYS A 1 354 ? 15.812 -29.916 26.339 1.00 74.00 354 LYS A CA 1
ATOM 2848 C C . LYS A 1 354 ? 15.797 -28.420 26.028 1.00 74.00 354 LYS A C 1
ATOM 2850 O O . LYS A 1 354 ? 14.971 -27.988 25.238 1.00 74.00 354 LYS A O 1
ATOM 2855 N N . PHE A 1 355 ? 16.740 -27.645 26.561 1.00 75.94 355 PHE A N 1
ATOM 2856 C CA . PHE A 1 355 ? 16.904 -26.232 26.216 1.00 75.94 355 PHE A CA 1
ATOM 2857 C C . PHE A 1 355 ? 17.260 -26.023 24.736 1.00 75.94 355 PHE A C 1
ATOM 2859 O O . PHE A 1 355 ? 16.747 -25.091 24.127 1.00 75.94 355 PHE A O 1
ATOM 2866 N N . LEU A 1 356 ? 18.111 -26.859 24.129 1.00 66.31 356 LEU A N 1
ATOM 2867 C CA . LEU A 1 356 ? 18.433 -26.780 22.699 1.00 66.31 356 LEU A CA 1
ATOM 2868 C C . LEU A 1 356 ? 17.222 -27.118 21.820 1.00 66.31 356 LEU A C 1
ATOM 2870 O O . LEU A 1 356 ? 17.002 -26.427 20.825 1.00 66.31 356 LEU A O 1
ATOM 2874 N N . ILE A 1 357 ? 16.426 -28.119 22.208 1.00 68.50 357 ILE A N 1
ATOM 2875 C CA . ILE A 1 357 ? 15.159 -28.474 21.549 1.00 68.50 357 ILE A CA 1
ATOM 2876 C C . ILE A 1 357 ? 14.155 -27.326 21.701 1.00 68.50 357 ILE A C 1
ATOM 2878 O O . ILE A 1 357 ? 13.679 -26.801 20.704 1.00 68.50 357 ILE A O 1
ATOM 2882 N N . GLU A 1 358 ? 13.931 -26.826 22.918 1.00 66.44 358 GLU A N 1
ATOM 2883 C CA . GLU A 1 358 ? 13.050 -25.679 23.167 1.00 66.44 358 GLU A CA 1
ATOM 2884 C C . GLU A 1 358 ? 13.529 -24.416 22.442 1.00 66.44 358 GLU A C 1
ATOM 2886 O O . GLU A 1 358 ? 12.718 -23.619 21.986 1.00 66.44 358 GLU A O 1
ATOM 2891 N N . LYS A 1 359 ? 14.841 -24.211 22.295 1.00 64.19 359 LYS A N 1
ATOM 2892 C CA . LYS A 1 359 ? 15.410 -23.096 21.530 1.00 64.19 359 LYS A CA 1
ATOM 2893 C C . LYS A 1 359 ? 15.221 -23.285 20.023 1.00 64.19 359 LYS A C 1
ATOM 2895 O O . LYS A 1 359 ? 15.015 -22.289 19.334 1.00 64.19 359 LYS A O 1
ATOM 2900 N N . SER A 1 360 ? 15.268 -24.519 19.520 1.00 57.72 360 SER A N 1
ATOM 2901 C CA . SER A 1 360 ? 14.898 -24.872 18.142 1.00 57.72 360 SER A CA 1
ATOM 2902 C C . SER A 1 360 ? 13.411 -24.604 17.884 1.00 57.72 360 SER A C 1
ATOM 2904 O O . SER A 1 360 ? 13.053 -23.949 16.904 1.00 57.72 360 SER A O 1
ATOM 2906 N N . ASP A 1 361 ? 12.553 -25.009 18.820 1.00 58.28 361 ASP A N 1
ATOM 2907 C CA . ASP A 1 361 ? 11.103 -24.792 18.772 1.00 58.28 361 ASP A CA 1
ATOM 2908 C C . ASP A 1 361 ? 10.743 -23.302 18.937 1.00 58.28 361 ASP A C 1
ATOM 2910 O O . ASP A 1 361 ? 9.819 -22.783 18.318 1.00 58.28 361 ASP A O 1
ATOM 2914 N N . GLN A 1 362 ? 11.515 -22.548 19.722 1.00 53.88 362 GLN A N 1
ATOM 2915 C CA . GLN A 1 362 ? 11.376 -21.092 19.827 1.00 53.88 362 GLN A CA 1
ATOM 2916 C C . GLN A 1 362 ? 11.910 -20.352 18.598 1.00 53.88 362 GLN A C 1
ATOM 2918 O O . GLN A 1 362 ? 11.481 -19.228 18.341 1.00 53.88 362 GLN A O 1
ATOM 2923 N N . LEU A 1 363 ? 12.859 -20.924 17.851 1.00 49.75 363 LEU A N 1
ATOM 2924 C CA . LEU A 1 363 ? 13.348 -20.339 16.601 1.00 49.75 363 LEU A CA 1
ATOM 2925 C C . LEU A 1 363 ? 12.331 -20.516 15.473 1.00 49.75 363 LEU A C 1
ATOM 2927 O O . LEU A 1 363 ? 12.100 -19.552 14.755 1.00 49.75 363 LEU A O 1
ATOM 2931 N N . THR A 1 364 ? 11.645 -21.659 15.423 1.00 47.38 364 THR A N 1
ATOM 2932 C CA . THR A 1 364 ? 10.461 -21.865 14.567 1.00 47.38 364 THR A CA 1
ATOM 2933 C C . THR A 1 364 ? 9.241 -21.044 15.018 1.00 47.38 364 THR A C 1
ATOM 2935 O O . THR A 1 364 ? 8.341 -20.768 14.237 1.00 47.38 364 THR A O 1
ATOM 2938 N N . GLN A 1 365 ? 9.199 -20.566 16.269 1.00 43.00 365 GLN A N 1
ATOM 2939 C CA . GLN A 1 365 ? 8.205 -19.572 16.720 1.00 43.00 365 GLN A CA 1
ATOM 2940 C C . GLN A 1 365 ? 8.655 -18.109 16.537 1.00 43.00 365 GLN A C 1
ATOM 2942 O O . GLN A 1 365 ? 7.820 -17.208 16.518 1.00 43.00 365 GLN A O 1
ATOM 2947 N N . ARG A 1 366 ? 9.960 -17.836 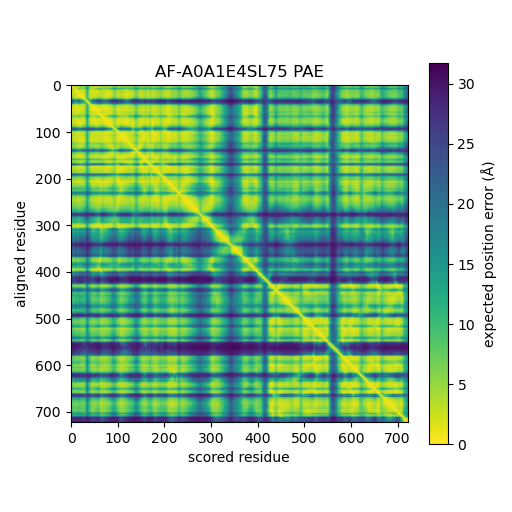16.375 1.00 44.38 366 ARG A N 1
ATOM 2948 C CA . ARG A 1 366 ? 10.503 -16.513 15.993 1.00 44.38 366 ARG A CA 1
ATOM 2949 C C . ARG A 1 366 ? 10.328 -16.199 14.503 1.00 44.38 366 ARG A C 1
ATOM 2951 O O . ARG A 1 366 ? 10.750 -15.122 14.086 1.00 44.38 366 ARG A O 1
ATOM 2958 N N . ASP A 1 367 ? 9.664 -17.084 13.764 1.00 49.66 367 ASP A N 1
ATOM 2959 C CA . ASP A 1 367 ? 9.206 -16.927 12.379 1.00 49.66 367 ASP A CA 1
ATOM 2960 C C . ASP A 1 367 ? 8.138 -15.825 12.193 1.00 49.66 367 ASP A C 1
ATOM 2962 O O . ASP A 1 367 ? 7.596 -15.657 11.103 1.00 49.66 367 ASP A O 1
ATOM 2966 N N . GLU A 1 368 ? 7.825 -15.037 13.230 1.00 52.78 368 GLU A N 1
ATOM 2967 C CA . GLU A 1 368 ? 6.982 -13.853 13.087 1.00 52.78 368 GLU A CA 1
ATOM 2968 C C . GLU A 1 368 ? 7.645 -12.825 12.159 1.00 52.78 368 GLU A C 1
ATOM 2970 O O . GLU A 1 368 ? 8.630 -12.168 12.520 1.00 52.78 368 GLU A O 1
ATOM 2975 N N . ASP A 1 369 ? 7.046 -12.673 10.974 1.00 62.50 369 ASP A N 1
ATOM 2976 C CA . ASP A 1 369 ? 7.278 -11.608 9.997 1.00 62.50 369 ASP A CA 1
ATOM 2977 C C . ASP A 1 369 ? 7.670 -10.287 10.711 1.00 62.50 369 ASP A C 1
ATOM 2979 O O . ASP A 1 369 ? 6.936 -9.810 11.593 1.00 62.50 369 ASP A O 1
ATOM 2983 N N . PRO A 1 370 ? 8.825 -9.668 10.376 1.00 65.00 370 PRO A N 1
ATOM 2984 C CA . PRO A 1 370 ? 9.264 -8.396 10.949 1.00 65.00 370 PRO A CA 1
ATOM 2985 C C . PRO A 1 370 ? 8.185 -7.305 10.951 1.00 65.00 370 PRO A C 1
ATOM 2987 O O . PRO A 1 370 ? 8.169 -6.469 11.865 1.00 65.00 370 PRO A O 1
ATOM 2990 N N . LEU A 1 371 ? 7.285 -7.316 9.961 1.00 71.81 371 LEU A N 1
ATOM 2991 C CA . LEU A 1 371 ? 6.113 -6.449 9.890 1.00 71.81 371 LEU A CA 1
ATOM 2992 C C . LEU A 1 371 ? 5.120 -6.764 11.010 1.00 71.81 371 LEU A C 1
ATOM 2994 O O . LEU A 1 371 ? 4.704 -5.843 11.714 1.00 71.81 371 LEU A O 1
ATOM 2998 N N . THR A 1 372 ? 4.791 -8.038 11.223 1.00 75.25 372 THR A N 1
ATOM 2999 C CA . THR A 1 372 ? 3.906 -8.484 12.312 1.00 75.25 372 THR A CA 1
ATOM 3000 C C . THR A 1 372 ? 4.449 -8.021 13.656 1.00 75.25 372 THR A C 1
ATOM 3002 O O . THR A 1 372 ? 3.768 -7.303 14.391 1.00 75.25 372 THR A O 1
ATOM 3005 N N . ARG A 1 373 ? 5.732 -8.269 13.925 1.00 74.44 373 ARG A N 1
ATOM 3006 C CA . ARG A 1 373 ? 6.380 -7.823 15.166 1.00 74.44 373 ARG A CA 1
ATOM 3007 C C . ARG A 1 373 ? 6.420 -6.298 15.313 1.00 74.44 373 ARG A C 1
ATOM 3009 O O . ARG A 1 373 ? 6.381 -5.770 16.431 1.00 74.44 373 ARG A O 1
ATOM 3016 N N . PHE A 1 374 ? 6.567 -5.562 14.212 1.00 77.25 374 PHE A N 1
ATOM 3017 C CA . PHE A 1 374 ? 6.505 -4.100 14.226 1.00 77.25 374 PHE A CA 1
ATOM 3018 C C . PHE A 1 374 ? 5.093 -3.608 14.565 1.00 77.25 374 PHE A C 1
ATOM 3020 O O . PHE A 1 374 ? 4.940 -2.758 15.447 1.00 77.25 374 PHE A O 1
ATOM 3027 N N . VAL A 1 375 ? 4.075 -4.168 13.912 1.00 82.81 375 VAL A N 1
ATOM 3028 C CA . VAL A 1 375 ? 2.664 -3.841 14.135 1.00 82.81 375 VAL A CA 1
ATOM 3029 C C . VAL A 1 375 ? 2.250 -4.169 15.566 1.00 82.81 375 VAL A C 1
ATOM 3031 O O . VAL A 1 375 ? 1.635 -3.335 16.227 1.00 82.81 375 VAL A O 1
ATOM 3034 N N . GLU A 1 376 ? 2.661 -5.315 16.101 1.00 81.50 376 GLU A N 1
ATOM 3035 C CA . GLU A 1 376 ? 2.422 -5.657 17.503 1.00 81.50 376 GLU A CA 1
ATOM 3036 C C . GLU A 1 376 ? 2.996 -4.607 18.453 1.00 81.50 376 GLU A C 1
ATOM 3038 O O . GLU A 1 376 ? 2.305 -4.127 19.349 1.00 81.50 376 GLU A O 1
ATOM 3043 N N . LYS A 1 377 ? 4.244 -4.172 18.240 1.00 81.69 377 LYS A N 1
ATOM 3044 C CA . LYS A 1 377 ? 4.862 -3.094 19.039 1.00 81.69 377 LYS A CA 1
ATOM 3045 C C . LYS A 1 377 ? 4.159 -1.744 18.886 1.00 81.69 377 LYS A C 1
ATOM 3047 O O . LYS A 1 377 ? 4.341 -0.861 19.736 1.00 81.69 377 LYS A O 1
ATOM 3052 N N . LEU A 1 378 ? 3.452 -1.550 17.780 1.00 82.00 378 LEU A N 1
ATOM 3053 C CA . LEU A 1 378 ? 2.731 -0.329 17.463 1.00 82.00 378 LEU A CA 1
ATOM 3054 C C . LEU A 1 378 ? 1.379 -0.288 18.183 1.00 82.00 378 LEU A C 1
ATOM 3056 O O . LEU A 1 378 ? 1.057 0.762 18.732 1.00 82.00 378 LEU A O 1
ATOM 3060 N N . ILE A 1 379 ? 0.653 -1.409 18.253 1.00 82.75 379 ILE A N 1
ATOM 3061 C CA . ILE A 1 379 ? -0.693 -1.477 18.855 1.00 82.75 379 ILE A CA 1
ATOM 3062 C C . ILE A 1 379 ? -0.709 -1.908 20.329 1.00 82.75 379 ILE A C 1
ATOM 3064 O O . ILE A 1 379 ? -1.703 -1.682 21.021 1.00 82.75 379 ILE A O 1
ATOM 3068 N N . ARG A 1 380 ? 0.366 -2.536 20.821 1.00 79.50 380 ARG A N 1
ATOM 3069 C CA . ARG A 1 380 ? 0.447 -3.074 22.187 1.00 79.50 380 ARG A CA 1
ATOM 3070 C C . ARG A 1 380 ? 0.310 -1.979 23.243 1.00 79.50 380 ARG A C 1
ATOM 3072 O O . ARG A 1 380 ? 1.010 -0.964 23.193 1.00 79.50 380 ARG A O 1
ATOM 3079 N N . PHE A 1 381 ? -0.528 -2.238 24.247 1.00 76.12 381 PHE A N 1
ATOM 3080 C CA . PHE A 1 381 ? -0.645 -1.373 25.415 1.00 76.12 381 PHE A CA 1
ATOM 3081 C C . PHE A 1 381 ? 0.669 -1.288 26.203 1.00 76.12 381 PHE A C 1
ATOM 3083 O O . PHE A 1 381 ? 1.425 -2.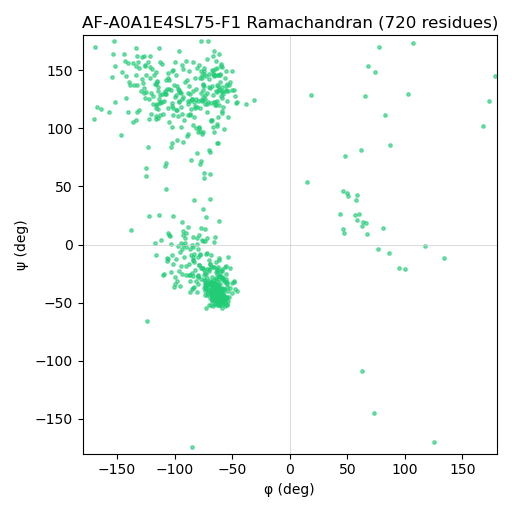257 26.323 1.00 76.12 381 PHE A O 1
ATOM 3090 N N . ASN A 1 382 ? 0.931 -0.115 26.780 1.00 74.56 382 ASN A N 1
ATOM 3091 C CA . ASN A 1 382 ? 2.087 0.084 27.653 1.00 74.56 382 ASN A CA 1
ATOM 3092 C C . ASN A 1 382 ? 1.943 -0.741 28.945 1.00 74.56 382 ASN A C 1
ATOM 3094 O O . ASN A 1 382 ? 0.842 -1.131 29.332 1.00 74.56 382 ASN A O 1
ATOM 3098 N N . ASP A 1 383 ? 3.041 -0.956 29.674 1.00 68.69 383 ASP A N 1
ATOM 3099 C CA . ASP A 1 383 ? 3.022 -1.764 30.905 1.00 68.69 383 ASP A CA 1
ATOM 3100 C C . ASP A 1 383 ? 2.064 -1.213 31.978 1.00 68.69 383 ASP A C 1
ATOM 3102 O O . ASP A 1 383 ? 1.460 -1.975 32.732 1.00 68.69 383 ASP A O 1
ATOM 3106 N N . THR A 1 384 ? 1.833 0.102 31.996 1.00 66.19 384 THR A N 1
ATOM 3107 C CA . THR A 1 384 ? 0.854 0.766 32.877 1.00 66.19 384 THR A CA 1
ATOM 3108 C C . THR A 1 384 ? -0.605 0.447 32.528 1.00 66.19 384 THR A C 1
ATOM 3110 O O . THR A 1 384 ? -1.499 0.642 33.345 1.00 66.19 384 THR A O 1
ATOM 3113 N N . GLN A 1 385 ? -0.859 -0.074 31.330 1.00 70.12 385 GLN A N 1
ATOM 3114 C CA . GLN A 1 385 ? -2.177 -0.418 30.793 1.00 70.12 385 GLN A CA 1
ATOM 3115 C C . GLN A 1 385 ? -2.414 -1.940 30.789 1.00 70.12 385 GLN A C 1
ATOM 3117 O O . GLN A 1 385 ? -3.413 -2.411 30.248 1.00 70.12 385 GLN A O 1
ATOM 3122 N N . ARG A 1 386 ? -1.540 -2.725 31.438 1.00 66.19 386 ARG A N 1
ATOM 3123 C CA . ARG A 1 386 ? -1.570 -4.200 31.461 1.00 66.19 386 ARG A CA 1
ATOM 3124 C C . ARG A 1 386 ? -2.895 -4.799 31.950 1.00 66.19 386 ARG A C 1
ATOM 3126 O O . ARG A 1 386 ? -3.250 -5.891 31.526 1.00 66.19 386 ARG A O 1
ATOM 3133 N N . VAL A 1 387 ? -3.662 -4.072 32.767 1.00 69.06 387 VAL A N 1
ATOM 3134 C CA . VAL A 1 387 ? -5.015 -4.469 33.218 1.00 69.06 387 VAL A CA 1
ATOM 3135 C C . VAL A 1 387 ? -6.010 -4.578 32.050 1.00 69.06 387 VAL A C 1
ATOM 3137 O O . VAL A 1 387 ? -6.988 -5.316 32.128 1.00 69.06 387 VAL A O 1
ATOM 3140 N N . LEU A 1 388 ? -5.767 -3.865 30.948 1.00 70.44 388 LEU A N 1
ATOM 3141 C CA . LEU A 1 388 ? -6.584 -3.916 29.734 1.00 70.44 388 LEU A CA 1
ATOM 3142 C C . LEU A 1 388 ? -6.101 -4.979 28.734 1.00 70.44 388 LEU A C 1
ATOM 3144 O O . LEU A 1 388 ? -6.751 -5.163 27.708 1.00 70.44 388 LEU A O 1
ATOM 3148 N N . LYS A 1 389 ? -5.010 -5.701 29.028 1.00 66.50 389 LYS A N 1
ATOM 3149 C CA . LYS A 1 389 ? -4.386 -6.659 28.102 1.00 66.50 389 LYS A CA 1
ATOM 3150 C C . LYS A 1 389 ? -5.308 -7.824 27.736 1.00 66.50 389 LYS A C 1
ATOM 3152 O O . LYS A 1 389 ? -5.380 -8.205 26.579 1.00 66.50 389 LYS A O 1
ATOM 3157 N N . GLU A 1 390 ? -6.084 -8.339 28.689 1.00 67.50 390 GLU A N 1
ATOM 3158 C CA . GLU A 1 390 ? -7.085 -9.391 28.424 1.00 67.50 390 GLU A CA 1
ATOM 3159 C C . GLU A 1 390 ? -8.207 -8.932 27.480 1.00 67.50 390 GLU A C 1
ATOM 3161 O O . GLU A 1 390 ? -8.961 -9.747 26.956 1.00 67.50 390 GLU A O 1
ATOM 3166 N N . ARG A 1 391 ? -8.325 -7.617 27.267 1.00 71.75 391 ARG A N 1
ATOM 3167 C CA . ARG A 1 391 ? -9.317 -6.992 26.392 1.00 71.75 391 ARG A CA 1
ATOM 3168 C C . ARG A 1 391 ? -8.721 -6.554 25.056 1.00 71.75 391 ARG A C 1
ATOM 3170 O O . ARG A 1 391 ? -9.454 -5.982 24.253 1.00 71.75 391 ARG A O 1
ATOM 3177 N N . GLU A 1 392 ? -7.426 -6.776 24.814 1.00 74.31 392 GLU A N 1
ATOM 3178 C CA . GLU A 1 392 ? -6.813 -6.521 23.509 1.00 74.31 392 GLU A CA 1
ATOM 3179 C C . GLU A 1 392 ? -7.479 -7.400 22.449 1.00 74.31 392 GLU A C 1
ATOM 3181 O O . GLU A 1 392 ? -7.694 -8.602 22.631 1.00 74.31 392 GLU A O 1
ATOM 3186 N N . ARG A 1 393 ? -7.815 -6.791 21.311 1.00 82.06 393 ARG A N 1
ATOM 3187 C CA . ARG A 1 393 ? -8.241 -7.562 20.147 1.00 82.06 393 ARG A CA 1
ATOM 3188 C C . ARG A 1 393 ? -7.040 -8.365 19.669 1.00 82.06 393 ARG A C 1
ATOM 3190 O O . ARG A 1 393 ? -5.976 -7.792 19.446 1.00 82.06 393 ARG A O 1
ATOM 3197 N N . LYS A 1 394 ? -7.225 -9.674 19.483 1.00 85.94 394 LYS A N 1
ATOM 3198 C CA . LYS A 1 394 ? -6.199 -10.522 18.866 1.00 85.94 394 LYS A CA 1
ATOM 3199 C C . LYS A 1 394 ? -5.827 -9.949 17.499 1.00 85.94 394 LYS A C 1
ATOM 3201 O O . LYS A 1 394 ? -6.715 -9.583 16.726 1.00 85.94 394 LYS A O 1
ATOM 3206 N N . LEU A 1 395 ? -4.529 -9.862 17.246 1.00 86.38 395 LEU A N 1
ATOM 3207 C CA . LEU A 1 395 ? -3.971 -9.556 15.942 1.00 86.38 395 LEU A CA 1
ATOM 3208 C C . LEU A 1 395 ? -3.875 -10.865 15.162 1.00 86.38 395 LEU A C 1
ATOM 3210 O O . LEU A 1 395 ? -3.318 -11.837 15.665 1.00 86.38 395 LEU A O 1
ATOM 3214 N N . ILE A 1 396 ? -4.464 -10.905 13.975 1.00 87.12 396 ILE A N 1
ATOM 3215 C CA . ILE A 1 396 ? -4.415 -12.066 13.092 1.00 87.12 396 ILE A CA 1
ATOM 3216 C C . ILE A 1 396 ? -3.676 -11.633 11.836 1.00 87.12 396 ILE A C 1
ATOM 3218 O O . ILE A 1 396 ? -4.127 -10.729 11.130 1.00 87.12 396 ILE A O 1
ATOM 3222 N N . SER A 1 397 ? -2.532 -12.267 11.594 1.00 83.56 397 SER A N 1
ATOM 3223 C CA . SER A 1 397 ? -1.808 -12.137 10.336 1.00 83.56 397 SER A CA 1
ATOM 3224 C C . SER A 1 397 ? -2.367 -13.152 9.348 1.00 83.56 397 SER A C 1
ATOM 3226 O O . SER A 1 397 ? -2.440 -14.344 9.646 1.00 83.56 397 SER A O 1
ATOM 3228 N N . ALA A 1 398 ? -2.819 -12.666 8.200 1.00 82.88 398 ALA A N 1
ATOM 3229 C CA . ALA A 1 398 ? -3.201 -13.479 7.065 1.00 82.88 398 ALA A CA 1
ATOM 3230 C C . ALA A 1 398 ? -2.298 -13.113 5.894 1.00 82.88 398 ALA A C 1
ATOM 3232 O O . ALA A 1 398 ? -2.177 -11.946 5.521 1.00 82.88 398 ALA A O 1
ATOM 3233 N N . SER A 1 399 ? -1.687 -14.123 5.295 1.00 73.56 399 SER A N 1
ATOM 3234 C CA . SER A 1 399 ? -1.016 -13.999 4.014 1.00 73.56 399 SER A CA 1
ATOM 3235 C C . SER A 1 399 ? -1.870 -14.654 2.931 1.00 73.56 399 SER A C 1
ATOM 3237 O O . SER A 1 399 ? -2.542 -15.672 3.146 1.00 73.56 399 SER A O 1
ATOM 3239 N N . SER A 1 400 ? -1.889 -14.061 1.745 1.00 64.00 400 SER A N 1
ATOM 3240 C CA . SER A 1 400 ? -2.183 -14.822 0.539 1.00 64.00 400 SER A CA 1
ATOM 3241 C C . SER A 1 400 ? -0.871 -15.234 -0.098 1.00 64.00 400 SER A C 1
ATOM 3243 O O . SER A 1 400 ? 0.035 -14.426 -0.289 1.00 64.00 400 SER A O 1
ATOM 3245 N N . SER A 1 401 ? -0.777 -16.515 -0.439 1.00 50.22 401 SER A N 1
ATOM 3246 C CA . SER A 1 401 ? 0.334 -17.098 -1.187 1.00 50.22 401 SER A CA 1
ATOM 3247 C C . SER A 1 401 ? 0.319 -16.681 -2.659 1.00 50.22 401 SER A C 1
ATOM 3249 O O . SER A 1 401 ? 0.873 -17.386 -3.497 1.00 50.22 401 SER A O 1
ATOM 3251 N N . ILE A 1 402 ? -0.310 -15.546 -2.994 1.00 47.31 402 ILE A N 1
ATOM 3252 C CA . ILE A 1 402 ? -0.291 -15.006 -4.347 1.00 47.31 402 ILE A CA 1
ATOM 3253 C C . ILE A 1 402 ? 1.064 -14.322 -4.549 1.00 47.31 402 ILE A C 1
ATOM 3255 O O . ILE A 1 402 ? 1.174 -13.097 -4.593 1.00 47.31 402 ILE A O 1
ATOM 3259 N N . SER A 1 403 ? 2.124 -15.127 -4.605 1.00 50.25 403 SER A N 1
ATOM 3260 C CA . SER A 1 403 ? 3.362 -14.725 -5.255 1.00 50.25 403 SER A CA 1
ATOM 3261 C C . SER A 1 403 ? 3.054 -14.517 -6.738 1.00 50.25 403 SER A C 1
ATOM 3263 O O . SER A 1 403 ? 2.152 -15.158 -7.288 1.00 50.25 403 SER A O 1
ATOM 3265 N N . LEU A 1 404 ? 3.804 -13.637 -7.409 1.00 50.38 404 LEU A N 1
ATOM 3266 C CA . LEU A 1 404 ? 3.786 -13.574 -8.877 1.00 50.38 404 LEU A CA 1
ATOM 3267 C C . LEU A 1 404 ? 3.950 -14.981 -9.479 1.00 50.38 404 LEU A C 1
ATOM 3269 O O . LEU A 1 404 ? 3.341 -15.282 -10.499 1.00 50.38 404 LEU A O 1
ATOM 3273 N N . ASP A 1 405 ? 4.705 -15.838 -8.782 1.00 49.88 405 ASP A N 1
ATOM 3274 C CA . ASP A 1 405 ? 4.906 -17.238 -9.126 1.00 49.88 405 ASP A CA 1
ATOM 3275 C C . ASP A 1 405 ? 3.560 -17.962 -9.228 1.00 49.88 405 ASP A C 1
ATOM 3277 O O . ASP A 1 405 ? 3.270 -18.457 -10.294 1.00 49.88 405 ASP A O 1
ATOM 3281 N N . SER A 1 406 ? 2.651 -17.893 -8.251 1.00 47.41 406 SER A N 1
ATOM 3282 C CA . SER A 1 406 ? 1.330 -18.559 -8.342 1.00 47.41 406 SER A CA 1
ATOM 3283 C C . SER A 1 406 ? 0.419 -18.094 -9.497 1.00 47.41 406 SER A C 1
ATOM 3285 O O . SER A 1 406 ? -0.428 -18.858 -9.955 1.00 47.41 406 SER A O 1
ATOM 3287 N N . GLN A 1 407 ? 0.564 -16.848 -9.971 1.00 47.09 407 GLN A N 1
ATOM 3288 C CA . GLN A 1 407 ? -0.195 -16.335 -11.123 1.00 47.09 407 GLN A CA 1
ATOM 3289 C C . GLN A 1 407 ? 0.435 -16.746 -12.461 1.00 47.09 407 GLN A C 1
ATOM 3291 O O . GLN A 1 407 ? -0.253 -16.761 -13.480 1.00 47.09 407 GLN A O 1
ATOM 3296 N N . LEU A 1 408 ? 1.728 -17.081 -12.452 1.00 47.88 408 LEU A N 1
ATOM 3297 C CA . LEU A 1 408 ? 2.514 -17.492 -13.617 1.00 47.88 408 LEU A CA 1
ATOM 3298 C C . LEU A 1 408 ? 2.744 -19.016 -13.676 1.00 47.88 408 LEU A C 1
ATOM 3300 O O . LEU A 1 408 ? 2.941 -19.568 -14.754 1.00 47.88 408 LEU A O 1
ATOM 3304 N N . SER A 1 409 ? 2.681 -19.721 -12.546 1.00 40.31 409 SER A N 1
ATOM 3305 C CA . SER A 1 409 ? 2.961 -21.146 -12.389 1.00 40.31 409 SER A CA 1
ATOM 3306 C C . SER A 1 409 ? 1.654 -21.930 -12.274 1.00 40.31 409 SER A C 1
ATOM 3308 O O . SER A 1 409 ? 1.191 -22.275 -11.190 1.00 40.31 409 SER A O 1
ATOM 3310 N N . THR A 1 410 ? 1.066 -22.266 -13.418 1.00 37.47 410 THR A N 1
ATOM 3311 C CA . THR A 1 410 ? 0.194 -23.455 -13.525 1.00 37.47 410 THR A CA 1
ATOM 3312 C C . THR A 1 410 ? 0.981 -24.685 -13.992 1.00 37.47 410 THR A C 1
ATOM 3314 O O . THR A 1 410 ? 0.410 -25.670 -14.447 1.00 37.47 410 THR A O 1
ATOM 3317 N N . THR A 1 411 ? 2.307 -24.662 -13.850 1.00 33.91 411 THR A N 1
ATOM 3318 C CA . THR A 1 411 ? 3.221 -25.726 -14.275 1.00 33.91 411 THR A CA 1
ATOM 3319 C C . THR A 1 411 ? 3.792 -26.512 -13.095 1.00 33.91 411 THR A C 1
ATOM 3321 O O . THR A 1 411 ? 4.990 -26.776 -13.057 1.00 33.91 411 THR A O 1
ATOM 3324 N N . ASP A 1 412 ? 2.951 -26.947 -12.152 1.00 32.00 412 ASP A N 1
ATOM 3325 C CA . ASP A 1 412 ? 3.339 -28.062 -11.282 1.00 32.00 412 ASP A CA 1
ATOM 3326 C C . ASP A 1 412 ? 3.139 -29.377 -12.039 1.00 32.00 412 ASP A C 1
ATOM 3328 O O . ASP A 1 412 ? 2.054 -29.949 -12.157 1.00 32.00 412 ASP A O 1
ATOM 3332 N N . SER A 1 413 ? 4.249 -29.840 -12.601 1.00 36.16 413 SER A N 1
ATOM 3333 C CA . SER A 1 413 ? 4.409 -31.137 -13.240 1.00 36.16 413 SER A CA 1
ATOM 3334 C C . SER A 1 413 ? 4.558 -32.237 -12.186 1.00 36.16 413 SER A C 1
ATOM 3336 O O . SER A 1 413 ? 5.628 -32.799 -12.002 1.00 36.16 413 SER A O 1
ATOM 3338 N N . SER A 1 414 ? 3.481 -32.585 -11.481 1.00 32.53 414 SER A N 1
ATOM 3339 C CA . SER A 1 414 ? 3.304 -33.961 -10.994 1.00 32.53 414 SER A CA 1
ATOM 3340 C C . SER A 1 414 ? 1.860 -34.231 -10.568 1.00 32.53 414 SER A C 1
ATOM 3342 O O . SER A 1 414 ? 1.346 -33.671 -9.611 1.00 32.53 414 SER A O 1
ATOM 3344 N N . ASN A 1 415 ? 1.237 -35.164 -11.292 1.00 32.88 415 ASN A N 1
ATOM 3345 C CA . ASN A 1 415 ? 0.024 -35.897 -10.933 1.00 32.88 415 ASN A CA 1
ATOM 3346 C C . ASN A 1 415 ? -1.266 -35.089 -10.724 1.00 32.88 415 ASN A C 1
ATOM 3348 O O . ASN A 1 415 ? -1.726 -34.953 -9.602 1.00 32.88 415 ASN A O 1
ATOM 3352 N N . PHE A 1 416 ? -1.948 -34.733 -11.816 1.00 28.00 416 PHE A N 1
ATOM 3353 C CA . PHE A 1 416 ? -3.389 -34.997 -11.952 1.00 28.00 416 PHE A CA 1
ATOM 3354 C C . PHE A 1 416 ? -3.765 -35.018 -13.440 1.00 28.00 416 PHE A C 1
ATOM 3356 O O . PHE A 1 416 ? -3.652 -34.026 -14.157 1.00 28.00 416 PHE A O 1
ATOM 3363 N N . SER A 1 417 ? -4.178 -36.189 -13.927 1.00 31.84 417 SER A N 1
ATOM 3364 C CA . SER A 1 417 ? -4.654 -36.375 -15.293 1.00 31.84 417 SER A CA 1
ATOM 3365 C C . SER A 1 417 ? -6.071 -35.818 -15.438 1.00 31.84 417 SER A C 1
ATOM 3367 O O . SER A 1 417 ? -7.059 -36.514 -15.209 1.00 31.84 417 SER A O 1
ATOM 3369 N N . SER A 1 418 ? -6.180 -34.578 -15.885 1.00 30.94 418 SER A N 1
ATOM 3370 C CA . SER A 1 418 ? -7.351 -34.114 -16.624 1.00 30.94 418 SER A CA 1
ATOM 3371 C C . SER A 1 418 ? -6.904 -32.999 -17.553 1.00 30.94 418 SER A C 1
ATOM 3373 O O . SER A 1 418 ? -6.300 -32.028 -17.108 1.00 30.94 418 SER A O 1
ATOM 3375 N N . LYS A 1 419 ? -7.153 -33.192 -18.851 1.00 28.91 419 LYS A N 1
ATOM 3376 C CA . LYS A 1 419 ? -6.801 -32.282 -19.947 1.00 28.91 419 LYS A CA 1
ATOM 3377 C C . LYS A 1 419 ? -6.990 -30.807 -19.542 1.00 28.91 419 LYS A C 1
ATOM 3379 O O . LYS A 1 419 ? -8.120 -30.437 -19.224 1.00 28.91 419 LYS A O 1
ATOM 3384 N N . PRO A 1 420 ? -5.944 -29.964 -19.589 1.00 31.95 420 PRO A N 1
ATOM 3385 C CA . PRO A 1 420 ? -6.099 -28.538 -19.364 1.00 31.95 420 PRO A CA 1
ATOM 3386 C C . PRO A 1 420 ? -6.769 -27.919 -20.595 1.00 31.95 420 PRO A C 1
ATOM 3388 O O . PRO A 1 420 ? -6.264 -28.006 -21.714 1.00 31.95 420 PRO A O 1
ATOM 3391 N N . SER A 1 421 ? -7.929 -27.300 -20.400 1.00 34.94 421 SER A N 1
ATOM 3392 C CA . SER A 1 421 ? -8.493 -26.366 -21.370 1.00 34.94 421 SER A CA 1
ATOM 3393 C C . SER A 1 421 ? -7.609 -25.116 -21.408 1.00 34.94 421 SER A C 1
ATOM 3395 O O . SER A 1 421 ? -7.594 -24.375 -20.434 1.00 34.94 421 SER A O 1
ATOM 3397 N N . SER A 1 422 ? -6.839 -24.945 -22.487 1.00 34.47 422 SER A N 1
ATOM 3398 C CA . SER A 1 422 ? -6.264 -23.701 -23.046 1.00 34.47 422 SER A CA 1
ATOM 3399 C C . SER A 1 422 ? -6.236 -22.425 -22.172 1.00 34.47 422 SER A C 1
ATOM 3401 O O . SER A 1 422 ? -6.702 -21.373 -22.608 1.00 34.47 422 SER A O 1
ATOM 3403 N N . ASN A 1 423 ? -5.670 -22.481 -20.968 1.00 36.97 423 ASN A N 1
ATOM 3404 C CA . ASN A 1 423 ? -5.251 -21.290 -20.237 1.00 36.97 423 ASN A CA 1
ATOM 3405 C C . ASN A 1 423 ? -3.785 -21.051 -20.598 1.00 36.97 423 ASN A C 1
ATOM 3407 O O . ASN A 1 423 ? -2.888 -21.589 -19.952 1.00 36.97 423 ASN A O 1
ATOM 3411 N N . GLU A 1 424 ? -3.544 -20.303 -21.677 1.00 45.28 424 GLU A N 1
ATOM 3412 C CA . GLU A 1 424 ? -2.218 -19.749 -21.948 1.00 45.28 424 GLU A CA 1
ATOM 3413 C C . GLU A 1 424 ? -1.773 -18.953 -20.719 1.00 45.28 424 GLU A C 1
ATOM 3415 O O . GLU A 1 424 ? -2.477 -18.054 -20.249 1.00 45.28 424 GLU A O 1
ATOM 3420 N N . VAL A 1 425 ? -0.615 -19.309 -20.166 1.00 51.31 425 VAL A N 1
ATOM 3421 C CA . VAL A 1 425 ? 0.024 -18.527 -19.111 1.00 51.31 425 VAL A CA 1
ATOM 3422 C C . VAL A 1 425 ? 0.271 -17.130 -19.681 1.00 51.31 425 VAL A C 1
ATOM 3424 O O . VAL A 1 425 ? 1.061 -16.971 -20.610 1.00 51.31 425 VAL A O 1
ATOM 3427 N N . LEU A 1 426 ? -0.425 -16.120 -19.152 1.00 60.44 426 LEU A N 1
ATOM 3428 C CA . LEU A 1 426 ? -0.268 -14.720 -19.552 1.00 60.44 426 LEU A CA 1
ATOM 3429 C C . LEU A 1 426 ? 1.104 -14.202 -19.089 1.00 60.44 426 LEU A C 1
ATOM 3431 O O . LEU A 1 426 ? 1.217 -13.530 -18.065 1.00 60.44 426 LEU A O 1
ATOM 3435 N N . MET A 1 427 ? 2.155 -14.526 -19.837 1.00 76.56 427 MET A N 1
ATOM 3436 C CA . MET A 1 427 ? 3.499 -13.992 -19.622 1.00 76.56 427 MET A CA 1
ATOM 3437 C C . MET A 1 427 ? 3.577 -12.546 -20.122 1.00 76.56 427 MET A C 1
ATOM 3439 O O . MET A 1 427 ? 3.140 -12.227 -21.227 1.00 76.56 427 MET A O 1
ATOM 3443 N N . ILE A 1 428 ? 4.142 -11.655 -19.303 1.00 89.75 428 ILE A N 1
ATOM 3444 C CA . ILE A 1 428 ? 4.440 -10.273 -19.705 1.00 89.75 428 ILE A CA 1
ATOM 3445 C C . ILE A 1 428 ? 5.698 -10.281 -20.571 1.00 89.75 428 ILE A C 1
ATOM 3447 O O . ILE A 1 428 ? 6.720 -10.818 -20.152 1.00 89.75 428 ILE A O 1
ATOM 3451 N N . ASN A 1 429 ? 5.657 -9.628 -21.729 1.00 93.56 429 ASN A N 1
ATOM 3452 C CA . ASN A 1 429 ? 6.859 -9.343 -22.504 1.00 93.56 429 ASN A CA 1
ATOM 3453 C C . ASN A 1 429 ? 7.631 -8.192 -21.849 1.00 93.56 429 ASN A C 1
ATOM 3455 O O . ASN A 1 429 ? 7.078 -7.104 -21.666 1.00 93.56 429 ASN A O 1
ATOM 3459 N N . ALA A 1 430 ? 8.899 -8.403 -21.517 1.00 94.25 430 ALA A N 1
ATOM 3460 C CA . ALA A 1 430 ? 9.756 -7.382 -20.930 1.00 94.25 430 ALA A CA 1
ATOM 3461 C C . ALA A 1 430 ? 10.902 -7.010 -21.869 1.00 94.25 430 ALA A C 1
ATOM 3463 O O . ALA A 1 430 ? 11.565 -7.883 -22.424 1.00 94.25 430 ALA A O 1
ATOM 3464 N N . TYR A 1 431 ? 11.148 -5.710 -21.988 1.00 94.88 431 TYR A N 1
ATOM 3465 C CA . TYR A 1 431 ? 12.238 -5.127 -22.762 1.00 94.88 431 TYR A CA 1
ATOM 3466 C C . TYR A 1 431 ? 13.107 -4.279 -21.833 1.00 94.88 431 TYR A C 1
ATOM 3468 O O . TYR A 1 431 ? 12.585 -3.593 -20.944 1.00 94.88 431 TYR A O 1
ATOM 3476 N N . PHE A 1 432 ? 14.418 -4.284 -22.063 1.00 93.31 432 PHE A N 1
ATOM 3477 C CA . PHE A 1 432 ? 15.396 -3.627 -21.194 1.00 93.31 432 PHE A CA 1
ATOM 3478 C C . PHE A 1 432 ? 16.271 -2.635 -21.969 1.00 93.31 432 PHE A C 1
ATOM 3480 O O . PHE A 1 432 ? 17.496 -2.770 -21.979 1.00 93.31 432 PHE A O 1
ATOM 3487 N N . PRO A 1 433 ? 15.671 -1.622 -22.619 1.00 91.50 433 PRO A N 1
ATOM 3488 C CA . PRO A 1 433 ? 16.437 -0.696 -23.424 1.00 91.50 433 PRO A CA 1
ATOM 3489 C C . PRO A 1 433 ? 17.310 0.195 -22.542 1.00 91.50 433 PRO A C 1
ATOM 3491 O O . PRO A 1 433 ? 16.863 0.778 -21.548 1.00 91.50 433 PRO A O 1
ATOM 3494 N N . ILE A 1 434 ? 18.554 0.362 -22.960 1.00 86.88 434 ILE A N 1
ATOM 3495 C CA . ILE A 1 434 ? 19.512 1.298 -22.403 1.00 86.88 434 ILE A CA 1
ATOM 3496 C C . ILE A 1 434 ? 19.774 2.403 -23.411 1.00 86.88 434 ILE A C 1
ATOM 3498 O O . ILE A 1 434 ? 20.058 2.180 -24.589 1.00 86.88 434 ILE A O 1
ATOM 3502 N N . GLY A 1 435 ? 19.662 3.635 -22.941 1.00 81.12 435 GLY A N 1
ATOM 3503 C CA . GLY A 1 435 ? 19.970 4.778 -23.770 1.00 81.12 435 GLY A CA 1
ATOM 3504 C C . GLY A 1 435 ? 21.357 5.322 -23.470 1.00 81.12 435 GLY A C 1
ATOM 3505 O O . GLY A 1 435 ? 21.673 5.605 -22.323 1.00 81.12 435 GLY A O 1
ATOM 3506 N N . LEU A 1 436 ? 22.177 5.459 -24.504 1.00 74.94 436 LEU A N 1
ATOM 3507 C CA . LEU A 1 436 ? 23.566 5.898 -24.465 1.00 74.94 436 LEU A CA 1
ATOM 3508 C C . LEU A 1 436 ? 23.690 7.219 -25.216 1.00 74.94 436 LEU A C 1
ATOM 3510 O O . LEU A 1 436 ? 23.085 7.404 -26.271 1.00 74.94 436 LEU A O 1
ATOM 3514 N N . THR A 1 437 ? 24.494 8.151 -24.713 1.00 66.81 437 THR A N 1
ATOM 3515 C CA . THR A 1 437 ? 24.776 9.383 -25.463 1.00 66.81 437 THR A CA 1
ATOM 3516 C C . THR A 1 437 ? 26.157 9.282 -26.121 1.00 66.81 437 THR A C 1
ATOM 3518 O O . THR A 1 437 ? 27.181 9.142 -25.451 1.00 66.81 437 THR A O 1
ATOM 3521 N N . GLY A 1 438 ? 26.196 9.319 -27.452 1.00 61.66 438 GLY A N 1
ATOM 3522 C CA . GLY A 1 438 ? 27.429 9.239 -28.236 1.00 61.66 438 GLY A CA 1
ATOM 3523 C C . GLY A 1 438 ? 28.299 10.499 -28.137 1.00 61.66 438 GLY A C 1
ATOM 3524 O O . GLY A 1 438 ? 27.909 11.515 -27.561 1.00 61.66 438 GLY A O 1
ATOM 3525 N N . GLU A 1 439 ? 29.485 10.464 -28.753 1.00 58.72 439 GLU A N 1
ATOM 3526 C CA . GLU A 1 439 ? 30.463 11.571 -28.733 1.00 58.72 439 GLU A CA 1
ATOM 3527 C C . GLU A 1 439 ? 29.930 12.881 -29.336 1.00 58.72 439 GLU A C 1
ATOM 3529 O O . GLU A 1 439 ? 30.358 13.967 -28.939 1.00 58.72 439 GLU A O 1
ATOM 3534 N N . LYS A 1 440 ? 28.959 12.774 -30.253 1.00 60.16 440 LYS A N 1
ATOM 3535 C CA . LYS A 1 440 ? 28.252 13.891 -30.899 1.00 60.16 440 LYS A CA 1
ATOM 3536 C C . LYS A 1 440 ? 26.992 14.354 -30.150 1.00 60.16 440 LYS A C 1
ATOM 3538 O O . LYS A 1 440 ? 26.230 15.146 -30.690 1.00 60.16 440 LYS A O 1
ATOM 3543 N N . LEU A 1 441 ? 26.753 13.876 -28.922 1.00 64.19 441 LEU A N 1
ATOM 3544 C CA . LEU A 1 441 ? 25.501 14.075 -28.164 1.00 64.19 441 LEU A CA 1
ATOM 3545 C C . LEU A 1 441 ? 24.254 13.454 -28.821 1.00 64.19 441 LEU A C 1
ATOM 3547 O O . LEU A 1 441 ? 23.121 13.781 -28.451 1.00 64.19 441 LEU A O 1
ATOM 3551 N N . GLU A 1 442 ? 24.461 12.549 -29.776 1.00 70.31 442 GLU A N 1
ATOM 3552 C CA . GLU A 1 442 ? 23.403 11.749 -30.381 1.00 70.31 442 GLU A CA 1
ATOM 3553 C C . GLU A 1 442 ? 22.959 10.659 -29.405 1.00 70.31 442 GLU A C 1
ATOM 3555 O O . GLU A 1 442 ? 23.781 10.030 -28.736 1.00 70.31 442 GLU A O 1
ATOM 3560 N N . LEU A 1 443 ? 21.646 10.471 -29.298 1.00 75.38 443 LEU A N 1
ATOM 3561 C CA . LEU A 1 443 ? 21.061 9.421 -28.479 1.00 75.38 443 LEU A CA 1
ATOM 3562 C C . LEU A 1 443 ? 21.080 8.106 -29.265 1.00 75.38 443 LEU A C 1
ATOM 3564 O O . LEU A 1 443 ? 20.436 8.013 -30.306 1.00 75.38 443 LEU A O 1
ATOM 3568 N N . VAL A 1 444 ? 21.767 7.102 -28.732 1.00 82.00 444 VAL A N 1
ATOM 3569 C CA . VAL A 1 444 ? 21.784 5.725 -29.231 1.00 82.00 444 VAL A CA 1
ATOM 3570 C C . VAL A 1 444 ? 21.004 4.859 -28.248 1.00 82.00 444 VAL A C 1
ATOM 3572 O O . VAL A 1 444 ? 21.234 4.938 -27.046 1.00 82.00 444 VAL A O 1
ATOM 3575 N N . LEU A 1 445 ? 20.069 4.055 -28.741 1.00 86.19 445 LEU A N 1
ATOM 3576 C CA . LEU A 1 445 ? 19.334 3.083 -27.933 1.00 86.19 445 LEU A CA 1
ATOM 3577 C C . LEU A 1 445 ? 19.847 1.686 -28.274 1.00 86.19 445 LEU A C 1
ATOM 3579 O O . LEU A 1 445 ? 20.004 1.372 -29.452 1.00 86.19 445 LEU A O 1
ATOM 3583 N N . LYS A 1 446 ? 20.114 0.892 -27.245 1.00 88.19 446 LYS A N 1
ATOM 3584 C CA . LYS A 1 446 ? 20.502 -0.520 -27.326 1.00 88.19 446 LYS A CA 1
ATOM 3585 C C . LYS A 1 446 ? 19.677 -1.311 -26.320 1.00 88.19 446 LYS A C 1
ATOM 3587 O O . LYS A 1 446 ? 19.054 -0.688 -25.459 1.00 88.19 446 LYS A O 1
ATOM 3592 N N . ASP A 1 447 ? 19.698 -2.632 -26.374 1.00 89.12 447 ASP A N 1
ATOM 3593 C CA . ASP A 1 447 ? 19.092 -3.457 -25.327 1.00 89.12 447 ASP A CA 1
ATOM 3594 C C . ASP A 1 447 ? 20.127 -4.027 -24.366 1.00 89.12 447 ASP A C 1
ATOM 3596 O O . ASP A 1 447 ? 21.290 -4.235 -24.706 1.00 89.12 447 ASP A O 1
ATOM 3600 N N . LEU A 1 448 ? 19.706 -4.230 -23.120 1.00 87.81 448 LEU A N 1
ATOM 3601 C CA . LEU A 1 448 ? 20.444 -5.028 -22.154 1.00 87.81 448 LEU A CA 1
ATOM 3602 C C . LEU A 1 448 ? 20.001 -6.485 -22.286 1.00 87.81 448 LEU A C 1
ATOM 3604 O O . LEU A 1 448 ? 18.830 -6.801 -22.059 1.00 87.81 448 LEU A O 1
ATOM 3608 N N . ASN A 1 449 ? 20.941 -7.381 -22.576 1.00 87.00 449 ASN A N 1
ATOM 3609 C CA . ASN A 1 449 ? 20.691 -8.813 -22.511 1.00 87.00 449 ASN A CA 1
ATOM 3610 C C . ASN A 1 449 ? 20.740 -9.262 -21.048 1.00 87.00 449 ASN A C 1
ATOM 3612 O O . ASN A 1 449 ? 21.808 -9.451 -20.469 1.00 87.00 449 ASN A O 1
ATOM 3616 N N . VAL A 1 450 ? 19.559 -9.377 -20.442 1.00 86.44 450 VAL A N 1
ATOM 3617 C CA . VAL A 1 450 ? 19.383 -9.788 -19.039 1.00 86.44 450 VAL A CA 1
ATOM 3618 C C . VAL A 1 450 ? 19.301 -11.307 -18.868 1.00 86.44 450 VAL A C 1
ATOM 3620 O O . VAL A 1 450 ? 19.418 -11.817 -17.760 1.00 86.44 450 VAL A O 1
ATOM 3623 N N . SER A 1 451 ? 19.049 -12.048 -19.947 1.00 85.31 451 SER A N 1
ATOM 3624 C CA . SER A 1 451 ? 18.981 -13.513 -19.905 1.00 85.31 451 SER A CA 1
ATOM 3625 C C . SER A 1 451 ? 20.361 -14.160 -19.959 1.00 85.31 451 SER A C 1
ATOM 3627 O O . SER A 1 451 ? 20.575 -15.229 -19.389 1.00 85.31 451 SER A O 1
ATOM 3629 N N . GLU A 1 452 ? 21.301 -13.517 -20.644 1.00 82.56 452 GLU A N 1
ATOM 3630 C CA . GLU A 1 452 ? 22.670 -13.996 -20.751 1.00 82.56 452 GLU A CA 1
ATOM 3631 C C . GLU A 1 452 ? 23.387 -13.885 -19.402 1.00 82.56 452 GLU A C 1
ATOM 3633 O O . GLU A 1 452 ? 23.293 -12.872 -18.713 1.00 82.56 452 GLU A O 1
ATOM 3638 N N . ASN A 1 453 ? 24.100 -14.944 -19.013 1.00 79.81 453 ASN A N 1
ATOM 3639 C CA . ASN A 1 453 ? 24.825 -15.033 -17.741 1.00 79.81 453 ASN A CA 1
ATOM 3640 C C . ASN A 1 453 ? 23.949 -14.869 -16.481 1.00 79.81 453 ASN A C 1
ATOM 3642 O O . ASN A 1 453 ? 24.471 -14.545 -15.412 1.00 79.81 453 ASN A O 1
ATOM 3646 N N . PHE A 1 454 ? 22.632 -15.094 -16.576 1.00 84.69 454 PHE A N 1
ATOM 3647 C CA . PHE A 1 454 ? 21.756 -15.047 -15.406 1.00 84.69 454 PHE A CA 1
ATOM 3648 C C . PHE A 1 454 ? 22.144 -16.151 -14.397 1.00 84.69 454 PHE A C 1
ATOM 3650 O O . PHE A 1 454 ? 22.154 -17.327 -14.776 1.00 84.69 454 PHE A O 1
ATOM 3657 N N . PRO A 1 455 ? 22.449 -15.822 -13.125 1.00 83.25 455 PRO A N 1
ATOM 3658 C CA . PRO A 1 455 ? 22.928 -16.811 -12.163 1.00 83.25 455 PRO A CA 1
ATOM 3659 C C . PRO A 1 455 ? 21.874 -17.869 -11.807 1.00 83.25 455 PRO A C 1
ATOM 3661 O O . PRO A 1 455 ? 20.671 -17.594 -11.749 1.00 83.25 455 PRO A O 1
ATOM 3664 N N . SER A 1 456 ? 22.332 -19.078 -11.489 1.00 82.19 456 SER A N 1
ATOM 3665 C CA . SER A 1 456 ? 21.502 -20.141 -10.911 1.00 82.19 456 SER A CA 1
ATOM 3666 C C . SER A 1 456 ? 20.969 -19.756 -9.524 1.00 82.19 456 SER A C 1
ATOM 3668 O O . SER A 1 456 ? 21.568 -18.946 -8.815 1.00 82.19 456 SER A O 1
ATOM 3670 N N . ASP A 1 457 ? 19.877 -20.382 -9.066 1.00 78.81 457 ASP A N 1
ATOM 3671 C CA . ASP A 1 457 ? 19.294 -20.078 -7.745 1.00 78.81 457 ASP A CA 1
ATOM 3672 C C . ASP A 1 457 ? 20.303 -20.237 -6.600 1.00 78.81 457 ASP A C 1
ATOM 3674 O O . ASP A 1 457 ? 20.336 -19.426 -5.674 1.00 78.81 457 ASP A O 1
ATOM 3678 N N . SER A 1 458 ? 21.170 -21.250 -6.677 1.00 75.56 458 SER A N 1
ATOM 3679 C CA . SER A 1 458 ? 22.250 -21.448 -5.709 1.00 75.56 458 SER A CA 1
ATOM 3680 C C . SER A 1 458 ? 23.260 -20.301 -5.702 1.00 75.56 458 SER A C 1
ATOM 3682 O O . SER A 1 458 ? 23.705 -19.892 -4.628 1.00 75.56 458 SER A O 1
ATOM 3684 N N . GLU A 1 459 ? 23.614 -19.765 -6.870 1.00 81.25 459 GLU A N 1
ATOM 3685 C CA . GLU A 1 459 ? 24.562 -18.653 -7.001 1.00 81.25 459 GLU A CA 1
ATOM 3686 C C . GLU A 1 459 ? 23.960 -17.345 -6.500 1.00 81.25 459 GLU A C 1
ATOM 3688 O O . GLU A 1 459 ? 24.622 -16.638 -5.739 1.00 81.25 459 GLU A O 1
ATOM 3693 N N . ILE A 1 460 ? 22.691 -17.066 -6.826 1.00 78.69 460 ILE A N 1
ATOM 3694 C CA . ILE A 1 460 ? 21.959 -15.900 -6.306 1.00 78.69 460 ILE A CA 1
ATOM 3695 C C . ILE A 1 460 ? 22.008 -15.905 -4.780 1.00 78.69 460 ILE A C 1
ATOM 3697 O O . ILE A 1 460 ? 22.405 -14.927 -4.148 1.00 78.69 460 ILE A O 1
ATOM 3701 N N . VAL A 1 461 ? 21.650 -17.035 -4.177 1.00 73.62 461 VAL A N 1
ATOM 3702 C CA . VAL A 1 461 ? 21.595 -17.170 -2.723 1.00 73.62 461 VAL A CA 1
ATOM 3703 C C . VAL A 1 461 ? 22.989 -17.054 -2.085 1.00 73.62 461 VAL A C 1
ATOM 3705 O O . VAL A 1 461 ? 23.128 -16.492 -0.996 1.00 73.62 461 VAL A O 1
ATOM 3708 N N . ASN A 1 462 ? 24.040 -17.544 -2.743 1.00 76.50 462 ASN A N 1
ATOM 3709 C CA . ASN A 1 462 ? 25.417 -17.370 -2.272 1.00 76.50 462 ASN A CA 1
ATOM 3710 C C . ASN A 1 462 ? 25.879 -15.909 -2.361 1.00 76.50 462 ASN A C 1
ATOM 3712 O O . ASN A 1 462 ? 26.460 -15.400 -1.401 1.00 76.50 462 ASN A O 1
ATOM 3716 N N . LEU A 1 463 ? 25.566 -15.213 -3.455 1.00 77.12 463 LEU A N 1
ATOM 3717 C CA . LEU A 1 463 ? 25.884 -13.796 -3.622 1.00 77.12 463 LEU A CA 1
ATOM 3718 C C . LEU A 1 463 ? 25.150 -12.933 -2.587 1.00 77.12 463 LEU A C 1
ATOM 3720 O O . LEU A 1 463 ? 25.741 -12.037 -1.984 1.00 77.12 463 LEU A O 1
ATOM 3724 N N . MET A 1 464 ? 23.879 -13.237 -2.318 1.00 72.56 464 MET A N 1
ATOM 3725 C CA . MET A 1 464 ? 23.112 -12.569 -1.268 1.00 72.56 464 MET A CA 1
ATOM 3726 C C . MET A 1 464 ? 23.763 -12.745 0.100 1.00 72.56 464 MET A C 1
ATOM 3728 O O . MET A 1 464 ? 23.960 -11.760 0.810 1.00 72.56 464 MET A O 1
ATOM 3732 N N . ASN A 1 465 ? 24.137 -13.974 0.460 1.00 70.81 465 ASN A N 1
ATOM 3733 C CA . ASN A 1 465 ? 24.837 -14.236 1.715 1.00 70.81 465 ASN A CA 1
ATOM 3734 C C . ASN A 1 465 ? 26.143 -13.443 1.803 1.00 70.81 465 ASN A C 1
ATOM 3736 O O . ASN A 1 465 ? 26.390 -12.794 2.818 1.00 70.81 465 ASN A O 1
ATOM 3740 N N . HIS A 1 466 ? 26.919 -13.414 0.720 1.00 75.69 466 HIS A N 1
ATOM 3741 C CA . HIS A 1 466 ? 28.143 -12.628 0.648 1.00 75.69 466 HIS A CA 1
ATOM 3742 C C . HIS A 1 466 ? 27.878 -11.128 0.864 1.00 75.69 466 HIS A C 1
ATOM 3744 O O . HIS A 1 466 ? 28.561 -10.471 1.650 1.00 75.69 466 HIS A O 1
ATOM 3750 N N . HIS A 1 467 ? 26.829 -10.574 0.254 1.00 72.56 467 HIS A N 1
ATOM 3751 C CA . HIS A 1 467 ? 26.422 -9.191 0.500 1.00 72.56 467 HIS A CA 1
ATOM 3752 C C . HIS A 1 467 ? 26.000 -8.951 1.958 1.00 72.56 467 HIS A C 1
ATOM 3754 O O . HIS A 1 467 ? 26.361 -7.927 2.547 1.00 72.56 467 HIS A O 1
ATOM 3760 N N . VAL A 1 468 ? 25.277 -9.890 2.577 1.00 66.56 468 VAL A N 1
ATOM 3761 C CA . VAL A 1 468 ? 24.920 -9.813 4.002 1.00 66.56 468 VAL A CA 1
ATOM 3762 C C . VAL A 1 468 ? 26.172 -9.835 4.886 1.00 66.56 468 VAL A C 1
ATOM 3764 O O . VAL A 1 468 ? 26.265 -9.031 5.819 1.00 66.56 468 VAL A O 1
ATOM 3767 N N . GLU A 1 469 ? 27.158 -10.676 4.591 1.00 65.94 469 GLU A N 1
ATOM 3768 C CA . GLU A 1 469 ? 28.441 -10.720 5.304 1.00 65.94 469 GLU A CA 1
ATOM 3769 C C . GLU A 1 469 ? 29.214 -9.402 5.171 1.00 65.94 469 GLU A C 1
ATOM 3771 O O . GLU A 1 469 ? 29.576 -8.796 6.185 1.00 65.94 469 GLU A O 1
ATOM 3776 N N . LEU A 1 470 ? 29.371 -8.885 3.945 1.00 66.00 470 LEU A N 1
ATOM 3777 C CA . LEU A 1 470 ? 30.006 -7.587 3.676 1.00 66.00 470 LEU A CA 1
ATOM 3778 C C . LEU A 1 470 ? 29.307 -6.435 4.414 1.00 66.00 470 LEU A C 1
ATOM 3780 O O . LEU A 1 470 ? 29.946 -5.471 4.842 1.00 66.00 470 LEU A O 1
ATOM 3784 N N . SER A 1 471 ? 27.996 -6.550 4.636 1.00 60.34 471 SER A N 1
ATOM 3785 C CA . SER A 1 471 ? 27.208 -5.578 5.402 1.00 60.34 471 SER A CA 1
ATOM 3786 C C . SER A 1 471 ? 27.407 -5.654 6.927 1.00 60.34 471 SER A C 1
ATOM 3788 O O . SER A 1 471 ? 26.754 -4.906 7.668 1.00 60.34 471 SER A O 1
ATOM 3790 N N . ARG A 1 472 ? 28.306 -6.532 7.406 1.00 63.50 472 ARG A N 1
ATOM 3791 C CA . ARG A 1 472 ? 28.504 -6.912 8.819 1.00 63.50 472 ARG A CA 1
ATOM 3792 C C . ARG A 1 472 ? 27.234 -7.491 9.445 1.00 63.50 472 ARG A C 1
ATOM 3794 O O . ARG A 1 472 ? 26.861 -7.115 10.557 1.00 63.50 472 ARG A O 1
ATOM 3801 N N . HIS A 1 473 ? 26.536 -8.347 8.697 1.00 57.62 473 HIS A N 1
ATOM 3802 C CA . HIS A 1 473 ? 25.231 -8.918 9.059 1.00 57.62 473 HIS A CA 1
ATOM 3803 C C . HIS A 1 473 ? 24.148 -7.868 9.350 1.00 57.62 473 HIS A C 1
ATOM 3805 O O . HIS A 1 473 ? 23.183 -8.126 10.071 1.00 57.62 473 HIS A O 1
ATOM 3811 N N . ASN A 1 474 ? 24.287 -6.668 8.786 1.00 61.91 474 ASN A N 1
ATOM 3812 C CA . ASN A 1 474 ? 23.269 -5.635 8.851 1.00 61.91 474 ASN A CA 1
ATOM 3813 C C . ASN A 1 474 ? 22.885 -5.227 7.436 1.00 61.91 474 ASN A C 1
ATOM 3815 O O . ASN A 1 474 ? 23.358 -4.227 6.897 1.00 61.91 474 ASN A O 1
ATOM 3819 N N . VAL A 1 475 ? 21.967 -6.014 6.882 1.00 59.41 475 VAL A N 1
ATOM 3820 C CA . VAL A 1 475 ? 21.428 -5.900 5.525 1.00 59.41 475 VAL A CA 1
ATOM 3821 C C . VAL A 1 475 ? 21.037 -4.448 5.211 1.00 59.41 475 VAL A C 1
ATOM 3823 O O . VAL A 1 475 ? 21.365 -3.936 4.144 1.00 59.41 475 VAL A O 1
ATOM 3826 N N . LYS A 1 476 ? 20.470 -3.713 6.184 1.00 62.56 476 LYS A N 1
ATOM 3827 C CA . LYS A 1 476 ? 20.069 -2.295 6.054 1.00 62.56 476 LYS A CA 1
ATOM 3828 C C . LYS A 1 476 ? 21.200 -1.352 5.625 1.00 62.56 476 LYS A C 1
ATOM 3830 O O . LYS A 1 476 ? 20.929 -0.239 5.182 1.00 62.56 476 LYS A O 1
ATOM 3835 N N . ASN A 1 477 ? 22.461 -1.751 5.783 1.00 65.62 477 ASN A N 1
ATOM 3836 C CA . ASN A 1 477 ? 23.613 -0.968 5.347 1.00 65.62 477 ASN A CA 1
ATOM 3837 C C . ASN A 1 477 ? 23.813 -0.983 3.824 1.00 65.62 477 ASN A C 1
ATOM 3839 O O . ASN A 1 477 ? 24.447 -0.058 3.320 1.00 65.62 477 ASN A O 1
ATOM 3843 N N . LEU A 1 478 ? 23.279 -1.980 3.110 1.00 65.19 478 LEU A N 1
ATOM 3844 C CA . LEU A 1 478 ? 23.506 -2.169 1.673 1.00 65.19 478 LEU A CA 1
ATOM 3845 C C . LEU A 1 478 ? 22.758 -1.136 0.826 1.00 65.19 478 LEU A C 1
ATOM 3847 O O . LEU A 1 478 ? 23.385 -0.385 0.091 1.00 65.19 478 LEU A O 1
ATOM 3851 N N . GLU A 1 479 ? 21.442 -0.987 0.987 1.00 70.81 479 GLU A N 1
ATOM 3852 C CA . GLU A 1 479 ? 20.720 0.078 0.267 1.00 70.81 479 GLU A CA 1
ATOM 3853 C C . GLU A 1 479 ? 21.113 1.455 0.780 1.00 70.81 479 GLU A C 1
ATOM 3855 O O . GLU A 1 479 ? 21.228 2.414 0.027 1.00 70.81 479 GLU A O 1
ATOM 3860 N N . LYS A 1 480 ? 21.377 1.564 2.083 1.00 71.94 480 LYS A N 1
ATOM 3861 C CA . LYS A 1 480 ? 21.790 2.826 2.683 1.00 71.94 480 LYS A CA 1
ATOM 3862 C C . LYS A 1 480 ? 23.114 3.328 2.110 1.00 71.94 480 LYS A C 1
ATOM 3864 O O . LYS A 1 480 ? 23.276 4.543 2.018 1.00 71.94 480 LYS A O 1
ATOM 3869 N N . SER A 1 481 ? 24.060 2.454 1.760 1.00 73.88 481 SER A N 1
ATOM 3870 C CA . SER A 1 481 ? 25.312 2.873 1.120 1.00 73.88 481 SER A CA 1
ATOM 3871 C C . SER A 1 481 ? 25.054 3.385 -0.297 1.00 73.88 481 SER A C 1
ATOM 3873 O O . SER A 1 481 ? 25.499 4.489 -0.612 1.00 73.88 481 SER A O 1
ATOM 3875 N N . PHE A 1 482 ? 24.249 2.669 -1.091 1.00 78.62 482 PHE A N 1
ATOM 3876 C CA . PHE A 1 482 ? 23.833 3.104 -2.426 1.00 78.62 482 PHE A CA 1
ATOM 3877 C C . PHE A 1 482 ? 23.072 4.437 -2.383 1.00 78.62 482 PHE A C 1
ATOM 3879 O O . PHE A 1 482 ? 23.403 5.373 -3.105 1.00 78.62 482 PHE A O 1
ATOM 3886 N N . LEU A 1 483 ? 22.097 4.578 -1.486 1.00 78.06 483 LEU A N 1
ATOM 3887 C CA . LEU A 1 483 ? 21.303 5.797 -1.333 1.00 78.06 483 LEU A CA 1
ATOM 3888 C C . LEU A 1 483 ? 22.132 6.978 -0.830 1.00 78.06 483 LEU A C 1
ATOM 3890 O O . LEU A 1 483 ? 21.902 8.106 -1.265 1.00 78.06 483 LEU A O 1
ATOM 3894 N N . LYS A 1 484 ? 23.103 6.745 0.063 1.00 75.25 484 LYS A N 1
ATOM 3895 C CA . LYS A 1 484 ? 24.075 7.774 0.463 1.00 75.25 484 LYS A CA 1
ATOM 3896 C C . LYS A 1 484 ? 24.904 8.226 -0.731 1.00 75.25 484 LYS A C 1
ATOM 3898 O O . LYS A 1 484 ? 24.956 9.421 -0.991 1.00 75.25 484 LYS A O 1
ATOM 3903 N N . PHE A 1 485 ? 25.458 7.282 -1.489 1.00 76.38 485 PHE A N 1
ATOM 3904 C CA . PHE A 1 485 ? 26.197 7.578 -2.713 1.00 76.38 485 PHE A CA 1
ATOM 3905 C C . PHE A 1 485 ? 25.356 8.401 -3.702 1.00 76.38 485 PHE A C 1
ATOM 3907 O O . PHE A 1 485 ? 25.799 9.441 -4.187 1.00 76.38 485 PHE A O 1
ATOM 3914 N N . LYS A 1 486 ? 24.106 7.991 -3.935 1.00 75.06 486 LYS A N 1
ATOM 3915 C CA . LYS A 1 486 ? 23.151 8.698 -4.796 1.00 75.06 486 LYS A CA 1
ATOM 3916 C C . LYS A 1 486 ? 22.854 10.115 -4.307 1.00 75.06 486 LYS A C 1
ATOM 3918 O O . LYS A 1 486 ? 22.870 11.052 -5.098 1.00 75.06 486 LYS A O 1
ATOM 3923 N N . THR A 1 487 ? 22.638 10.264 -3.003 1.00 68.44 487 THR A N 1
ATOM 3924 C CA . THR A 1 487 ? 22.395 11.554 -2.343 1.00 68.44 487 THR A CA 1
ATOM 3925 C C . THR A 1 487 ? 23.585 12.500 -2.477 1.00 68.44 487 THR A C 1
ATOM 3927 O O . THR A 1 487 ? 23.401 13.692 -2.722 1.00 68.44 487 THR A O 1
ATOM 3930 N N . ASP A 1 488 ? 24.800 11.984 -2.300 1.00 66.00 488 ASP A N 1
ATOM 3931 C CA . ASP A 1 488 ? 26.023 12.782 -2.360 1.00 66.00 488 ASP A CA 1
ATOM 3932 C C . ASP A 1 488 ? 26.300 13.279 -3.789 1.00 66.00 488 ASP A C 1
ATOM 3934 O O . ASP A 1 488 ? 26.777 14.400 -3.958 1.00 66.00 488 ASP A O 1
ATOM 3938 N N . LEU A 1 489 ? 25.909 12.504 -4.808 1.00 64.38 489 LEU A N 1
ATOM 3939 C CA . LEU A 1 489 ? 26.020 12.860 -6.229 1.00 64.38 489 LEU A CA 1
ATOM 3940 C C . LEU A 1 489 ? 24.924 13.801 -6.750 1.00 64.38 489 LEU A C 1
ATOM 3942 O O . LEU A 1 489 ? 25.128 14.493 -7.745 1.00 64.38 489 LEU A O 1
ATOM 3946 N N . GLU A 1 490 ? 23.737 13.815 -6.143 1.00 59.19 490 GLU A N 1
ATOM 3947 C CA . GLU A 1 490 ? 22.593 14.605 -6.634 1.00 59.19 490 GLU A CA 1
ATOM 3948 C C . GLU A 1 490 ? 22.639 16.092 -6.249 1.00 59.19 490 GLU A C 1
ATOM 3950 O O . GLU A 1 490 ? 21.771 16.857 -6.673 1.00 59.19 490 GLU A O 1
ATOM 3955 N N . LYS A 1 491 ? 23.676 16.537 -5.526 1.00 51.06 491 LYS A N 1
ATOM 3956 C CA . LYS A 1 491 ? 23.897 17.961 -5.224 1.00 51.06 491 LYS A CA 1
ATOM 3957 C C . LYS A 1 491 ? 24.144 18.826 -6.471 1.00 51.06 491 LYS A C 1
ATOM 3959 O O . LYS A 1 491 ? 23.861 20.018 -6.401 1.00 51.06 491 LYS A O 1
ATOM 3964 N N . ASP A 1 492 ? 24.555 18.233 -7.601 1.00 42.84 492 ASP A N 1
ATOM 3965 C CA . ASP A 1 492 ? 25.081 18.997 -8.745 1.00 42.84 492 ASP A CA 1
ATOM 3966 C C . ASP A 1 492 ? 24.273 18.944 -10.058 1.00 42.84 492 ASP A C 1
ATOM 3968 O O . ASP A 1 492 ? 24.568 19.718 -10.966 1.00 42.84 492 ASP A O 1
ATOM 3972 N N . MET A 1 493 ? 23.234 18.109 -10.227 1.00 49.09 493 MET A N 1
ATOM 3973 C CA . MET A 1 493 ? 22.551 18.004 -11.537 1.00 49.09 493 MET A CA 1
ATOM 3974 C C . MET A 1 493 ? 21.046 17.717 -11.455 1.00 49.09 493 MET A C 1
ATOM 3976 O O . MET A 1 493 ? 20.614 16.565 -11.445 1.00 49.09 493 MET A O 1
ATOM 3980 N N . VAL A 1 494 ? 20.233 18.778 -11.485 1.00 45.66 494 VAL A N 1
ATOM 3981 C CA . VAL A 1 494 ? 18.756 18.700 -11.453 1.00 45.66 494 VAL A CA 1
ATOM 3982 C C . VAL A 1 494 ? 18.100 18.777 -12.842 1.00 45.66 494 VAL A C 1
ATOM 3984 O O . VAL A 1 494 ? 16.889 18.617 -12.945 1.00 45.66 494 VAL A O 1
ATOM 3987 N N . ASP A 1 495 ? 18.838 18.925 -13.949 1.00 48.41 495 ASP A N 1
ATOM 3988 C CA . ASP A 1 495 ? 18.199 18.974 -15.277 1.00 48.41 495 ASP A CA 1
ATOM 3989 C C . ASP A 1 495 ? 18.421 17.701 -16.106 1.00 48.41 495 ASP A C 1
ATOM 3991 O O . ASP A 1 495 ? 19.097 17.705 -17.137 1.00 48.41 495 ASP A O 1
ATOM 3995 N N . ARG A 1 496 ? 17.784 16.589 -15.700 1.00 58.88 496 ARG A N 1
ATOM 3996 C CA . ARG A 1 496 ? 17.633 15.391 -16.559 1.00 58.88 496 ARG A CA 1
ATOM 3997 C C . ARG A 1 496 ? 16.586 15.623 -17.651 1.00 58.88 496 ARG A C 1
ATOM 3999 O O . ARG A 1 496 ? 15.619 14.882 -17.826 1.00 58.88 496 ARG A O 1
ATOM 4006 N N . SER A 1 497 ? 16.820 16.663 -18.445 1.00 56.12 497 SER A N 1
ATOM 4007 C CA . SER A 1 497 ? 16.010 17.084 -19.586 1.00 56.12 497 SER A CA 1
ATOM 4008 C C . SER A 1 497 ? 16.008 16.077 -20.751 1.00 56.12 497 SER A C 1
ATOM 4010 O O . SER A 1 497 ? 15.376 16.334 -21.780 1.00 56.12 497 SER A O 1
ATOM 4012 N N . SER A 1 498 ? 16.693 14.940 -20.590 1.00 69.81 498 SER A N 1
ATOM 4013 C CA . SER A 1 498 ? 16.923 13.917 -21.605 1.00 69.81 498 SER A CA 1
ATOM 4014 C C . SER A 1 498 ? 15.780 12.912 -21.746 1.00 69.81 498 SER A C 1
ATOM 4016 O O . SER A 1 498 ? 15.590 12.455 -22.863 1.00 69.81 498 SER A O 1
ATOM 4018 N N . ILE A 1 499 ? 14.964 12.626 -20.713 1.00 81.25 499 ILE A N 1
ATOM 4019 C CA . ILE A 1 499 ? 13.877 11.607 -20.776 1.00 81.25 499 ILE A CA 1
ATOM 4020 C C . ILE A 1 499 ? 12.971 11.802 -22.004 1.00 81.25 499 ILE A C 1
ATOM 4022 O O . ILE A 1 499 ? 12.671 10.866 -22.741 1.00 81.25 499 ILE A O 1
ATOM 4026 N N . ARG A 1 500 ? 12.623 13.057 -22.307 1.00 82.38 500 ARG A N 1
ATOM 4027 C CA . ARG A 1 500 ? 11.815 13.422 -23.484 1.00 82.38 500 ARG A CA 1
ATOM 4028 C C . ARG A 1 500 ? 12.421 13.010 -24.833 1.00 82.38 500 ARG A C 1
ATOM 4030 O O . ARG A 1 500 ? 11.690 12.965 -25.812 1.00 82.38 500 ARG A O 1
ATOM 4037 N N . LYS A 1 501 ? 13.741 12.809 -24.910 1.00 83.25 501 LYS A N 1
ATOM 4038 C CA . LYS A 1 501 ? 14.445 12.388 -26.129 1.00 83.25 501 LYS A CA 1
ATOM 4039 C C . LYS A 1 501 ? 14.312 10.882 -26.364 1.00 83.25 501 LYS A C 1
ATOM 4041 O O . LYS A 1 501 ? 14.345 10.475 -27.514 1.00 83.25 501 LYS A O 1
ATOM 4046 N N . TYR A 1 502 ? 14.130 10.089 -25.305 1.00 86.56 502 TYR A N 1
ATOM 4047 C CA . TYR A 1 502 ? 14.006 8.631 -25.389 1.00 86.56 502 TYR A CA 1
ATOM 4048 C C . TYR A 1 502 ? 12.579 8.190 -25.742 1.00 86.56 502 TYR A C 1
ATOM 4050 O O . TYR A 1 502 ? 12.408 7.236 -26.490 1.00 86.56 502 TYR A O 1
ATOM 4058 N N . ILE A 1 503 ? 11.550 8.893 -25.243 1.00 89.62 503 ILE A N 1
ATOM 4059 C CA . ILE A 1 503 ? 10.141 8.490 -25.425 1.00 89.62 503 ILE A CA 1
ATOM 4060 C C . ILE A 1 503 ? 9.755 8.317 -26.912 1.00 89.62 503 ILE A C 1
ATOM 4062 O O . ILE A 1 503 ? 9.257 7.244 -27.251 1.00 89.62 503 ILE A O 1
ATOM 4066 N N . PRO A 1 504 ? 9.984 9.296 -27.819 1.00 89.44 504 PRO A N 1
ATOM 4067 C CA . PRO A 1 504 ? 9.586 9.148 -29.221 1.00 89.44 504 PRO A CA 1
ATOM 4068 C C . PRO A 1 504 ? 10.243 7.966 -29.959 1.00 89.44 504 PRO A C 1
ATOM 4070 O O . PRO A 1 504 ? 9.504 7.176 -30.547 1.00 89.44 504 PRO A O 1
ATOM 4073 N N . PRO A 1 505 ? 11.586 7.799 -29.955 1.00 89.38 505 PRO A N 1
ATOM 4074 C CA . PRO A 1 505 ? 12.219 6.690 -30.666 1.00 89.38 505 PRO A CA 1
ATOM 4075 C C . PRO A 1 505 ? 11.857 5.322 -30.075 1.00 89.38 505 PRO A C 1
ATOM 4077 O O . PRO A 1 505 ? 11.699 4.378 -30.842 1.00 89.38 505 PRO A O 1
ATOM 4080 N N . LEU A 1 506 ? 11.646 5.216 -28.756 1.00 90.81 506 LEU A N 1
ATOM 4081 C CA . LEU A 1 506 ? 11.195 3.969 -28.126 1.00 90.81 506 LEU A CA 1
ATOM 4082 C C . LEU A 1 506 ? 9.791 3.568 -28.584 1.00 90.81 506 LEU A C 1
ATOM 4084 O O . LEU A 1 506 ? 9.591 2.437 -29.017 1.00 90.81 506 LEU A O 1
ATOM 4088 N N . ILE A 1 507 ? 8.829 4.497 -28.533 1.00 91.50 507 ILE A N 1
ATOM 4089 C CA . ILE A 1 507 ? 7.454 4.234 -28.987 1.00 91.50 507 ILE A CA 1
ATOM 4090 C C . ILE A 1 507 ? 7.450 3.863 -30.471 1.00 91.50 507 ILE A C 1
ATOM 4092 O O . ILE A 1 507 ? 6.784 2.906 -30.860 1.00 91.50 507 ILE A O 1
ATOM 4096 N N . LYS A 1 508 ? 8.216 4.593 -31.292 1.00 90.94 508 LYS A N 1
ATOM 4097 C CA . LYS A 1 508 ? 8.337 4.316 -32.724 1.00 90.94 508 LYS A CA 1
ATOM 4098 C C . LYS A 1 508 ? 8.870 2.901 -32.975 1.00 90.94 508 LYS A C 1
ATOM 4100 O O . LYS A 1 508 ? 8.195 2.127 -33.644 1.00 90.94 508 LYS A O 1
ATOM 4105 N N . LYS A 1 509 ? 10.025 2.548 -32.399 1.00 92.06 509 LYS A N 1
ATOM 4106 C CA . LYS A 1 509 ? 10.647 1.230 -32.599 1.00 92.06 509 LYS A CA 1
ATOM 4107 C C . LYS A 1 509 ? 9.760 0.092 -32.087 1.00 92.06 509 LYS A C 1
ATOM 4109 O O . LYS A 1 509 ? 9.630 -0.933 -32.747 1.00 92.06 509 LYS A O 1
ATOM 4114 N N . PHE A 1 510 ? 9.089 0.289 -30.951 1.00 93.12 510 PHE A N 1
ATOM 4115 C CA . PHE A 1 510 ? 8.145 -0.695 -30.426 1.00 93.12 510 PHE A CA 1
ATOM 4116 C C . PHE A 1 510 ? 6.972 -0.951 -31.369 1.00 93.12 510 PHE A C 1
ATOM 4118 O O . PHE A 1 510 ? 6.620 -2.108 -31.588 1.00 93.12 510 PHE A O 1
ATOM 4125 N N . LYS A 1 511 ? 6.383 0.104 -31.942 1.00 90.69 511 LYS A N 1
ATOM 4126 C CA . LYS A 1 511 ? 5.285 -0.029 -32.907 1.00 90.69 511 LYS A CA 1
ATOM 4127 C C . LYS A 1 511 ? 5.731 -0.648 -34.230 1.00 90.69 511 LYS A C 1
ATOM 4129 O O . LYS A 1 511 ? 4.966 -1.391 -34.824 1.00 90.69 511 LYS A O 1
ATOM 4134 N N . GLU A 1 512 ? 6.959 -0.379 -34.673 1.00 91.31 512 GLU A N 1
ATOM 4135 C CA . GLU A 1 512 ? 7.538 -1.035 -35.856 1.00 91.31 512 GLU A CA 1
ATOM 4136 C C . GLU A 1 512 ? 7.658 -2.553 -35.663 1.00 91.31 512 GLU A C 1
ATOM 4138 O O . GLU A 1 512 ? 7.352 -3.312 -36.578 1.00 91.31 512 GLU A O 1
ATOM 4143 N N . LEU A 1 513 ? 8.061 -2.995 -34.468 1.00 88.75 513 LEU A N 1
ATOM 4144 C CA . LEU A 1 513 ? 8.193 -4.417 -34.135 1.00 88.75 513 LEU A CA 1
ATOM 4145 C C . LEU A 1 513 ? 6.860 -5.093 -33.803 1.00 88.75 513 LEU A C 1
ATOM 4147 O O . LEU A 1 513 ? 6.713 -6.295 -34.008 1.00 88.75 513 LEU A O 1
ATOM 4151 N N . ASN A 1 514 ? 5.889 -4.331 -33.302 1.00 87.69 514 ASN A N 1
ATOM 4152 C CA . ASN A 1 514 ? 4.574 -4.828 -32.909 1.00 87.69 514 ASN A CA 1
ATOM 4153 C C . ASN A 1 514 ? 3.469 -4.037 -33.632 1.00 87.69 514 ASN A C 1
ATOM 4155 O O . ASN A 1 514 ? 2.700 -3.329 -32.979 1.00 87.69 514 ASN A O 1
ATOM 4159 N N . PRO A 1 515 ? 3.363 -4.135 -34.971 1.00 82.25 515 PRO A N 1
ATOM 4160 C CA . PRO A 1 515 ? 2.456 -3.299 -35.762 1.00 82.25 515 PRO A CA 1
ATOM 4161 C C . PRO A 1 515 ? 0.972 -3.570 -35.483 1.00 82.25 515 PRO A C 1
ATOM 4163 O O . PRO A 1 515 ? 0.128 -2.733 -35.772 1.00 82.25 515 PRO A O 1
ATOM 4166 N N . THR A 1 516 ? 0.643 -4.730 -34.912 1.00 79.19 516 THR A N 1
ATOM 4167 C CA . THR A 1 516 ? -0.718 -5.101 -34.495 1.00 79.19 516 THR A CA 1
ATOM 4168 C C . THR A 1 516 ? -1.091 -4.557 -33.111 1.00 79.19 516 THR A C 1
ATOM 4170 O O . THR A 1 516 ? -2.244 -4.668 -32.691 1.00 79.19 516 THR A O 1
ATOM 4173 N N . ASN A 1 517 ? -0.132 -3.977 -32.382 1.00 80.94 517 ASN A N 1
ATOM 4174 C CA . ASN A 1 517 ? -0.324 -3.432 -31.045 1.00 80.94 517 ASN A CA 1
ATOM 4175 C C . ASN A 1 517 ? -0.534 -1.911 -31.109 1.00 80.94 517 ASN A C 1
ATOM 4177 O O . ASN A 1 517 ? 0.400 -1.116 -30.999 1.00 80.94 517 ASN A O 1
ATOM 4181 N N . ASP A 1 518 ? -1.798 -1.512 -31.229 1.00 80.50 518 ASP A N 1
ATOM 4182 C CA . ASP A 1 518 ? -2.216 -0.103 -31.217 1.00 80.50 518 ASP A CA 1
ATOM 4183 C C . ASP A 1 518 ? -2.409 0.480 -29.807 1.00 80.50 518 ASP A C 1
ATOM 4185 O O . ASP A 1 518 ? -2.887 1.612 -29.628 1.00 80.50 518 ASP A O 1
ATOM 4189 N N . SER A 1 519 ? -2.057 -0.282 -28.775 1.00 82.00 519 SER A N 1
ATOM 4190 C CA . SER A 1 519 ? -2.356 0.076 -27.397 1.00 82.00 519 SER A CA 1
ATOM 4191 C C . SER A 1 519 ? -1.541 1.267 -26.928 1.00 82.00 519 SER A C 1
ATOM 4193 O O . SER A 1 519 ? -0.383 1.490 -27.297 1.00 82.00 519 SER A O 1
ATOM 4195 N N . LYS A 1 520 ? -2.167 2.064 -26.065 1.00 88.88 520 LYS A N 1
ATOM 4196 C CA . LYS A 1 520 ? -1.536 3.252 -25.503 1.00 88.88 520 LYS A CA 1
ATOM 4197 C C . LYS A 1 520 ? -0.460 2.866 -24.499 1.00 88.88 520 LYS A C 1
ATOM 4199 O O . LYS A 1 520 ? -0.441 1.769 -23.945 1.00 88.88 520 LYS A O 1
ATOM 4204 N N . PHE A 1 521 ? 0.431 3.824 -24.279 1.00 92.06 521 PHE A N 1
ATOM 4205 C CA . PHE A 1 521 ? 1.544 3.678 -23.354 1.00 92.06 521 PHE A CA 1
ATOM 4206 C C . PHE A 1 521 ? 1.240 4.429 -22.070 1.00 92.06 521 PHE A C 1
ATOM 4208 O O . PHE A 1 521 ? 0.851 5.601 -22.113 1.00 92.06 521 PHE A O 1
ATOM 4215 N N . LEU A 1 522 ? 1.479 3.752 -20.955 1.00 93.88 522 LEU A N 1
ATOM 4216 C CA . LEU A 1 522 ? 1.619 4.359 -19.646 1.00 93.88 522 LEU A CA 1
ATOM 4217 C C . LEU A 1 522 ? 3.106 4.596 -19.380 1.00 93.88 522 LEU A C 1
ATOM 4219 O O . LEU A 1 522 ? 3.882 3.648 -19.341 1.00 93.88 522 LEU A O 1
ATOM 4223 N N . VAL A 1 523 ? 3.515 5.846 -19.208 1.00 94.25 523 VAL A N 1
ATOM 4224 C CA . VAL A 1 523 ? 4.913 6.233 -19.007 1.00 94.25 523 VAL A CA 1
ATOM 4225 C C . VAL A 1 523 ? 5.111 6.707 -17.572 1.00 94.25 523 VAL A C 1
ATOM 4227 O O . VAL A 1 523 ? 4.623 7.767 -17.183 1.00 94.25 523 VAL A O 1
ATOM 4230 N N . VAL A 1 524 ? 5.862 5.931 -16.799 1.00 93.81 524 VAL A N 1
ATOM 4231 C CA . VAL A 1 524 ? 6.239 6.221 -15.416 1.00 93.81 524 VAL A CA 1
ATOM 4232 C C . VAL A 1 524 ? 7.621 6.869 -15.402 1.00 93.81 524 VAL A C 1
ATOM 4234 O O . VAL A 1 524 ? 8.587 6.299 -15.915 1.00 93.81 524 VAL A O 1
ATOM 4237 N N . VAL A 1 525 ? 7.727 8.060 -14.814 1.00 91.12 525 VAL A N 1
ATOM 4238 C CA . VAL A 1 525 ? 8.992 8.800 -14.674 1.00 91.12 525 VAL A CA 1
ATOM 4239 C C . VAL A 1 525 ? 9.303 9.119 -13.207 1.00 91.12 525 VAL A C 1
ATOM 4241 O O . VAL A 1 525 ? 8.380 9.216 -12.397 1.00 91.12 525 VAL A O 1
ATOM 4244 N N . PRO A 1 526 ? 10.573 9.354 -12.834 1.00 87.19 526 PRO A N 1
ATOM 4245 C CA . PRO A 1 526 ? 10.925 9.706 -11.460 1.00 87.19 526 PRO A CA 1
ATOM 4246 C C . PRO A 1 526 ? 10.232 10.987 -10.973 1.00 87.19 526 PRO A C 1
ATOM 4248 O O . PRO A 1 526 ? 9.939 11.887 -11.761 1.00 87.19 526 PRO A O 1
ATOM 4251 N N . ASN A 1 527 ? 10.017 11.118 -9.664 1.00 82.19 527 ASN A N 1
ATOM 4252 C CA . ASN A 1 527 ? 9.289 12.249 -9.071 1.00 82.19 527 ASN A CA 1
ATOM 4253 C C . ASN A 1 527 ? 9.918 13.629 -9.303 1.00 82.19 527 ASN A C 1
ATOM 4255 O O . ASN A 1 527 ? 9.208 14.625 -9.404 1.00 82.19 527 ASN A O 1
ATOM 4259 N N . TYR A 1 528 ? 11.242 13.706 -9.437 1.00 79.31 528 TYR A N 1
ATOM 4260 C CA . TYR A 1 528 ? 11.931 14.967 -9.727 1.00 79.31 528 TYR A CA 1
ATOM 4261 C C . TYR A 1 528 ? 11.726 15.454 -11.175 1.00 79.31 528 TYR A C 1
ATOM 4263 O O . TYR A 1 528 ? 12.150 16.556 -11.533 1.00 79.31 528 TYR A O 1
ATOM 4271 N N . VAL A 1 529 ? 11.110 14.643 -12.038 1.00 82.81 529 VAL A N 1
ATOM 4272 C CA . VAL A 1 529 ? 10.898 14.962 -13.449 1.00 82.81 529 VAL A CA 1
ATOM 4273 C C . VAL A 1 529 ? 9.636 15.797 -13.625 1.00 82.81 529 VAL A C 1
ATOM 4275 O O . VAL A 1 529 ? 8.534 15.391 -13.266 1.00 82.81 529 VAL A O 1
ATOM 4278 N N . ASN A 1 530 ? 9.781 16.959 -14.266 1.00 84.81 530 ASN A N 1
ATOM 4279 C CA . ASN A 1 530 ? 8.653 17.830 -14.584 1.00 84.81 530 ASN A CA 1
ATOM 4280 C C . ASN A 1 530 ? 7.889 17.322 -15.821 1.00 84.81 530 ASN A C 1
ATOM 4282 O O . ASN A 1 530 ? 8.281 17.585 -16.965 1.00 84.81 530 ASN A O 1
ATOM 4286 N N . ILE A 1 531 ? 6.764 16.646 -15.587 1.00 87.25 531 ILE A N 1
ATOM 4287 C CA . ILE A 1 531 ? 5.922 16.057 -16.640 1.00 87.25 531 ILE A CA 1
ATOM 4288 C C . ILE A 1 531 ? 5.383 17.114 -17.606 1.00 87.25 531 ILE A C 1
ATOM 4290 O O . ILE A 1 531 ? 5.396 16.904 -18.820 1.00 87.25 531 ILE A O 1
ATOM 4294 N N . ARG A 1 532 ? 4.972 18.288 -17.109 1.00 86.12 532 ARG A N 1
ATOM 4295 C CA . ARG A 1 532 ? 4.423 19.365 -17.957 1.00 86.12 532 ARG A CA 1
ATOM 4296 C C . ARG A 1 532 ? 5.437 19.815 -19.015 1.00 86.12 532 ARG A C 1
ATOM 4298 O O . ARG A 1 532 ? 5.077 20.026 -20.174 1.00 86.12 532 ARG A O 1
ATOM 4305 N N . LYS A 1 533 ? 6.722 19.906 -18.645 1.00 85.56 533 LYS A N 1
ATOM 4306 C CA . LYS A 1 533 ? 7.819 20.212 -19.584 1.00 85.56 533 LYS A CA 1
ATOM 4307 C C . LYS A 1 533 ? 8.041 19.098 -20.611 1.00 85.56 533 LYS A C 1
ATOM 4309 O O . LYS A 1 533 ? 8.414 19.412 -21.742 1.00 85.56 533 LYS A O 1
ATOM 4314 N N . ILE A 1 534 ? 7.851 17.830 -20.237 1.00 87.19 534 ILE A N 1
ATOM 4315 C CA . ILE A 1 534 ? 7.951 16.693 -21.164 1.00 87.19 534 ILE A CA 1
ATOM 4316 C C . ILE A 1 534 ? 6.826 16.767 -22.194 1.00 87.19 534 ILE A C 1
ATOM 4318 O O . ILE A 1 534 ? 7.110 16.800 -23.389 1.00 87.19 534 ILE A O 1
ATOM 4322 N N . ILE A 1 535 ? 5.576 16.884 -21.746 1.00 88.19 535 ILE A N 1
ATOM 4323 C CA . ILE A 1 535 ? 4.399 16.888 -22.627 1.00 88.19 535 ILE A CA 1
ATOM 4324 C C . ILE A 1 535 ? 4.453 18.035 -23.629 1.00 88.19 535 ILE A C 1
ATOM 4326 O O . ILE A 1 535 ? 4.310 17.791 -24.824 1.00 88.19 535 ILE A O 1
ATOM 4330 N N . LYS A 1 536 ? 4.752 19.262 -23.171 1.00 85.94 536 LYS A N 1
ATOM 4331 C CA . LYS A 1 536 ? 4.874 20.440 -24.050 1.00 85.94 536 LYS A CA 1
ATOM 4332 C C . LYS A 1 536 ? 5.892 20.234 -25.178 1.00 85.94 536 LYS A C 1
ATOM 4334 O O . LYS A 1 536 ? 5.779 20.846 -26.235 1.00 85.94 536 LYS A O 1
ATOM 4339 N N . LYS A 1 537 ? 6.922 19.417 -24.945 1.00 84.31 537 LYS A N 1
ATOM 4340 C CA . LYS A 1 537 ? 7.941 19.112 -25.955 1.00 84.31 537 LYS A CA 1
ATOM 4341 C C . LYS A 1 537 ? 7.532 17.943 -26.842 1.00 84.31 537 LYS A C 1
ATOM 4343 O O . LYS A 1 537 ? 7.705 18.037 -28.050 1.00 84.31 537 LYS A O 1
ATOM 4348 N N . LEU A 1 538 ? 6.946 16.888 -26.279 1.00 86.75 538 LEU A N 1
ATOM 4349 C CA . LEU A 1 538 ? 6.460 15.744 -27.055 1.00 86.75 538 LEU A CA 1
ATOM 4350 C C . LEU A 1 538 ? 5.368 16.138 -28.052 1.00 86.75 538 LEU A C 1
ATOM 4352 O O . LEU A 1 538 ? 5.390 15.639 -29.174 1.00 86.75 538 LEU A O 1
ATOM 4356 N N . SER A 1 539 ? 4.489 17.081 -27.696 1.00 82.31 539 SER A N 1
ATOM 4357 C CA . SER A 1 539 ? 3.461 17.601 -28.607 1.00 82.31 539 SER A CA 1
ATOM 4358 C C . SER A 1 539 ? 4.036 18.303 -29.843 1.00 82.31 539 SER A C 1
ATOM 4360 O O . SER A 1 539 ? 3.355 18.390 -30.858 1.00 82.31 539 SER A O 1
ATOM 4362 N N . GLY A 1 540 ? 5.279 18.797 -29.779 1.00 77.12 540 GLY A N 1
ATOM 4363 C CA . GLY A 1 540 ? 5.982 19.365 -30.933 1.00 77.12 540 GLY A CA 1
ATOM 4364 C C . GLY A 1 540 ? 6.726 18.329 -31.782 1.00 77.12 540 GLY A C 1
ATOM 4365 O O . GLY A 1 540 ? 6.922 18.550 -32.974 1.00 77.12 540 GLY A O 1
ATOM 4366 N N . THR A 1 541 ? 7.140 17.204 -31.188 1.00 76.56 541 THR A N 1
ATOM 4367 C CA . THR A 1 541 ? 8.018 16.215 -31.841 1.00 76.56 541 THR A CA 1
ATOM 4368 C C . THR A 1 541 ? 7.261 15.012 -32.410 1.00 76.56 541 THR A C 1
ATOM 4370 O O . THR A 1 541 ? 7.658 14.478 -33.442 1.00 76.56 541 THR A O 1
ATOM 4373 N N . CYS A 1 542 ? 6.174 14.573 -31.769 1.00 77.06 542 CYS A N 1
ATOM 4374 C CA . CYS A 1 542 ? 5.433 13.370 -32.162 1.00 77.06 542 CYS A CA 1
ATOM 4375 C C . CYS A 1 542 ? 4.157 13.748 -32.925 1.00 77.06 542 CYS A C 1
ATOM 4377 O O . CYS A 1 542 ? 3.088 13.885 -32.332 1.00 77.06 542 CYS A O 1
ATOM 4379 N N . LYS A 1 543 ? 4.249 13.926 -34.248 1.00 73.19 543 LYS A N 1
ATOM 4380 C CA . LYS A 1 543 ? 3.058 14.151 -35.084 1.00 73.19 543 LYS A CA 1
ATOM 4381 C C . LYS A 1 543 ? 2.168 12.900 -35.048 1.00 73.19 543 LYS A C 1
ATOM 4383 O O . LYS A 1 543 ? 2.618 11.830 -35.433 1.00 73.19 543 LYS A O 1
ATOM 4388 N N . GLY A 1 544 ? 0.924 13.043 -34.588 1.00 75.75 544 GLY A N 1
ATOM 4389 C CA . GLY A 1 544 ? -0.071 11.960 -34.529 1.00 75.75 544 GLY A CA 1
ATOM 4390 C C . GLY A 1 544 ? -0.251 11.311 -33.152 1.00 75.75 544 GLY A C 1
ATOM 4391 O O . GLY A 1 544 ? -1.326 10.782 -32.882 1.00 75.75 544 GLY A O 1
ATOM 4392 N N . GLU A 1 545 ? 0.726 11.433 -32.248 1.00 82.69 545 GLU A N 1
ATOM 4393 C CA . GLU A 1 545 ? 0.607 10.922 -30.877 1.00 82.69 545 GLU A CA 1
ATOM 4394 C C . GLU A 1 545 ? 0.179 12.028 -29.916 1.00 82.69 545 GLU A C 1
ATOM 4396 O O . GLU A 1 545 ? 0.726 13.134 -29.911 1.00 82.69 545 GLU A O 1
ATOM 4401 N N . LYS A 1 546 ? -0.792 11.725 -29.056 1.00 86.88 546 LYS A N 1
ATOM 4402 C CA . LYS A 1 546 ? -1.262 12.647 -28.018 1.00 86.88 546 LYS A CA 1
ATOM 4403 C C . LYS A 1 546 ? -0.791 12.155 -26.658 1.00 86.88 546 LYS A C 1
ATOM 4405 O O . LYS A 1 546 ? -0.967 10.983 -26.337 1.00 86.88 546 LYS A O 1
ATOM 4410 N N . PHE A 1 547 ? -0.222 13.056 -25.865 1.00 88.44 547 PHE A N 1
ATOM 4411 C CA . PHE A 1 547 ? 0.253 12.776 -24.512 1.00 88.44 547 PHE A CA 1
ATOM 4412 C C . PHE A 1 547 ? -0.523 13.613 -23.504 1.00 88.44 547 PHE A C 1
ATOM 4414 O O . PHE A 1 547 ? -0.720 14.814 -23.705 1.00 88.44 547 PHE A O 1
ATOM 4421 N N . ARG A 1 548 ? -0.892 12.987 -22.392 1.00 88.88 548 ARG A N 1
ATOM 4422 C CA . ARG A 1 548 ? -1.573 13.609 -21.261 1.00 88.88 548 ARG A CA 1
ATOM 4423 C C . ARG A 1 548 ? -0.789 13.359 -19.979 1.00 88.88 548 ARG A C 1
ATOM 4425 O O . ARG A 1 548 ? -0.177 12.310 -19.811 1.00 88.88 548 ARG A O 1
ATOM 4432 N N . ALA A 1 549 ? -0.820 14.333 -19.074 1.00 85.25 549 ALA A N 1
ATOM 4433 C CA . ALA A 1 549 ? -0.417 14.140 -17.687 1.00 85.25 549 ALA A CA 1
ATOM 4434 C C . ALA A 1 549 ? -1.652 13.778 -16.877 1.00 85.25 549 ALA A C 1
ATOM 4436 O O . ALA A 1 549 ? -2.750 14.274 -17.170 1.00 85.25 549 ALA A O 1
ATOM 4437 N N . LEU A 1 550 ? -1.463 13.018 -15.803 1.00 74.44 550 LEU A N 1
ATOM 4438 C CA . LEU A 1 550 ? -2.424 13.096 -14.717 1.00 74.44 550 LEU A CA 1
ATOM 4439 C C . LEU A 1 550 ? -2.433 14.557 -14.246 1.00 74.44 550 LEU A C 1
ATOM 4441 O O . LEU A 1 550 ? -1.403 15.100 -13.852 1.00 74.44 550 LEU A O 1
ATOM 4445 N N . SER A 1 551 ? -3.556 15.246 -14.421 1.00 58.56 551 SER A N 1
ATOM 4446 C CA . SER A 1 551 ? -3.659 16.638 -14.004 1.00 58.56 551 SER A CA 1
ATOM 4447 C C . SER A 1 551 ? -3.551 16.696 -12.485 1.00 58.56 551 SER A C 1
ATOM 4449 O O . SER A 1 551 ? -4.412 16.130 -11.812 1.00 58.56 551 SER A O 1
ATOM 4451 N N . ASP A 1 552 ? -2.581 17.448 -11.953 1.00 47.28 552 ASP A N 1
ATOM 4452 C CA . ASP A 1 552 ? -2.759 18.102 -10.654 1.00 47.28 552 ASP A CA 1
ATOM 4453 C C . ASP A 1 552 ? -4.009 18.966 -10.839 1.00 47.28 552 ASP A C 1
ATOM 4455 O O . ASP A 1 552 ? -3.980 19.966 -11.562 1.00 47.28 552 ASP A O 1
ATOM 4459 N N . THR A 1 553 ? -5.161 18.500 -10.374 1.00 36.44 553 THR A N 1
ATOM 4460 C CA . THR A 1 553 ? -6.454 19.117 -10.664 1.00 36.44 553 THR A CA 1
ATOM 4461 C C . THR A 1 553 ? -6.422 20.607 -10.300 1.00 36.44 553 THR A C 1
ATOM 4463 O O . THR A 1 553 ? -6.346 20.964 -9.133 1.00 36.44 553 THR A O 1
ATOM 4466 N N . LYS A 1 554 ? -6.451 21.453 -11.343 1.00 35.84 554 LYS A N 1
ATOM 4467 C CA . LYS A 1 554 ? -6.755 22.896 -11.364 1.00 35.84 554 LYS A CA 1
ATOM 4468 C C . LYS A 1 554 ? -6.031 23.759 -10.314 1.00 35.84 554 LYS A C 1
ATOM 4470 O O . LYS A 1 554 ? -6.643 24.283 -9.392 1.00 35.84 554 LYS A O 1
ATOM 4475 N N . VAL A 1 555 ? -4.748 24.038 -10.545 1.00 30.20 555 VAL A N 1
ATOM 4476 C CA . VAL A 1 555 ? -4.071 25.201 -9.944 1.00 30.20 555 VAL A CA 1
ATOM 4477 C C . VAL A 1 555 ? -4.036 26.337 -10.974 1.00 30.20 555 VAL A C 1
ATOM 4479 O O . VAL A 1 555 ? -3.375 26.211 -12.004 1.00 30.20 555 VAL A O 1
ATOM 4482 N N . ASN A 1 556 ? -4.726 27.434 -10.638 1.00 26.30 556 ASN A N 1
ATOM 4483 C CA . ASN A 1 556 ? -4.764 28.764 -11.272 1.00 26.30 556 ASN A CA 1
ATOM 4484 C C . ASN A 1 556 ? -5.762 28.987 -12.422 1.00 26.30 556 ASN A C 1
ATOM 4486 O O . ASN A 1 556 ? -5.380 28.972 -13.586 1.00 26.30 556 ASN A O 1
ATOM 4490 N N . GLN A 1 557 ? -7.003 29.342 -12.075 1.00 27.95 557 GLN A N 1
ATOM 4491 C CA . GLN A 1 557 ? -7.637 30.594 -12.524 1.00 27.95 557 GLN A CA 1
ATOM 4492 C C . GLN A 1 557 ? -8.906 30.842 -11.699 1.00 27.95 557 GLN A C 1
ATOM 4494 O O . GLN A 1 557 ? -9.823 30.027 -11.684 1.00 27.95 557 GLN A O 1
ATOM 4499 N N . GLY A 1 558 ? -8.916 31.954 -10.967 1.00 24.69 558 GLY A N 1
ATOM 4500 C CA . GLY A 1 558 ? -10.086 32.468 -10.274 1.00 24.69 558 GLY A CA 1
ATOM 4501 C C . GLY A 1 558 ? -10.713 33.634 -11.039 1.00 24.69 558 GLY A C 1
ATOM 4502 O O . GLY A 1 558 ? -9.994 34.435 -11.625 1.00 24.69 558 GLY A O 1
ATOM 4503 N N . ILE A 1 559 ? -12.039 33.725 -10.886 1.00 25.78 559 ILE A N 1
ATOM 4504 C CA . ILE A 1 559 ? -12.908 34.914 -10.941 1.00 25.78 559 ILE A CA 1
ATOM 4505 C C . ILE A 1 559 ? -13.368 35.414 -12.333 1.00 25.78 559 ILE A C 1
ATOM 4507 O O . ILE A 1 559 ? -12.606 36.035 -13.061 1.00 25.78 559 ILE A O 1
ATOM 4511 N N . ALA A 1 560 ? -14.691 35.244 -12.542 1.00 25.50 560 ALA A N 1
ATOM 4512 C CA . ALA A 1 560 ? -15.655 35.950 -13.416 1.00 25.50 560 ALA A CA 1
ATOM 4513 C C . ALA A 1 560 ? -15.444 35.826 -14.946 1.00 25.50 560 ALA A C 1
ATOM 4515 O O . ALA A 1 560 ? -14.355 36.058 -15.441 1.00 25.50 560 ALA A O 1
ATOM 4516 N N . THR A 1 561 ? -16.426 35.448 -15.771 1.00 25.12 561 THR A N 1
ATOM 4517 C CA . THR A 1 561 ? -17.824 35.915 -15.861 1.00 25.12 561 THR A CA 1
ATOM 4518 C C . THR A 1 561 ? -18.776 34.849 -16.438 1.00 25.12 561 THR A C 1
ATOM 4520 O O . THR A 1 561 ? -18.361 33.857 -17.023 1.00 25.12 561 THR A O 1
ATOM 4523 N N . GLN A 1 562 ? -20.071 35.094 -16.220 1.00 29.09 562 GLN A N 1
ATOM 4524 C CA . GLN A 1 562 ? -21.254 34.311 -16.592 1.00 29.09 562 GLN A CA 1
ATOM 4525 C C . GLN A 1 562 ? -21.327 33.878 -18.067 1.00 29.09 562 GLN A C 1
ATOM 4527 O O . GLN A 1 562 ? -20.939 34.628 -18.960 1.00 29.09 562 GLN A O 1
ATOM 4532 N N . GLY A 1 563 ? -21.949 32.719 -18.302 1.00 24.45 563 GLY A N 1
ATOM 4533 C CA . GLY A 1 563 ? -22.418 32.281 -19.616 1.00 24.45 563 GLY A CA 1
ATOM 4534 C C . GLY A 1 563 ? -22.801 30.804 -19.607 1.00 24.45 563 GLY A C 1
ATOM 4535 O O . GLY A 1 563 ? -21.931 29.943 -19.609 1.00 24.45 563 GLY A O 1
ATOM 4536 N N . GLU A 1 564 ? -24.102 30.538 -19.540 1.00 25.73 564 GLU A N 1
ATOM 4537 C CA . GLU A 1 564 ? -24.746 29.224 -19.596 1.00 25.73 564 GLU A CA 1
ATOM 4538 C C . GLU A 1 564 ? -24.318 28.405 -20.824 1.00 25.73 564 GLU A C 1
ATOM 4540 O O . GLU A 1 564 ? -24.276 28.926 -21.937 1.00 25.73 564 GLU A O 1
ATOM 4545 N N . THR A 1 565 ? -24.054 27.108 -20.647 1.00 25.39 565 THR A N 1
ATOM 4546 C CA . THR A 1 565 ? -24.848 26.011 -21.245 1.00 25.39 565 THR A CA 1
ATOM 4547 C C . THR A 1 565 ? -24.267 24.643 -20.879 1.00 25.39 565 THR A C 1
ATOM 4549 O O . THR A 1 565 ? -23.063 24.463 -20.713 1.00 25.39 565 THR A O 1
ATOM 4552 N N . ASP A 1 566 ? -25.193 23.708 -20.703 1.00 27.78 566 ASP A N 1
ATOM 4553 C CA . ASP A 1 566 ? -25.057 22.341 -20.220 1.00 27.78 566 ASP A CA 1
ATOM 4554 C C . ASP A 1 566 ? -23.937 21.505 -20.853 1.00 27.78 566 ASP A C 1
ATOM 4556 O O . ASP A 1 566 ? -23.904 21.306 -22.066 1.00 27.78 566 ASP A O 1
ATOM 4560 N N . GLN A 1 567 ? -23.106 20.911 -19.988 1.00 25.98 567 GLN A N 1
ATOM 4561 C CA . GLN A 1 567 ? -22.677 19.507 -20.045 1.00 25.98 567 GLN A CA 1
ATOM 4562 C C . GLN A 1 567 ? -21.937 19.154 -18.744 1.00 25.98 567 GLN A C 1
ATOM 4564 O O . GLN A 1 567 ? -20.823 19.600 -18.472 1.00 25.98 567 GLN A O 1
ATOM 4569 N N . THR A 1 568 ? -22.594 18.358 -17.907 1.00 26.55 568 THR A N 1
ATOM 4570 C CA . THR A 1 568 ? -22.055 17.738 -16.696 1.00 26.55 568 THR A CA 1
ATOM 4571 C C . THR A 1 568 ? -21.048 16.644 -17.063 1.00 26.55 568 THR A C 1
ATOM 4573 O O . THR A 1 568 ? -21.366 15.459 -17.066 1.00 26.55 568 THR A O 1
ATOM 4576 N N . GLU A 1 569 ? -19.806 17.026 -17.364 1.00 29.55 569 GLU A N 1
ATOM 4577 C CA . GLU A 1 569 ? -18.680 16.087 -17.371 1.00 29.55 569 GLU A CA 1
ATOM 4578 C C . GLU A 1 569 ? -18.210 15.842 -15.929 1.00 29.55 569 GLU A C 1
ATOM 4580 O O . GLU A 1 569 ? -17.491 16.640 -15.324 1.00 29.55 569 GLU A O 1
ATOM 4585 N N . THR A 1 570 ? -18.619 14.705 -15.368 1.00 27.92 570 THR A N 1
ATOM 4586 C CA . THR A 1 570 ? -18.040 14.099 -14.164 1.00 27.92 570 THR A CA 1
ATOM 4587 C C . THR A 1 570 ? -16.576 13.734 -14.417 1.00 27.92 570 THR A C 1
ATOM 4589 O O . THR A 1 570 ? -16.240 12.629 -14.835 1.00 27.92 570 THR A O 1
ATOM 4592 N N . SER A 1 571 ? -15.679 14.688 -14.181 1.00 33.34 571 SER A N 1
ATOM 4593 C CA . SER A 1 571 ? -14.233 14.528 -14.305 1.00 33.34 571 SER A CA 1
ATOM 4594 C C . SER A 1 571 ? -13.618 13.971 -13.015 1.00 33.34 571 SER A C 1
ATOM 4596 O O . SER A 1 571 ? -12.951 14.710 -12.293 1.00 33.34 571 SER A O 1
ATOM 4598 N N . HIS A 1 572 ? -13.818 12.688 -12.707 1.00 38.06 572 HIS A N 1
ATOM 4599 C CA . HIS A 1 572 ? -13.177 12.055 -11.547 1.00 38.06 572 HIS A CA 1
ATOM 4600 C C . HIS A 1 572 ? -12.626 10.667 -11.896 1.00 38.06 572 HIS A C 1
ATOM 4602 O O . HIS A 1 572 ? -13.368 9.714 -12.065 1.00 38.06 572 HIS A O 1
ATOM 4608 N N . THR A 1 573 ? -11.294 10.596 -12.018 1.00 39.91 573 THR A N 1
ATOM 4609 C CA . THR A 1 573 ? -10.407 9.419 -11.848 1.00 39.91 573 THR A CA 1
ATOM 4610 C C . THR A 1 573 ? -10.730 8.071 -12.497 1.00 39.91 573 THR A C 1
ATOM 4612 O O . THR A 1 573 ? -9.964 7.132 -12.300 1.00 39.91 573 THR A O 1
ATOM 4615 N N . GLU A 1 574 ? -11.708 7.964 -13.386 1.00 39.75 574 GLU A N 1
ATOM 4616 C CA . GLU A 1 574 ? -11.544 7.051 -14.507 1.00 39.75 574 GLU A CA 1
ATOM 4617 C C . GLU A 1 574 ? -10.438 7.650 -15.379 1.00 39.75 574 GLU A C 1
ATOM 4619 O O . GLU A 1 574 ? -10.617 8.665 -16.063 1.00 39.75 574 GLU A O 1
ATOM 4624 N N . ILE A 1 575 ? -9.251 7.038 -15.369 1.00 47.88 575 ILE A N 1
ATOM 4625 C CA . ILE A 1 575 ? -8.432 7.084 -16.577 1.00 47.88 575 ILE A CA 1
ATOM 4626 C C . ILE A 1 575 ? -9.279 6.340 -17.595 1.00 47.88 575 ILE A C 1
ATOM 4628 O O . ILE A 1 575 ? -9.224 5.119 -17.660 1.00 47.88 575 ILE A O 1
ATOM 4632 N N . ALA A 1 576 ? -10.170 7.081 -18.260 1.00 42.19 576 ALA A N 1
ATOM 4633 C CA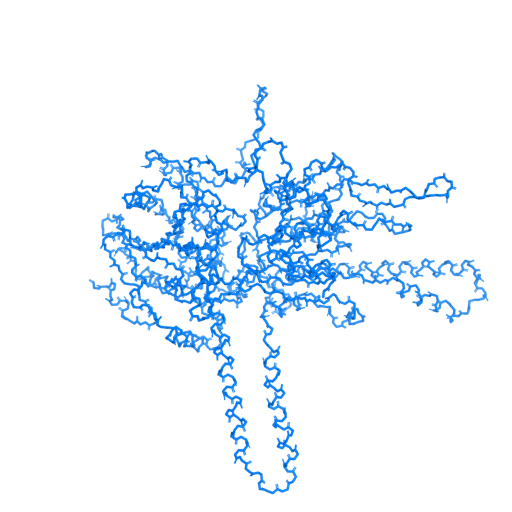 . ALA A 1 576 ? -11.199 6.516 -19.102 1.00 42.19 576 ALA A CA 1
ATOM 4634 C C . ALA A 1 576 ? -10.544 5.460 -19.982 1.00 42.19 576 ALA A C 1
ATOM 4636 O O . ALA A 1 576 ? -9.622 5.777 -20.745 1.00 42.19 576 ALA A O 1
ATOM 4637 N N . ALA A 1 577 ? -11.041 4.228 -19.891 1.00 41.44 577 ALA A N 1
ATOM 4638 C CA . ALA A 1 577 ? -10.667 3.096 -20.729 1.00 41.44 577 ALA A CA 1
ATOM 4639 C C . ALA A 1 577 ? -10.978 3.332 -22.234 1.00 41.44 577 ALA A C 1
ATOM 4641 O O . ALA A 1 577 ? -11.056 2.393 -23.015 1.00 41.44 577 ALA A O 1
ATOM 4642 N N . GLY A 1 578 ? -11.131 4.595 -22.652 1.00 48.25 578 GLY A N 1
ATOM 4643 C CA . GLY A 1 578 ? -11.311 5.081 -24.015 1.00 48.25 578 GLY A CA 1
ATOM 4644 C C . GLY A 1 578 ? -10.511 6.353 -24.338 1.00 48.25 578 GLY A C 1
ATOM 4645 O O . GLY A 1 578 ? -10.762 6.978 -25.367 1.00 48.25 578 GLY A O 1
ATOM 4646 N N . SER A 1 579 ? -9.550 6.782 -23.505 1.00 59.12 579 SER A N 1
ATOM 4647 C CA . SER A 1 579 ? -8.704 7.928 -23.867 1.00 59.12 579 SER A CA 1
ATOM 4648 C C . SER A 1 579 ? -7.742 7.536 -24.997 1.00 59.12 579 SER A C 1
ATOM 4650 O O . SER A 1 579 ? -6.941 6.613 -24.868 1.00 59.12 579 SER A O 1
ATOM 4652 N N . SER A 1 580 ? -7.781 8.252 -26.123 1.00 68.81 580 SER A N 1
ATOM 4653 C CA . SER A 1 580 ? -6.933 7.963 -27.291 1.00 68.81 580 SER A CA 1
ATOM 4654 C C . SER A 1 580 ? -5.454 8.360 -27.100 1.00 68.81 580 SER A C 1
ATOM 4656 O O . SER A 1 580 ? -4.718 8.462 -28.087 1.00 68.81 580 SER A O 1
ATOM 4658 N N . GLN A 1 581 ? -5.025 8.660 -25.871 1.00 86.31 581 GLN A N 1
ATOM 4659 C CA . GLN A 1 581 ? -3.776 9.356 -25.553 1.00 86.31 581 GLN A CA 1
ATOM 4660 C C . GLN A 1 581 ? -2.861 8.493 -24.675 1.00 86.31 581 GLN A C 1
ATOM 4662 O O . GLN A 1 581 ? -3.325 7.671 -23.892 1.00 86.31 581 GLN A O 1
ATOM 4667 N N . HIS A 1 582 ? -1.551 8.695 -24.790 1.00 90.44 582 HIS A N 1
ATOM 4668 C CA . HIS A 1 582 ? -0.575 8.156 -23.845 1.00 90.44 582 HIS A CA 1
ATOM 4669 C C . HIS A 1 582 ? -0.644 8.928 -22.528 1.00 90.44 582 HIS A C 1
ATOM 4671 O O . HIS A 1 582 ? -0.820 10.152 -22.536 1.00 90.44 582 HIS A O 1
ATOM 4677 N N . LEU A 1 583 ? -0.439 8.241 -21.409 1.00 91.19 583 LEU A N 1
ATOM 4678 C CA . LEU A 1 583 ? -0.424 8.852 -20.083 1.00 91.19 583 LEU A CA 1
ATOM 4679 C C . LEU A 1 583 ? 1.005 8.903 -19.551 1.00 91.19 583 LEU A C 1
ATOM 4681 O O . LEU A 1 583 ? 1.698 7.893 -19.551 1.00 91.19 583 LEU A O 1
ATOM 4685 N N . ILE A 1 584 ? 1.442 10.072 -19.088 1.00 91.88 584 ILE A N 1
ATOM 4686 C CA . ILE A 1 584 ? 2.721 10.255 -18.395 1.00 91.88 584 ILE A CA 1
ATOM 4687 C C . ILE A 1 584 ? 2.435 10.624 -16.940 1.00 91.88 584 ILE A C 1
ATOM 4689 O O . ILE A 1 584 ? 1.679 11.564 -16.682 1.00 91.88 584 ILE A O 1
ATOM 4693 N N . LEU A 1 585 ? 3.049 9.904 -16.005 1.00 91.44 585 LEU A N 1
ATOM 4694 C CA . LEU A 1 585 ? 2.878 10.103 -14.567 1.00 91.44 585 LEU A CA 1
ATOM 4695 C C . LEU A 1 585 ? 4.194 9.941 -13.801 1.00 91.44 585 LEU A C 1
ATOM 4697 O O . LEU A 1 585 ? 5.136 9.299 -14.271 1.00 91.44 585 LEU A O 1
ATOM 4701 N N . ASN A 1 586 ? 4.265 10.553 -12.623 1.00 89.31 586 ASN A N 1
ATOM 4702 C CA . ASN A 1 586 ? 5.404 10.428 -11.726 1.00 89.31 586 ASN A CA 1
ATOM 4703 C C . ASN A 1 586 ? 5.289 9.106 -10.950 1.00 89.31 586 ASN A C 1
ATOM 4705 O O . ASN A 1 586 ? 4.185 8.627 -10.699 1.00 89.31 586 ASN A O 1
ATOM 4709 N N . ALA A 1 587 ? 6.409 8.517 -10.535 1.00 88.94 587 ALA A N 1
ATOM 4710 C CA . ALA A 1 587 ? 6.415 7.240 -9.825 1.00 88.94 587 ALA A CA 1
ATOM 4711 C C . ALA A 1 587 ? 5.515 7.251 -8.573 1.00 88.94 587 ALA A C 1
ATOM 4713 O O . ALA A 1 587 ? 4.792 6.278 -8.352 1.00 88.94 587 ALA A O 1
ATOM 4714 N N . SER A 1 588 ? 5.438 8.359 -7.823 1.00 84.94 588 SER A N 1
ATOM 4715 C CA . SER A 1 588 ? 4.497 8.458 -6.697 1.00 84.94 588 SER A CA 1
ATOM 4716 C C . SER A 1 588 ? 3.033 8.397 -7.097 1.00 84.94 588 SER A C 1
ATOM 4718 O O . SER A 1 588 ? 2.241 7.801 -6.376 1.00 84.94 588 SER A O 1
ATOM 4720 N N . GLN A 1 589 ? 2.691 8.964 -8.253 1.00 86.06 589 GLN A N 1
ATOM 4721 C CA . GLN A 1 589 ? 1.324 8.966 -8.767 1.00 86.06 589 GLN A CA 1
ATOM 4722 C C . GLN A 1 589 ? 0.899 7.563 -9.209 1.00 86.06 589 GLN A C 1
ATOM 4724 O O . GLN A 1 589 ? -0.285 7.264 -9.229 1.00 86.06 589 GLN A O 1
ATOM 4729 N N . SER A 1 590 ? 1.842 6.669 -9.534 1.00 85.56 590 SER A N 1
ATOM 4730 C CA . SER A 1 590 ? 1.507 5.293 -9.927 1.00 85.56 590 SER A CA 1
ATOM 4731 C C . SER A 1 590 ? 0.782 4.520 -8.815 1.00 85.56 590 SER A C 1
ATOM 4733 O O . SER A 1 590 ? -0.030 3.638 -9.103 1.00 85.56 590 SER A O 1
ATOM 4735 N N . ILE A 1 591 ? 1.021 4.880 -7.548 1.00 82.06 591 ILE A N 1
ATOM 4736 C CA . ILE A 1 591 ? 0.360 4.284 -6.389 1.00 82.06 591 ILE A CA 1
ATOM 4737 C C . ILE A 1 591 ? -1.062 4.827 -6.263 1.00 82.06 591 ILE A C 1
ATOM 4739 O O . ILE A 1 591 ? -1.277 6.024 -6.151 1.00 82.06 591 ILE A O 1
ATOM 4743 N N . GLY A 1 592 ? -2.044 3.926 -6.248 1.00 74.38 592 GLY A N 1
ATOM 4744 C CA . GLY A 1 592 ? -3.467 4.276 -6.218 1.00 74.38 592 GLY A CA 1
ATOM 4745 C C . GLY A 1 592 ? -4.119 4.306 -7.600 1.00 74.38 592 GLY A C 1
ATOM 4746 O O . GLY A 1 592 ? -5.323 4.088 -7.693 1.00 74.38 592 GLY A O 1
ATOM 4747 N N . ILE A 1 593 ? -3.332 4.429 -8.668 1.00 80.56 593 ILE A N 1
ATOM 4748 C CA . ILE A 1 593 ? -3.830 4.420 -10.044 1.00 80.56 593 ILE A CA 1
ATOM 4749 C C . ILE A 1 593 ? -4.049 2.989 -10.557 1.00 80.56 593 ILE A C 1
ATOM 4751 O O . ILE A 1 593 ? -3.314 2.054 -10.214 1.00 80.56 593 ILE A O 1
ATOM 4755 N N . ASP A 1 594 ? -5.101 2.803 -11.353 1.00 76.75 594 ASP A N 1
ATOM 4756 C CA . ASP A 1 594 ? -5.347 1.576 -12.108 1.00 76.75 594 ASP A CA 1
ATOM 4757 C C . ASP A 1 594 ? -4.687 1.642 -13.495 1.00 76.75 594 ASP A C 1
ATOM 4759 O O . ASP A 1 594 ? -4.647 2.697 -14.125 1.00 76.75 594 ASP A O 1
ATOM 4763 N N . PHE A 1 595 ? -4.132 0.517 -13.951 1.00 81.75 595 PHE A N 1
ATOM 4764 C CA . PHE A 1 595 ? -3.493 0.392 -15.269 1.00 81.75 595 PHE A CA 1
ATOM 4765 C C . PHE A 1 595 ? -4.491 -0.101 -16.329 1.00 81.75 595 PHE A C 1
ATOM 4767 O O . PHE A 1 595 ? -4.101 -0.399 -17.461 1.00 81.75 595 PHE A O 1
ATOM 4774 N N . SER A 1 596 ? -5.779 -0.187 -15.979 1.00 75.88 596 SER A N 1
ATOM 4775 C CA . SER A 1 596 ? -6.855 -0.489 -16.917 1.00 75.88 596 SER A CA 1
ATOM 4776 C C . SER A 1 596 ? -6.787 0.413 -18.154 1.00 75.88 596 SER A C 1
ATOM 4778 O O . SER A 1 596 ? -6.544 1.616 -18.079 1.00 75.88 596 SER A O 1
ATOM 4780 N N . GLY A 1 597 ? -6.918 -0.206 -19.331 1.00 78.44 597 GLY A N 1
ATOM 4781 C CA . GLY A 1 597 ? -6.783 0.472 -20.625 1.00 78.44 597 GLY A CA 1
ATOM 4782 C C . GLY A 1 597 ? -5.355 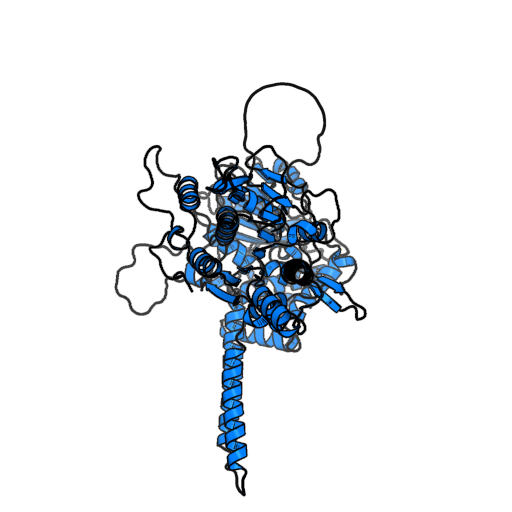0.576 -21.182 1.00 78.44 597 GLY A C 1
ATOM 4783 O O . GLY A 1 597 ? -5.204 0.955 -22.343 1.00 78.44 597 GLY A O 1
ATOM 4784 N N . TYR A 1 598 ? -4.317 0.192 -20.429 1.00 87.12 598 TYR A N 1
ATOM 4785 C CA . TYR A 1 598 ? -2.930 0.168 -20.914 1.00 87.12 598 TYR A CA 1
ATOM 4786 C C . TYR A 1 598 ? -2.363 -1.249 -20.877 1.00 87.12 598 TYR A C 1
ATOM 4788 O O . TYR A 1 598 ? -2.259 -1.865 -19.818 1.00 87.12 598 TYR A O 1
ATOM 4796 N N . SER A 1 599 ? -1.952 -1.757 -22.038 1.00 89.69 599 SER A N 1
ATOM 4797 C CA . SER A 1 599 ? -1.191 -3.006 -22.145 1.00 89.69 599 SER A CA 1
ATOM 4798 C C . SER A 1 599 ? 0.313 -2.769 -22.290 1.00 89.69 599 SER A C 1
ATOM 4800 O O . SER A 1 599 ? 1.082 -3.708 -22.123 1.00 89.69 599 SER A O 1
ATOM 4802 N N . ASN A 1 600 ? 0.738 -1.529 -22.561 1.00 93.12 600 ASN A N 1
ATOM 4803 C CA . ASN A 1 600 ? 2.140 -1.162 -22.726 1.00 93.12 600 ASN A CA 1
ATOM 4804 C C . ASN A 1 600 ? 2.554 -0.174 -21.623 1.00 93.12 600 ASN A C 1
ATOM 4806 O O . ASN A 1 600 ? 1.999 0.925 -21.521 1.00 93.12 600 ASN A O 1
ATOM 4810 N N . VAL A 1 601 ? 3.542 -0.538 -20.805 1.00 95.12 601 VAL A N 1
ATOM 4811 C CA . VAL A 1 601 ? 4.048 0.289 -19.697 1.00 95.12 601 VAL A CA 1
ATOM 4812 C C . VAL A 1 601 ? 5.533 0.575 -19.904 1.00 95.12 601 VAL A C 1
ATOM 4814 O O . VAL A 1 601 ? 6.314 -0.339 -20.130 1.00 95.12 601 VAL A O 1
ATOM 4817 N N . ILE A 1 602 ? 5.941 1.838 -19.809 1.00 95.62 602 ILE A N 1
ATOM 4818 C CA . ILE A 1 602 ? 7.342 2.265 -19.868 1.00 95.62 602 ILE A CA 1
ATOM 4819 C C . ILE A 1 602 ? 7.732 2.828 -18.507 1.00 95.62 602 ILE A C 1
ATOM 4821 O O . ILE A 1 602 ? 7.098 3.766 -18.029 1.00 95.62 602 ILE A O 1
ATOM 4825 N N . ILE A 1 603 ? 8.790 2.300 -17.901 1.00 94.75 603 ILE A N 1
ATOM 4826 C CA . ILE A 1 603 ? 9.322 2.771 -16.620 1.00 94.75 603 ILE A CA 1
ATOM 4827 C C . ILE A 1 603 ? 10.708 3.345 -16.867 1.00 94.75 603 ILE A C 1
ATOM 4829 O O . ILE A 1 603 ? 11.621 2.630 -17.273 1.00 94.75 603 ILE A O 1
ATOM 4833 N N . PHE A 1 604 ? 10.865 4.644 -16.627 1.00 91.31 604 PHE A N 1
ATOM 4834 C CA . PHE A 1 604 ? 12.126 5.341 -16.845 1.00 91.31 604 PHE A CA 1
ATOM 4835 C C . PHE A 1 604 ? 12.974 5.411 -15.582 1.00 91.31 604 PHE A C 1
ATOM 4837 O O . PHE A 1 604 ? 12.566 5.995 -14.576 1.00 91.31 604 PHE A O 1
ATOM 4844 N N . GLY A 1 605 ? 14.207 4.923 -15.699 1.00 87.81 605 GLY A N 1
ATOM 4845 C CA . GLY A 1 605 ? 15.266 5.086 -14.715 1.00 87.81 605 GLY A CA 1
ATOM 4846 C C . GLY A 1 605 ? 15.090 4.234 -13.459 1.00 87.81 605 GLY A C 1
ATOM 4847 O O . GLY A 1 605 ? 13.986 4.003 -12.966 1.00 87.81 605 GLY A O 1
ATOM 4848 N N . LEU A 1 606 ? 16.226 3.838 -12.883 1.00 87.19 606 LEU A N 1
ATOM 4849 C CA . LEU A 1 606 ? 16.293 3.097 -11.622 1.00 87.19 606 LEU A CA 1
ATOM 4850 C C . LEU A 1 606 ? 15.573 3.821 -10.468 1.00 87.19 606 LEU A C 1
ATOM 4852 O O . LEU A 1 606 ? 14.984 3.190 -9.594 1.00 87.19 606 LEU A O 1
ATOM 4856 N N . ASP A 1 607 ? 15.574 5.155 -10.493 1.00 86.69 607 ASP A N 1
ATOM 4857 C CA . ASP A 1 607 ? 14.951 5.989 -9.463 1.00 86.69 607 ASP A CA 1
ATOM 4858 C C . ASP A 1 607 ? 13.418 5.783 -9.381 1.00 86.69 607 ASP A C 1
ATOM 4860 O O . ASP A 1 607 ? 12.831 6.049 -8.337 1.00 86.69 607 ASP A O 1
ATOM 4864 N N . SER A 1 608 ? 12.768 5.280 -10.443 1.00 89.75 608 SER A N 1
ATOM 4865 C CA . SER A 1 608 ? 11.333 4.930 -10.450 1.00 89.75 608 SER A CA 1
ATOM 4866 C C . SER A 1 608 ? 11.035 3.531 -9.895 1.00 89.75 608 SER A C 1
ATOM 4868 O O . SER A 1 608 ? 9.867 3.191 -9.692 1.00 89.75 608 SER A O 1
ATOM 4870 N N . LEU A 1 609 ? 12.072 2.712 -9.688 1.00 89.31 609 LEU A N 1
ATOM 4871 C CA . LEU A 1 609 ? 11.974 1.357 -9.139 1.00 89.31 609 LEU A CA 1
ATOM 4872 C C . LEU A 1 609 ? 12.271 1.324 -7.640 1.00 89.31 609 LEU A C 1
ATOM 4874 O O . LEU A 1 609 ? 11.692 0.514 -6.929 1.00 89.31 609 LEU A O 1
ATOM 4878 N N . ILE A 1 610 ? 13.135 2.211 -7.146 1.00 87.38 610 ILE A N 1
ATOM 4879 C CA . ILE A 1 610 ? 13.535 2.244 -5.735 1.00 87.38 610 ILE A CA 1
ATOM 4880 C C . ILE A 1 610 ? 12.522 3.075 -4.933 1.00 87.38 610 ILE A C 1
ATOM 4882 O O . ILE A 1 610 ? 12.463 4.285 -5.162 1.00 87.38 610 ILE A O 1
ATOM 4886 N N . PRO A 1 611 ? 11.778 2.512 -3.956 1.00 85.88 611 PRO A N 1
ATOM 4887 C CA . PRO A 1 611 ? 10.733 3.233 -3.222 1.00 85.88 611 PRO A CA 1
ATOM 4888 C C . PRO A 1 611 ? 11.239 4.546 -2.615 1.00 85.88 611 PRO A C 1
ATOM 4890 O O . PRO A 1 611 ? 10.643 5.607 -2.796 1.00 85.88 611 PRO A O 1
ATOM 4893 N N . GLN A 1 612 ? 12.413 4.508 -1.983 1.00 81.88 612 GLN A N 1
ATOM 4894 C CA . GLN A 1 612 ? 13.016 5.683 -1.362 1.00 81.88 612 GLN A CA 1
ATOM 4895 C C . GLN A 1 612 ? 13.287 6.835 -2.348 1.00 81.88 612 GLN A C 1
ATOM 4897 O O . GLN A 1 612 ? 13.303 7.990 -1.926 1.00 81.88 612 GLN A O 1
ATOM 4902 N N . LEU A 1 613 ? 13.521 6.562 -3.630 1.00 82.62 613 LEU A N 1
ATOM 4903 C CA . LEU A 1 613 ? 13.743 7.595 -4.650 1.00 82.62 613 LEU A CA 1
ATOM 4904 C C . LEU A 1 613 ? 12.442 7.930 -5.394 1.00 82.62 613 LEU A C 1
ATOM 4906 O O . LEU A 1 613 ? 12.180 9.096 -5.693 1.00 82.62 613 LEU A O 1
ATOM 4910 N N . ALA A 1 614 ? 11.597 6.924 -5.612 1.00 84.12 614 ALA A N 1
ATOM 4911 C CA . ALA A 1 614 ? 10.340 7.013 -6.339 1.00 84.12 614 ALA A CA 1
ATOM 4912 C C . ALA A 1 614 ? 9.316 7.928 -5.660 1.00 84.12 614 ALA A C 1
ATOM 4914 O O . ALA A 1 614 ? 8.513 8.537 -6.356 1.00 84.12 614 ALA A O 1
ATOM 4915 N N . PHE A 1 615 ? 9.344 8.057 -4.329 1.00 80.00 615 PHE A N 1
ATOM 4916 C CA . PHE A 1 615 ? 8.369 8.859 -3.577 1.00 80.00 615 PHE A CA 1
ATOM 4917 C C . PHE A 1 615 ? 8.898 10.212 -3.087 1.00 80.00 615 PHE A C 1
ATOM 4919 O O . PHE A 1 615 ? 8.198 10.916 -2.360 1.00 80.00 615 PHE A O 1
ATOM 4926 N N . VAL A 1 616 ? 10.104 10.626 -3.489 1.00 76.19 616 VAL A N 1
ATOM 4927 C CA . VAL A 1 616 ? 10.716 11.885 -3.033 1.00 76.19 616 VAL A CA 1
ATOM 4928 C C . VAL A 1 616 ? 10.508 12.995 -4.068 1.00 76.19 616 VAL A C 1
ATOM 4930 O O . VAL A 1 616 ? 11.012 12.931 -5.184 1.00 76.19 616 VAL A O 1
ATOM 4933 N N . SER A 1 617 ? 9.757 14.035 -3.689 1.00 62.09 617 SER A N 1
ATOM 4934 C CA . SER A 1 617 ? 9.357 15.154 -4.567 1.00 62.09 617 SER A CA 1
ATOM 4935 C C . SER A 1 617 ? 10.503 16.112 -4.931 1.00 62.09 617 SER A C 1
ATOM 4937 O O . SER A 1 617 ? 10.498 16.720 -6.001 1.00 62.09 617 SER A O 1
ATOM 4939 N N . LYS A 1 618 ? 11.512 16.248 -4.062 1.00 61.31 618 LYS A N 1
ATOM 4940 C CA . LYS A 1 618 ? 12.728 17.035 -4.310 1.00 61.31 618 LYS A CA 1
ATOM 4941 C C . LYS A 1 618 ? 13.943 16.274 -3.787 1.00 61.31 618 LYS A C 1
ATOM 4943 O O . LYS A 1 618 ? 13.895 15.824 -2.643 1.00 61.31 618 LYS A O 1
ATOM 4948 N N . PRO A 1 619 ? 15.071 16.223 -4.517 1.00 50.75 619 PRO A N 1
ATOM 4949 C CA . PRO A 1 619 ? 16.336 15.688 -4.011 1.00 50.75 619 PRO A CA 1
ATOM 4950 C C . PRO A 1 619 ? 16.972 16.592 -2.928 1.00 50.75 619 PRO A C 1
ATOM 4952 O O . PRO A 1 619 ? 18.187 16.736 -2.836 1.00 50.75 619 PRO A O 1
ATOM 4955 N N . SER A 1 620 ? 16.180 17.187 -2.027 1.00 47.41 620 SER A N 1
ATOM 4956 C CA . SER A 1 620 ? 16.663 17.845 -0.805 1.00 47.41 620 SER A CA 1
ATOM 4957 C C . SER A 1 620 ? 17.089 16.837 0.272 1.00 47.41 620 SER A C 1
ATOM 4959 O O . SER A 1 620 ? 17.034 17.123 1.471 1.00 47.41 620 SER A O 1
ATOM 4961 N N . LEU A 1 621 ? 17.576 15.664 -0.144 1.00 50.44 621 LEU A N 1
ATOM 4962 C CA . LEU A 1 621 ? 18.441 14.813 0.674 1.00 50.44 621 LEU A CA 1
ATOM 4963 C C . LEU A 1 621 ? 19.763 15.536 1.025 1.00 50.44 621 LEU A C 1
ATOM 4965 O O . LEU A 1 621 ? 20.454 15.151 1.970 1.00 50.44 621 LEU A O 1
ATOM 4969 N N . SER A 1 622 ? 20.057 16.653 0.342 1.00 42.84 622 SER A N 1
ATOM 4970 C CA . SER A 1 622 ? 21.209 17.542 0.542 1.00 42.84 622 SER A CA 1
ATOM 4971 C C . SER A 1 622 ? 21.428 18.044 1.978 1.00 42.84 622 SER A C 1
ATOM 4973 O O . SER A 1 622 ? 22.555 18.400 2.317 1.00 42.84 622 SER A O 1
ATOM 4975 N N . SER A 1 623 ? 20.415 18.026 2.855 1.00 44.59 623 SER A N 1
ATOM 4976 C CA . SER A 1 623 ? 20.560 18.496 4.245 1.00 44.59 623 SER A CA 1
ATOM 4977 C C . SER A 1 623 ? 20.963 17.421 5.265 1.00 44.59 623 SER A C 1
ATOM 4979 O O . SER A 1 623 ? 21.074 17.735 6.450 1.00 44.59 623 SER A O 1
ATOM 4981 N N . SER A 1 624 ? 21.179 16.159 4.867 1.00 46.28 624 SER A N 1
ATOM 4982 C CA . SER A 1 624 ? 22.153 15.250 5.510 1.00 46.28 624 SER A CA 1
ATOM 4983 C C . SER A 1 624 ? 22.062 13.827 4.957 1.00 46.28 624 SER A C 1
ATOM 4985 O O . SER A 1 624 ? 21.068 13.140 5.167 1.00 46.28 624 SER A O 1
ATOM 4987 N N . ALA A 1 625 ? 23.174 13.300 4.440 1.00 45.16 625 ALA A N 1
ATOM 4988 C CA . ALA A 1 625 ? 23.387 11.866 4.192 1.00 45.16 625 ALA A CA 1
ATOM 4989 C C . ALA A 1 625 ? 23.147 10.974 5.446 1.00 45.16 625 ALA A C 1
ATOM 4991 O O . ALA A 1 625 ? 23.034 9.750 5.363 1.00 45.16 625 ALA A O 1
ATOM 4992 N N . ASN A 1 626 ? 23.004 11.587 6.630 1.00 48.50 626 ASN A N 1
ATOM 4993 C CA . ASN A 1 626 ? 22.570 10.946 7.873 1.00 48.50 626 ASN A CA 1
ATOM 4994 C C . ASN A 1 626 ? 21.047 10.688 7.972 1.00 48.50 626 ASN A C 1
ATOM 4996 O O . ASN A 1 626 ? 20.636 9.988 8.899 1.00 48.50 626 ASN A O 1
ATOM 5000 N N . LYS A 1 627 ? 20.218 11.204 7.049 1.00 54.50 627 LYS A N 1
ATOM 5001 C CA . LYS A 1 627 ? 18.743 11.075 7.052 1.00 54.50 627 LYS A CA 1
ATOM 5002 C C . LYS A 1 627 ? 18.197 9.800 6.408 1.00 54.50 627 LYS A C 1
ATOM 5004 O O . LYS A 1 627 ? 17.024 9.508 6.615 1.00 54.50 627 LYS A O 1
ATOM 5009 N N . VAL A 1 628 ? 19.026 8.992 5.735 1.00 63.53 628 VAL A N 1
ATOM 5010 C CA . VAL A 1 628 ? 18.646 7.641 5.266 1.00 63.53 628 VAL A CA 1
ATOM 5011 C C . VAL A 1 628 ? 18.604 6.675 6.465 1.00 63.53 628 VAL A C 1
ATOM 5013 O O . VAL A 1 628 ? 19.432 5.778 6.643 1.00 63.53 628 VAL A O 1
ATOM 5016 N N . SER A 1 629 ? 17.729 6.964 7.418 1.00 63.62 629 SER A N 1
ATOM 5017 C CA . SER A 1 629 ? 17.494 6.174 8.628 1.00 63.62 629 SER A CA 1
ATOM 5018 C C . SER A 1 629 ? 16.246 5.316 8.439 1.00 63.62 629 SER A C 1
ATOM 5020 O O . SER A 1 629 ? 15.433 5.617 7.587 1.00 63.62 629 SER A O 1
ATOM 5022 N N . GLY A 1 630 ? 16.112 4.220 9.186 1.00 62.72 630 GLY A N 1
ATOM 5023 C CA . GLY A 1 630 ? 14.864 3.450 9.274 1.00 62.72 630 GLY A CA 1
ATOM 5024 C C . GLY A 1 630 ? 14.369 2.696 8.035 1.00 62.72 630 GLY A C 1
ATOM 5025 O O . GLY A 1 630 ? 13.291 2.127 8.138 1.00 62.72 630 GLY A O 1
ATOM 5026 N N . ILE A 1 631 ? 15.147 2.581 6.952 1.00 66.81 631 ILE A N 1
ATOM 5027 C CA . ILE A 1 631 ? 14.869 1.603 5.885 1.00 66.81 631 ILE A CA 1
ATOM 5028 C C . ILE A 1 631 ? 14.853 0.204 6.506 1.00 66.81 631 ILE A C 1
ATOM 5030 O O . ILE A 1 631 ? 15.828 -0.229 7.136 1.00 66.81 631 ILE A O 1
ATOM 5034 N N . VAL A 1 632 ? 13.703 -0.462 6.424 1.00 63.81 632 VAL A N 1
ATOM 5035 C CA . VAL A 1 632 ? 13.516 -1.796 7.002 1.00 63.81 632 VAL A CA 1
ATOM 5036 C C . VAL A 1 632 ? 14.103 -2.867 6.094 1.00 63.81 632 VAL A C 1
ATOM 5038 O O . VAL A 1 632 ? 14.675 -3.822 6.620 1.00 63.81 632 VAL A O 1
ATOM 5041 N N . ASP A 1 633 ? 14.037 -2.660 4.781 1.00 67.06 633 ASP A N 1
ATOM 5042 C CA . ASP A 1 633 ? 14.383 -3.661 3.789 1.00 67.06 633 ASP A CA 1
ATOM 5043 C C . ASP A 1 633 ? 15.131 -3.067 2.582 1.00 67.06 633 ASP A C 1
ATOM 5045 O O . ASP A 1 633 ? 14.552 -2.266 1.857 1.00 67.06 633 ASP A O 1
ATOM 5049 N N . PRO A 1 634 ? 16.409 -3.434 2.396 1.00 60.88 634 PRO A N 1
ATOM 5050 C CA . PRO A 1 634 ? 17.326 -2.802 1.458 1.00 60.88 634 PRO A CA 1
ATOM 5051 C C . PRO A 1 634 ? 17.287 -3.345 0.021 1.00 60.88 634 PRO A C 1
ATOM 5053 O O . PRO A 1 634 ? 18.052 -2.885 -0.829 1.00 60.88 634 PRO A O 1
ATOM 5056 N N . PHE A 1 635 ? 16.512 -4.383 -0.267 1.00 66.12 635 PHE A N 1
ATOM 5057 C CA . PHE A 1 635 ? 16.488 -5.009 -1.598 1.00 66.12 635 PHE A CA 1
ATOM 5058 C C . PHE A 1 635 ? 15.127 -4.912 -2.283 1.00 66.12 635 PHE A C 1
ATOM 5060 O O . PHE A 1 635 ? 15.001 -5.366 -3.412 1.00 66.12 635 PHE A O 1
ATOM 5067 N N . ASP A 1 636 ? 14.169 -4.266 -1.624 1.00 72.81 636 ASP A N 1
ATOM 5068 C CA . ASP A 1 636 ? 12.803 -4.125 -2.103 1.00 72.81 636 ASP A CA 1
ATOM 5069 C C . ASP A 1 636 ? 12.695 -3.109 -3.242 1.00 72.81 636 ASP A C 1
ATOM 5071 O O . ASP A 1 636 ? 13.407 -2.092 -3.265 1.00 72.81 636 ASP A O 1
ATOM 5075 N N . ASP A 1 637 ? 11.771 -3.354 -4.167 1.00 84.62 637 ASP A N 1
ATOM 5076 C CA . ASP A 1 637 ? 11.545 -2.465 -5.298 1.00 84.62 637 ASP A CA 1
ATOM 5077 C C . ASP A 1 637 ? 10.113 -2.504 -5.863 1.00 84.62 637 ASP A C 1
ATOM 5079 O O . ASP A 1 637 ? 9.217 -3.230 -5.432 1.00 84.62 637 ASP A O 1
ATOM 5083 N N . LEU A 1 638 ? 9.852 -1.622 -6.826 1.00 87.81 638 LEU A N 1
ATOM 5084 C CA . LEU A 1 638 ? 8.538 -1.450 -7.439 1.00 87.81 638 LEU A CA 1
ATOM 5085 C C . LEU A 1 638 ? 8.338 -2.291 -8.715 1.00 87.81 638 LEU A C 1
ATOM 5087 O O . LEU A 1 638 ? 7.249 -2.242 -9.284 1.00 87.81 638 LEU A O 1
ATOM 5091 N N . SER A 1 639 ? 9.312 -3.081 -9.175 1.00 88.00 639 SER A N 1
ATOM 5092 C CA . SER A 1 639 ? 9.187 -3.907 -10.392 1.00 88.00 639 SER A CA 1
ATOM 5093 C C . SER A 1 639 ? 8.054 -4.927 -10.272 1.00 88.00 639 SER A C 1
ATOM 5095 O O . SER A 1 639 ? 7.153 -4.946 -11.112 1.00 88.00 639 SER A O 1
ATOM 5097 N N . VAL A 1 640 ? 8.023 -5.692 -9.178 1.00 83.06 640 VAL A N 1
ATOM 5098 C CA . VAL A 1 640 ? 6.960 -6.654 -8.840 1.00 83.06 640 VAL A CA 1
ATOM 5099 C C . VAL A 1 640 ? 5.605 -5.948 -8.766 1.00 83.06 640 VAL A C 1
ATOM 5101 O O . VAL A 1 640 ? 4.599 -6.473 -9.243 1.00 83.06 640 VAL A O 1
ATOM 5104 N N . TYR A 1 641 ? 5.574 -4.725 -8.225 1.00 86.25 641 TYR A N 1
ATOM 5105 C CA . TYR A 1 641 ? 4.362 -3.911 -8.179 1.00 86.25 641 TYR A CA 1
ATOM 5106 C C . TYR A 1 641 ? 3.840 -3.564 -9.580 1.00 86.25 641 TYR A C 1
ATOM 5108 O O . TYR A 1 641 ? 2.652 -3.759 -9.847 1.00 86.25 641 TYR A O 1
ATOM 5116 N N . TYR A 1 642 ? 4.707 -3.085 -10.476 1.00 90.38 642 TYR A N 1
ATOM 5117 C CA . TYR A 1 642 ? 4.319 -2.739 -11.844 1.00 90.38 642 TYR A CA 1
ATOM 5118 C C . TYR A 1 642 ? 3.890 -3.968 -12.653 1.00 90.38 642 TYR A C 1
ATOM 5120 O O . TYR A 1 642 ? 2.885 -3.905 -13.362 1.00 90.38 642 TYR A O 1
ATOM 5128 N N . LEU A 1 643 ? 4.593 -5.096 -12.504 1.00 88.12 643 LEU A N 1
ATOM 5129 C CA . LEU A 1 643 ? 4.227 -6.360 -13.147 1.00 88.12 643 LEU A CA 1
ATOM 5130 C C . LEU A 1 643 ? 2.854 -6.843 -12.678 1.00 88.12 643 LEU A C 1
ATOM 5132 O O . LEU A 1 643 ? 1.986 -7.114 -13.503 1.00 88.12 643 LEU A O 1
ATOM 5136 N N . ALA A 1 644 ? 2.614 -6.875 -11.366 1.00 83.25 644 ALA A N 1
ATOM 5137 C CA . ALA A 1 644 ? 1.329 -7.297 -10.817 1.00 83.25 644 ALA A CA 1
ATOM 5138 C C . ALA A 1 644 ? 0.177 -6.373 -11.255 1.00 83.25 644 ALA A C 1
ATOM 5140 O O . ALA A 1 644 ? -0.926 -6.837 -11.540 1.00 83.25 644 ALA A O 1
ATOM 5141 N N . LYS A 1 645 ? 0.429 -5.062 -11.366 1.00 84.88 645 LYS A N 1
ATOM 5142 C CA . LYS A 1 645 ? -0.541 -4.099 -11.905 1.00 84.88 645 LYS A CA 1
ATOM 5143 C C . LYS A 1 645 ? -0.891 -4.379 -13.361 1.00 84.88 645 LYS A C 1
ATOM 5145 O O . LYS A 1 645 ? -2.069 -4.410 -13.697 1.00 84.88 645 LYS A O 1
ATOM 5150 N N . LEU A 1 646 ? 0.115 -4.617 -14.196 1.00 87.12 646 LEU A N 1
ATOM 5151 C CA . LEU A 1 646 ? -0.078 -4.929 -15.607 1.00 87.12 646 LEU A CA 1
ATOM 5152 C C . LEU A 1 646 ? -0.769 -6.292 -15.805 1.00 87.12 646 LEU A C 1
ATOM 5154 O O . LEU A 1 646 ? -1.654 -6.428 -16.653 1.00 87.12 646 LEU A O 1
ATOM 5158 N N . LEU A 1 647 ? -0.438 -7.295 -14.985 1.00 84.75 647 LEU A N 1
ATOM 5159 C CA . LEU A 1 647 ? -1.137 -8.585 -14.961 1.00 84.75 647 LEU A CA 1
ATOM 5160 C C . LEU A 1 647 ? -2.612 -8.428 -14.581 1.00 84.75 647 LEU A C 1
ATOM 5162 O O . LEU A 1 647 ? -3.457 -9.067 -15.203 1.00 84.75 647 LEU A O 1
ATOM 5166 N N . ALA A 1 648 ? -2.935 -7.539 -13.644 1.00 78.62 648 ALA A N 1
ATOM 5167 C CA . ALA A 1 648 ? -4.315 -7.278 -13.244 1.00 78.62 648 ALA A CA 1
ATOM 5168 C C . ALA A 1 648 ? -5.152 -6.558 -14.321 1.00 78.62 648 ALA A C 1
ATOM 5170 O O . ALA A 1 648 ? -6.378 -6.588 -14.243 1.00 78.62 648 ALA A O 1
ATOM 5171 N N . THR A 1 649 ? -4.529 -5.941 -15.333 1.00 76.75 649 THR A N 1
ATOM 5172 C CA . THR A 1 649 ? -5.252 -5.260 -16.416 1.00 76.75 649 THR A CA 1
ATOM 5173 C C . THR A 1 649 ? -6.075 -6.259 -17.249 1.00 76.75 649 THR A C 1
ATOM 5175 O O . THR A 1 649 ? -5.494 -7.180 -17.843 1.00 76.75 649 THR A O 1
ATOM 5178 N N . PRO A 1 650 ? -7.408 -6.080 -17.367 1.00 71.44 650 PRO A N 1
ATOM 5179 C CA . PRO A 1 650 ? -8.275 -6.950 -18.158 1.00 71.44 650 PRO A CA 1
ATOM 5180 C C . PRO A 1 650 ? -8.188 -6.578 -19.646 1.00 71.44 650 PRO A C 1
ATOM 5182 O O . PRO A 1 650 ? -9.043 -5.883 -20.187 1.00 71.44 650 PRO A O 1
ATOM 5185 N N . THR A 1 651 ? -7.124 -7.010 -20.322 1.00 73.62 651 THR A N 1
ATOM 5186 C CA . THR A 1 651 ? -6.940 -6.821 -21.769 1.00 73.62 651 THR A CA 1
ATOM 5187 C C . THR A 1 651 ? -6.619 -8.146 -22.448 1.00 73.62 651 THR A C 1
ATOM 5189 O O . THR A 1 651 ? -5.902 -8.972 -21.888 1.00 73.62 651 THR A O 1
ATOM 5192 N N . LYS A 1 652 ? -7.166 -8.338 -23.657 1.00 74.94 652 LYS A N 1
ATOM 5193 C CA . LYS A 1 652 ? -6.836 -9.468 -24.544 1.00 74.94 652 LYS A CA 1
ATOM 5194 C C . LYS A 1 652 ? -5.524 -9.255 -25.304 1.00 74.94 652 LYS A C 1
ATOM 5196 O O . LYS A 1 652 ? -5.059 -10.166 -25.974 1.00 74.94 652 LYS A O 1
ATOM 5201 N N . GLN A 1 653 ? -4.977 -8.042 -25.265 1.00 80.88 653 GLN A N 1
ATOM 5202 C CA . GLN A 1 653 ? -3.739 -7.704 -25.957 1.00 80.88 653 GLN A CA 1
ATOM 5203 C C . GLN A 1 653 ? -2.529 -8.201 -25.173 1.00 80.88 653 GLN A C 1
ATOM 5205 O O . GLN A 1 653 ? -2.574 -8.307 -23.945 1.00 80.88 653 GLN A O 1
ATOM 5210 N N . GLU A 1 654 ? -1.429 -8.434 -25.889 1.00 87.94 654 GLU A N 1
ATOM 5211 C CA . GLU A 1 654 ? -0.143 -8.719 -25.263 1.00 87.94 654 GLU A CA 1
ATOM 5212 C C . GLU A 1 654 ? 0.238 -7.608 -24.286 1.00 87.94 654 GLU A C 1
ATOM 5214 O O . GLU A 1 654 ? 0.096 -6.414 -24.573 1.00 87.94 654 GLU A O 1
ATOM 5219 N N . LYS A 1 655 ? 0.734 -8.025 -23.124 1.00 91.12 655 LYS A N 1
ATOM 5220 C CA . LYS A 1 655 ? 1.154 -7.140 -22.044 1.00 91.12 655 LYS A CA 1
ATOM 5221 C C . LYS A 1 655 ? 2.653 -6.926 -22.146 1.00 91.12 655 LYS A C 1
ATOM 5223 O O . LYS A 1 655 ? 3.414 -7.888 -22.118 1.00 91.12 655 LYS A O 1
ATOM 5228 N N . ASN A 1 656 ? 3.066 -5.670 -22.253 1.00 94.00 656 ASN A N 1
ATOM 5229 C CA . ASN A 1 656 ? 4.444 -5.286 -22.514 1.00 94.00 656 ASN A CA 1
ATOM 5230 C C . ASN A 1 656 ? 4.928 -4.289 -21.465 1.00 94.00 656 ASN A C 1
ATOM 5232 O O . ASN A 1 656 ? 4.245 -3.308 -21.156 1.00 94.00 656 ASN A O 1
ATOM 5236 N N . ILE A 1 657 ? 6.131 -4.516 -20.950 1.00 95.12 657 ILE A N 1
ATOM 5237 C CA . ILE A 1 657 ? 6.803 -3.616 -20.018 1.00 95.12 657 ILE A CA 1
ATOM 5238 C C . ILE A 1 657 ? 8.201 -3.278 -20.533 1.00 95.12 657 ILE A C 1
ATOM 5240 O O . ILE A 1 657 ? 8.962 -4.154 -20.932 1.00 95.12 657 ILE A O 1
ATOM 5244 N N . LEU A 1 658 ? 8.534 -1.993 -20.560 1.00 95.88 658 LEU A N 1
ATOM 5245 C CA . LEU A 1 658 ? 9.836 -1.491 -20.979 1.00 95.88 658 LEU A CA 1
ATOM 5246 C C . LEU A 1 658 ? 10.509 -0.859 -19.760 1.00 95.88 658 LEU A C 1
ATOM 5248 O O . LEU A 1 658 ? 10.097 0.215 -19.312 1.00 95.88 658 LEU A O 1
ATOM 5252 N N . PHE A 1 659 ? 11.544 -1.504 -19.229 1.00 93.81 659 PHE A N 1
ATOM 5253 C CA . PHE A 1 659 ? 12.390 -0.929 -18.185 1.00 93.81 659 PHE A CA 1
ATOM 5254 C C . PHE A 1 659 ? 13.523 -0.151 -18.846 1.00 93.81 659 PHE A C 1
ATOM 5256 O O . PHE A 1 659 ? 14.539 -0.717 -19.240 1.00 93.81 659 PHE A O 1
ATOM 5263 N N . VAL A 1 660 ? 13.330 1.157 -18.997 1.00 91.06 660 VAL A N 1
ATOM 5264 C CA . VAL A 1 660 ? 14.279 2.009 -19.710 1.00 91.06 660 VAL A CA 1
ATOM 5265 C C . VAL A 1 660 ? 15.357 2.485 -18.757 1.00 91.06 660 VAL A C 1
ATOM 5267 O O . VAL A 1 660 ? 15.112 3.321 -17.876 1.00 91.06 660 VAL A O 1
ATOM 5270 N N . PHE A 1 661 ? 16.573 2.000 -18.968 1.00 84.88 661 PHE A N 1
ATOM 5271 C CA . PHE A 1 661 ? 17.728 2.468 -18.232 1.00 84.88 661 PHE A CA 1
ATOM 5272 C C . PHE A 1 661 ? 18.280 3.750 -18.876 1.00 84.88 661 PHE A C 1
ATOM 5274 O O . PHE A 1 661 ? 18.832 3.768 -19.977 1.00 84.88 661 PHE A O 1
ATOM 5281 N N . ASP A 1 662 ? 18.096 4.852 -18.156 1.00 72.94 662 ASP A N 1
ATOM 5282 C CA . ASP A 1 662 ? 18.733 6.147 -18.396 1.00 72.94 662 ASP A CA 1
ATOM 5283 C C . ASP A 1 662 ? 20.250 6.002 -18.150 1.00 72.94 662 ASP A C 1
ATOM 5285 O O . ASP A 1 662 ? 20.689 6.015 -16.999 1.00 72.94 662 ASP A O 1
ATOM 5289 N N . SER A 1 663 ? 21.030 5.795 -19.222 1.00 63.00 663 SER A N 1
ATOM 5290 C CA . SER A 1 663 ? 22.498 5.713 -19.200 1.00 63.00 663 SER A CA 1
ATOM 5291 C C . SER A 1 663 ? 23.163 6.877 -19.948 1.00 63.00 663 SER A C 1
ATOM 5293 O O . SER A 1 663 ? 22.541 7.727 -20.587 1.00 63.00 663 SER A O 1
ATOM 5295 N N . TYR A 1 664 ? 24.473 6.959 -19.756 1.00 58.97 664 TYR A N 1
ATOM 5296 C CA . TYR A 1 664 ? 25.285 8.158 -19.769 1.00 58.97 664 TYR A CA 1
ATOM 5297 C C . TYR A 1 664 ? 25.974 8.435 -21.130 1.00 58.97 664 TYR A C 1
ATOM 5299 O O . TYR A 1 664 ? 26.026 7.609 -22.041 1.00 58.97 664 TYR A O 1
ATOM 5307 N N . SER A 1 665 ? 26.487 9.662 -21.265 1.00 53.22 665 SER A N 1
ATOM 5308 C CA . SER A 1 665 ? 27.313 10.207 -22.353 1.00 53.22 665 SER A CA 1
ATOM 5309 C C . SER A 1 665 ? 28.775 9.750 -22.361 1.00 53.22 665 SER A C 1
ATOM 5311 O O . SER A 1 665 ? 29.453 9.829 -21.347 1.00 53.22 665 SER A O 1
ATOM 5313 N N . LYS A 1 666 ? 29.345 9.408 -23.523 1.00 47.88 666 LYS A N 1
ATOM 5314 C CA . LYS A 1 666 ? 30.786 9.088 -23.663 1.00 47.88 666 LYS A CA 1
ATOM 5315 C C . LYS A 1 666 ? 31.749 10.188 -23.155 1.00 47.88 666 LYS A C 1
ATOM 5317 O O . LYS A 1 666 ? 32.903 9.889 -22.873 1.00 47.88 666 LYS A O 1
ATOM 5322 N N . ARG A 1 667 ? 31.295 11.443 -22.987 1.00 50.94 667 ARG A N 1
ATOM 5323 C CA . ARG A 1 667 ? 32.090 12.587 -22.465 1.00 50.94 667 ARG A CA 1
ATOM 5324 C C . ARG A 1 667 ? 32.074 12.750 -20.935 1.00 50.94 667 ARG A C 1
ATOM 5326 O O . ARG A 1 667 ? 32.397 13.818 -20.424 1.00 50.94 667 ARG A O 1
ATOM 5333 N N . SER A 1 668 ? 31.642 11.731 -20.207 1.00 56.44 668 SER A N 1
ATOM 5334 C CA . SER A 1 668 ? 31.388 11.812 -18.772 1.00 56.44 668 SER A CA 1
ATOM 5335 C C . SER A 1 668 ? 32.630 12.057 -17.925 1.00 56.44 668 SER A C 1
ATOM 5337 O O . SER A 1 668 ? 33.700 11.508 -18.196 1.00 56.44 668 SER A O 1
ATOM 5339 N N . SER A 1 669 ? 32.474 12.794 -16.826 1.00 67.06 669 SER A N 1
ATOM 5340 C CA . SER A 1 669 ? 33.505 12.836 -15.791 1.00 67.06 669 SER A CA 1
ATOM 5341 C C . SER A 1 669 ? 33.725 11.429 -15.201 1.00 67.06 669 SER A C 1
ATOM 5343 O O . SER A 1 669 ? 32.891 10.529 -15.350 1.00 67.06 669 SER A O 1
ATOM 5345 N N . LYS A 1 670 ? 34.838 11.210 -14.488 1.00 73.19 670 LYS A N 1
ATOM 5346 C CA . LYS A 1 670 ? 35.078 9.951 -13.753 1.00 73.19 670 LYS A CA 1
ATOM 5347 C C . LYS A 1 670 ? 33.927 9.622 -12.786 1.00 73.19 670 LYS A C 1
ATOM 5349 O O . LYS A 1 670 ? 33.594 8.457 -12.605 1.00 73.19 670 LYS A O 1
ATOM 5354 N N . GLN A 1 671 ? 33.306 10.642 -12.192 1.00 69.94 671 GLN A N 1
ATOM 5355 C CA . GLN A 1 671 ? 32.207 10.482 -11.235 1.00 69.94 671 GLN A CA 1
ATOM 5356 C C . GLN A 1 671 ? 30.941 9.920 -11.890 1.00 69.94 671 GLN A C 1
ATOM 5358 O O . GLN A 1 671 ? 30.239 9.101 -11.304 1.00 69.94 671 GLN A O 1
ATOM 5363 N N . ASP A 1 672 ? 30.678 10.313 -13.127 1.00 68.75 672 ASP A N 1
ATOM 5364 C CA . ASP A 1 672 ? 29.513 9.874 -13.884 1.00 68.75 672 ASP A CA 1
ATOM 5365 C C . ASP A 1 672 ? 29.604 8.415 -14.348 1.00 68.75 672 ASP A C 1
ATOM 5367 O O . ASP A 1 672 ? 28.590 7.711 -14.366 1.00 68.75 672 ASP A O 1
ATOM 5371 N N . LYS A 1 673 ? 30.820 7.941 -14.666 1.00 72.69 673 LYS A N 1
ATOM 5372 C CA . LYS A 1 673 ? 31.070 6.514 -14.932 1.00 72.69 673 LYS A CA 1
ATOM 5373 C C . LYS A 1 673 ? 30.753 5.684 -13.694 1.00 72.69 673 LYS A C 1
ATOM 5375 O O . LYS A 1 673 ? 29.894 4.812 -13.756 1.00 72.69 673 LYS A O 1
ATOM 5380 N N . ILE A 1 674 ? 31.327 6.064 -12.549 1.00 76.62 674 ILE A N 1
ATOM 5381 C CA . ILE A 1 674 ? 31.090 5.398 -11.258 1.00 76.62 674 ILE A CA 1
ATOM 5382 C C . ILE A 1 674 ? 29.592 5.400 -10.912 1.00 76.62 674 ILE A C 1
ATOM 5384 O O . ILE A 1 674 ? 29.049 4.401 -10.447 1.00 76.62 674 ILE A O 1
ATOM 5388 N N . LYS A 1 675 ? 28.885 6.509 -11.161 1.00 74.88 675 LYS A N 1
ATOM 5389 C CA . LYS A 1 675 ? 27.434 6.604 -10.943 1.00 74.88 675 LYS A CA 1
ATOM 5390 C C . LYS A 1 675 ? 26.644 5.625 -11.806 1.00 74.88 675 LYS A C 1
ATOM 5392 O O . LYS A 1 675 ? 25.703 4.999 -11.310 1.00 74.88 675 LYS A O 1
ATOM 5397 N N . SER A 1 676 ? 27.003 5.523 -13.080 1.00 74.94 676 SER A N 1
ATOM 5398 C CA . SER A 1 676 ? 26.342 4.634 -14.037 1.00 74.94 676 SER A CA 1
ATOM 5399 C C . SER A 1 676 ? 26.603 3.174 -13.685 1.00 74.94 676 SER A C 1
ATOM 5401 O O . SER A 1 676 ? 25.656 2.399 -13.609 1.00 74.94 676 SER A O 1
ATOM 5403 N N . GLU A 1 677 ? 27.847 2.831 -13.352 1.00 78.44 677 GLU A N 1
ATOM 5404 C CA . GLU A 1 677 ? 28.251 1.498 -12.891 1.00 78.44 677 GLU A CA 1
ATOM 5405 C C . GLU A 1 677 ? 27.487 1.079 -11.634 1.00 78.44 677 GLU A C 1
ATOM 5407 O O . GLU A 1 677 ? 26.894 0.004 -11.598 1.00 78.44 677 GLU A O 1
ATOM 5412 N N . GLN A 1 678 ? 27.411 1.945 -10.619 1.00 80.38 678 GLN A N 1
ATOM 5413 C CA . GLN A 1 678 ? 26.657 1.632 -9.403 1.00 80.38 678 GLN A CA 1
ATOM 5414 C C . GLN A 1 678 ? 25.150 1.513 -9.653 1.00 80.38 678 GLN A C 1
ATOM 5416 O O . GLN A 1 678 ? 24.486 0.697 -9.017 1.00 80.38 678 GLN A O 1
ATOM 5421 N N . SER A 1 679 ? 24.601 2.300 -10.581 1.00 81.25 679 SER A N 1
ATOM 5422 C CA . SER A 1 679 ? 23.185 2.209 -10.951 1.00 81.25 679 SER A CA 1
ATOM 5423 C C . SER A 1 679 ? 22.891 0.927 -11.740 1.00 81.25 679 SER A C 1
ATOM 5425 O O . SER A 1 679 ? 21.878 0.285 -11.483 1.00 81.25 679 SER A O 1
ATOM 5427 N N . LEU A 1 680 ? 23.780 0.512 -12.648 1.00 83.44 680 LEU A N 1
ATOM 5428 C CA . LEU A 1 680 ? 23.660 -0.753 -13.383 1.00 83.44 680 LEU A CA 1
ATOM 5429 C C . LEU A 1 680 ? 23.813 -1.954 -12.454 1.00 83.44 680 LEU A C 1
ATOM 5431 O O . LEU A 1 680 ? 22.987 -2.859 -12.507 1.00 83.44 680 LEU A O 1
ATOM 5435 N N . LYS A 1 681 ? 24.776 -1.911 -11.527 1.00 84.31 681 LYS A N 1
ATOM 5436 C CA . LYS A 1 681 ? 24.909 -2.915 -10.465 1.00 84.31 681 LYS A CA 1
ATOM 5437 C C . LYS A 1 681 ? 23.629 -3.026 -9.638 1.00 84.31 681 LYS A C 1
ATOM 5439 O O . LYS A 1 681 ? 23.140 -4.119 -9.379 1.00 84.31 681 LYS A O 1
ATOM 5444 N N . ARG A 1 682 ? 23.048 -1.896 -9.232 1.00 85.12 682 ARG A N 1
ATOM 5445 C CA . ARG A 1 682 ? 21.802 -1.919 -8.459 1.00 85.12 682 ARG A CA 1
ATOM 5446 C C . ARG A 1 682 ? 20.621 -2.443 -9.280 1.00 85.12 682 ARG A C 1
ATOM 5448 O O . ARG A 1 682 ? 19.751 -3.122 -8.747 1.00 85.12 682 ARG A O 1
ATOM 5455 N N . PHE A 1 683 ? 20.581 -2.140 -10.571 1.00 86.75 683 PHE A N 1
ATOM 5456 C CA . PHE A 1 683 ? 19.559 -2.671 -11.461 1.00 86.75 683 PHE A CA 1
ATOM 5457 C C . PHE A 1 683 ? 19.700 -4.188 -11.669 1.00 86.75 683 PHE A C 1
ATOM 5459 O O . PHE A 1 683 ? 18.694 -4.896 -11.630 1.00 86.75 683 PHE A O 1
ATOM 5466 N N . SER A 1 684 ? 20.926 -4.707 -11.804 1.00 86.38 684 SER A N 1
ATOM 5467 C CA . SER A 1 684 ? 21.165 -6.153 -11.900 1.00 86.38 684 SER A CA 1
ATOM 5468 C C . SER A 1 684 ? 20.802 -6.883 -10.607 1.00 86.38 684 SER A C 1
ATOM 5470 O O . SER A 1 684 ? 20.181 -7.943 -10.672 1.00 86.38 684 SER A O 1
ATOM 5472 N N . GLU A 1 685 ? 21.068 -6.285 -9.439 1.00 84.19 685 GLU A N 1
ATOM 5473 C CA . GLU A 1 685 ? 20.575 -6.771 -8.141 1.00 84.19 685 GLU A CA 1
ATOM 5474 C C . GLU A 1 685 ? 19.043 -6.893 -8.113 1.00 84.19 685 GLU A C 1
ATOM 5476 O O . GLU A 1 685 ? 18.532 -7.936 -7.713 1.00 84.19 685 GLU A O 1
ATOM 5481 N N . ILE A 1 686 ? 18.310 -5.874 -8.581 1.00 86.06 686 ILE A N 1
ATOM 5482 C CA . ILE A 1 686 ? 16.836 -5.901 -8.658 1.00 86.06 686 ILE A CA 1
ATOM 5483 C C . ILE A 1 686 ? 16.350 -7.040 -9.562 1.00 86.06 686 ILE A C 1
ATOM 5485 O O . ILE A 1 686 ? 15.474 -7.813 -9.164 1.00 86.06 686 ILE A O 1
ATOM 5489 N N . ILE A 1 687 ? 16.925 -7.173 -10.764 1.00 87.06 687 ILE A N 1
ATOM 5490 C CA . ILE A 1 687 ? 16.551 -8.227 -11.719 1.00 87.06 687 ILE A CA 1
ATOM 5491 C C . ILE A 1 687 ? 16.797 -9.617 -11.124 1.00 87.06 687 ILE A C 1
ATOM 5493 O O . ILE A 1 687 ? 15.933 -10.493 -11.207 1.00 87.06 687 ILE A O 1
ATOM 5497 N N . MET A 1 688 ? 17.962 -9.806 -10.510 1.00 85.88 688 MET A N 1
ATOM 5498 C CA . MET A 1 688 ? 18.406 -11.077 -9.953 1.00 85.88 688 MET A CA 1
ATOM 5499 C C . MET A 1 688 ? 17.610 -11.474 -8.705 1.00 85.88 688 MET A C 1
ATOM 5501 O O . MET A 1 688 ? 17.069 -12.577 -8.664 1.00 85.88 688 MET A O 1
ATOM 5505 N N . TYR A 1 689 ? 17.489 -10.602 -7.699 1.00 81.12 689 TYR A N 1
ATOM 5506 C CA . TYR A 1 689 ? 16.820 -10.955 -6.438 1.00 81.12 689 TYR A CA 1
ATOM 5507 C C . TYR A 1 689 ? 15.321 -11.174 -6.614 1.00 81.12 689 TYR A C 1
ATOM 5509 O O . TYR A 1 689 ? 14.749 -12.060 -5.982 1.00 81.12 689 TYR A O 1
ATOM 5517 N N . ASN A 1 690 ? 14.680 -10.457 -7.533 1.00 79.19 690 ASN A N 1
ATOM 5518 C CA . ASN A 1 690 ? 13.275 -10.717 -7.847 1.00 79.19 690 ASN A CA 1
ATOM 5519 C C . ASN A 1 690 ? 13.073 -11.844 -8.855 1.00 79.19 690 ASN A C 1
ATOM 5521 O O . ASN A 1 690 ? 11.921 -12.178 -9.148 1.00 79.19 690 ASN A O 1
ATOM 5525 N N . GLN A 1 691 ? 14.162 -12.427 -9.364 1.00 81.75 691 GLN A N 1
ATOM 5526 C CA . GLN A 1 691 ? 14.156 -13.448 -10.406 1.00 81.75 691 GLN A CA 1
ATOM 5527 C C . GLN A 1 691 ? 13.310 -13.029 -11.615 1.00 81.75 691 GLN A C 1
ATOM 5529 O O . GLN A 1 691 ? 12.536 -13.822 -12.148 1.00 81.75 691 GLN A O 1
ATOM 5534 N N . LEU A 1 692 ? 13.419 -11.761 -12.033 1.00 84.19 692 LEU A N 1
ATOM 5535 C CA . LEU A 1 692 ? 12.534 -11.195 -13.057 1.00 84.19 692 LEU A CA 1
ATOM 5536 C C . LEU A 1 692 ? 12.600 -11.987 -14.363 1.00 84.19 692 LEU A C 1
ATOM 5538 O O . LEU A 1 692 ? 11.556 -12.239 -14.950 1.00 84.19 692 LEU A O 1
ATOM 5542 N N . VAL A 1 693 ? 13.788 -12.459 -14.755 1.00 85.12 693 VAL A N 1
ATOM 5543 C CA . VAL A 1 693 ? 14.012 -13.269 -15.969 1.00 85.12 693 VAL A CA 1
ATOM 5544 C C . VAL A 1 693 ? 13.177 -14.556 -15.981 1.00 85.12 693 VAL A C 1
ATOM 5546 O O . VAL A 1 693 ? 12.784 -15.019 -17.042 1.00 85.12 693 VAL A O 1
ATOM 5549 N N . LYS A 1 694 ? 12.839 -15.113 -14.811 1.00 84.25 694 LYS A N 1
ATOM 5550 C CA . LYS A 1 694 ? 11.979 -16.303 -14.701 1.00 84.25 694 LYS A CA 1
ATOM 5551 C C . LYS A 1 694 ? 10.482 -15.985 -14.746 1.00 84.25 694 LYS A C 1
ATOM 5553 O O . LYS A 1 694 ? 9.674 -16.894 -14.896 1.00 84.25 694 LYS A O 1
ATOM 5558 N N . LYS A 1 695 ? 10.108 -14.714 -14.573 1.00 81.88 695 LYS A N 1
ATOM 5559 C CA . LYS A 1 695 ? 8.718 -14.246 -14.428 1.00 81.88 695 LYS A CA 1
ATOM 5560 C C . LYS A 1 695 ? 8.181 -13.529 -15.665 1.00 81.88 695 LYS A C 1
ATOM 5562 O O . LYS A 1 695 ? 6.989 -13.239 -15.735 1.00 81.88 695 LYS A O 1
ATOM 5567 N N . VAL A 1 696 ? 9.051 -13.179 -16.607 1.00 89.19 696 VAL A N 1
ATOM 5568 C CA . VAL A 1 696 ? 8.704 -12.405 -17.803 1.00 89.19 696 VAL A CA 1
ATOM 5569 C C . VAL A 1 696 ? 9.313 -13.048 -19.041 1.00 89.19 696 VAL A C 1
ATOM 5571 O O . VAL A 1 696 ? 10.352 -13.697 -18.971 1.00 89.19 696 VAL A O 1
ATOM 5574 N N . ASN A 1 697 ? 8.689 -12.821 -20.189 1.00 91.88 697 ASN A N 1
ATOM 5575 C CA . ASN A 1 697 ? 9.249 -13.168 -21.484 1.00 91.88 697 ASN A CA 1
ATOM 5576 C C . ASN A 1 697 ? 10.183 -12.043 -21.951 1.00 91.88 697 ASN A C 1
ATOM 5578 O O . ASN A 1 697 ? 9.720 -10.982 -22.375 1.00 91.88 697 ASN A O 1
ATOM 5582 N N . THR A 1 698 ? 11.493 -12.237 -21.835 1.00 91.19 698 THR A N 1
ATOM 5583 C CA . THR A 1 698 ? 12.488 -11.235 -22.236 1.00 91.19 698 THR A CA 1
ATOM 5584 C C . THR A 1 698 ? 12.557 -11.130 -23.760 1.00 91.19 698 THR A C 1
ATOM 5586 O O . THR A 1 698 ? 12.850 -12.114 -24.437 1.00 91.19 698 THR A O 1
ATOM 5589 N N . LYS A 1 699 ? 12.302 -9.938 -24.307 1.00 92.31 699 LYS A N 1
ATOM 5590 C CA . LYS A 1 699 ? 12.378 -9.636 -25.744 1.00 92.31 699 LYS A CA 1
ATOM 5591 C C . LYS A 1 699 ? 13.386 -8.512 -25.998 1.00 92.31 699 LYS A C 1
ATOM 5593 O O . LYS A 1 699 ? 13.579 -7.648 -25.144 1.00 92.31 699 LYS A O 1
ATOM 5598 N N . SER A 1 700 ? 13.974 -8.506 -27.193 1.00 90.94 700 SER A N 1
ATOM 5599 C CA . SER A 1 700 ? 14.821 -7.410 -27.673 1.00 90.94 700 SER A CA 1
ATOM 5600 C C . SER 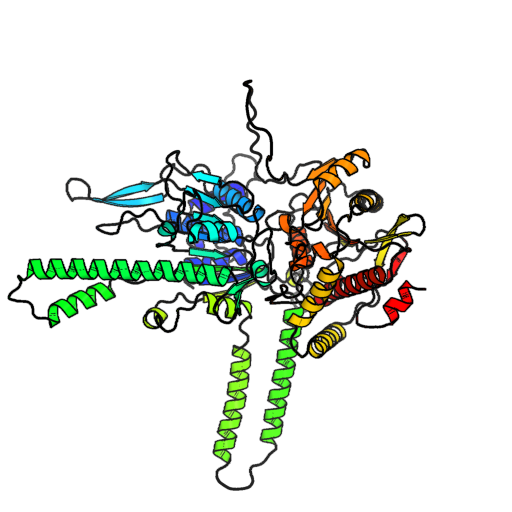A 1 700 ? 14.029 -6.470 -28.595 1.00 90.94 700 SER A C 1
ATOM 5602 O O . SER A 1 700 ? 13.091 -6.882 -29.288 1.00 90.94 700 SER A O 1
ATOM 5604 N N . LEU A 1 701 ? 14.351 -5.184 -28.531 1.00 90.06 701 LEU A N 1
ATOM 5605 C CA . LEU A 1 701 ? 13.772 -4.071 -29.284 1.00 90.06 701 LEU A CA 1
ATOM 5606 C C . LEU A 1 701 ? 14.752 -3.523 -30.343 1.00 90.06 701 LEU A C 1
ATOM 5608 O O . LEU A 1 701 ? 14.334 -2.926 -31.340 1.00 90.06 701 LEU A O 1
ATOM 5612 N N . PHE A 1 702 ? 16.049 -3.703 -30.134 1.00 89.56 702 PHE A N 1
ATOM 5613 C CA . PHE A 1 702 ? 17.153 -3.198 -30.937 1.00 89.56 702 PHE A CA 1
ATOM 5614 C C . PHE A 1 702 ? 18.063 -4.356 -31.360 1.00 89.56 702 PHE A C 1
ATOM 5616 O O . PHE A 1 702 ? 18.103 -5.400 -30.733 1.00 89.56 702 PHE A O 1
ATOM 5623 N N . GLU A 1 703 ? 18.784 -4.191 -32.467 1.00 82.75 703 GLU A N 1
ATOM 5624 C CA . GLU A 1 703 ? 19.642 -5.261 -33.008 1.00 82.75 703 GLU A CA 1
ATOM 5625 C C . GLU A 1 703 ? 20.946 -5.436 -32.216 1.00 82.75 703 GLU A C 1
ATOM 5627 O O . GLU A 1 703 ? 21.594 -6.474 -32.306 1.00 82.75 703 GLU A O 1
ATOM 5632 N N . GLU A 1 704 ? 21.342 -4.413 -31.455 1.00 81.12 704 GLU A N 1
ATOM 5633 C CA . GLU A 1 704 ? 22.545 -4.435 -30.634 1.00 81.12 704 GLU A CA 1
ATOM 5634 C C . GLU A 1 704 ? 22.190 -4.664 -29.164 1.00 81.12 704 GLU A C 1
ATOM 5636 O O . GLU A 1 704 ? 21.553 -3.814 -28.531 1.00 81.12 704 GLU A O 1
ATOM 5641 N N . ASP A 1 705 ? 22.703 -5.767 -28.622 1.00 80.75 705 ASP A N 1
ATOM 5642 C CA . ASP A 1 705 ? 22.561 -6.142 -27.221 1.00 80.75 705 ASP A CA 1
ATOM 5643 C C . ASP A 1 705 ? 23.872 -5.901 -26.449 1.00 80.75 705 ASP A C 1
ATOM 5645 O O . ASP A 1 705 ? 24.976 -6.143 -26.944 1.00 80.75 705 ASP A O 1
ATOM 5649 N N . ILE A 1 706 ? 23.755 -5.426 -25.209 1.00 82.44 706 ILE A N 1
ATOM 5650 C CA . ILE A 1 706 ? 24.846 -5.328 -24.234 1.00 82.44 706 ILE A CA 1
ATOM 5651 C C . ILE A 1 706 ? 24.567 -6.344 -23.120 1.00 82.44 706 ILE A C 1
ATOM 5653 O O . ILE A 1 706 ? 23.520 -6.236 -22.476 1.00 82.44 706 ILE A O 1
ATOM 5657 N N . PRO A 1 707 ? 25.472 -7.294 -22.829 1.00 80.94 707 PRO A N 1
ATOM 5658 C CA . PRO A 1 707 ? 25.259 -8.248 -21.747 1.00 80.94 707 PRO A CA 1
ATOM 5659 C C . PRO A 1 707 ? 25.187 -7.533 -20.392 1.00 80.94 707 PRO A C 1
ATOM 5661 O O . PRO A 1 707 ? 26.042 -6.705 -20.059 1.00 80.94 707 PRO A O 1
ATOM 5664 N N . LEU A 1 708 ? 24.165 -7.850 -19.591 1.00 81.25 708 LEU A N 1
ATOM 5665 C CA . LEU A 1 708 ? 24.084 -7.381 -18.211 1.00 81.25 708 LEU A CA 1
ATOM 5666 C C . LEU A 1 708 ? 24.907 -8.308 -17.312 1.00 81.25 708 LEU A C 1
ATOM 5668 O O . LEU A 1 708 ? 24.661 -9.506 -17.241 1.00 81.25 708 LEU A O 1
ATOM 5672 N N . VAL A 1 709 ? 25.875 -7.748 -16.588 1.00 77.31 709 VAL A N 1
ATOM 5673 C CA . VAL A 1 709 ? 26.720 -8.533 -15.680 1.00 77.31 709 VAL A CA 1
ATOM 5674 C C . VAL A 1 709 ? 26.078 -8.630 -14.295 1.00 77.31 709 VAL A C 1
ATOM 5676 O O . VAL A 1 709 ? 25.694 -7.625 -13.685 1.00 77.31 709 VAL A O 1
ATOM 5679 N N . TYR A 1 710 ? 25.996 -9.857 -13.784 1.00 76.50 710 TYR A N 1
ATOM 5680 C CA . TYR A 1 710 ? 25.484 -10.172 -12.456 1.00 76.50 710 TYR A CA 1
ATOM 5681 C C . TYR A 1 710 ? 26.637 -10.441 -11.486 1.00 76.50 710 TYR A C 1
ATOM 5683 O O . TYR A 1 710 ? 27.435 -11.347 -11.704 1.00 76.50 710 TYR A O 1
ATOM 5691 N N . GLY A 1 711 ? 26.715 -9.668 -10.398 1.00 59.03 711 GLY A N 1
ATOM 5692 C CA . GLY A 1 711 ? 27.679 -9.890 -9.315 1.00 59.03 711 GLY A CA 1
ATOM 5693 C C . GLY A 1 711 ? 28.554 -8.683 -8.971 1.00 59.03 711 GLY A C 1
ATOM 5694 O O . GLY A 1 711 ? 28.306 -7.552 -9.392 1.00 59.03 711 GLY A O 1
ATOM 5695 N N . ILE A 1 712 ? 29.566 -8.929 -8.137 1.00 51.03 712 ILE A N 1
ATOM 5696 C CA . ILE A 1 712 ? 30.656 -7.992 -7.854 1.00 51.03 712 ILE A CA 1
ATOM 5697 C C . ILE A 1 712 ? 31.849 -8.493 -8.654 1.00 51.03 712 ILE A C 1
ATOM 5699 O O . ILE A 1 712 ? 32.483 -9.444 -8.211 1.00 51.03 712 ILE A O 1
ATOM 5703 N N . ASP A 1 713 ? 32.155 -7.895 -9.803 1.00 45.62 713 ASP A N 1
ATOM 5704 C CA . ASP A 1 713 ? 33.439 -8.193 -10.430 1.00 45.62 713 ASP A CA 1
ATOM 5705 C C . ASP A 1 713 ? 33.957 -7.062 -11.329 1.00 45.62 713 ASP A C 1
ATOM 5707 O O . ASP A 1 713 ? 33.194 -6.384 -12.027 1.00 45.62 713 ASP A O 1
ATOM 5711 N N . ASP A 1 714 ? 35.279 -6.891 -11.307 1.00 40.94 714 ASP A N 1
ATOM 5712 C CA . ASP A 1 714 ? 36.075 -5.915 -12.069 1.00 40.94 714 ASP A CA 1
ATOM 5713 C C . ASP A 1 714 ? 35.950 -6.113 -13.599 1.00 40.94 714 ASP A C 1
ATOM 5715 O O . ASP A 1 714 ? 36.322 -5.250 -14.406 1.00 40.94 714 ASP A O 1
ATOM 5719 N N . SER A 1 715 ? 35.363 -7.238 -14.014 1.00 40.53 715 SER A N 1
ATOM 5720 C CA . SER A 1 715 ? 35.069 -7.594 -15.401 1.00 40.53 715 SER A CA 1
ATOM 5721 C C . SER A 1 715 ? 34.021 -6.688 -16.063 1.00 40.53 715 SER A C 1
ATOM 5723 O O . SER A 1 715 ? 34.165 -6.366 -17.244 1.00 40.53 715 SER A O 1
ATOM 5725 N N . PHE A 1 716 ? 33.025 -6.178 -15.323 1.00 41.41 716 PHE A N 1
ATOM 5726 C CA . PHE A 1 716 ? 32.013 -5.269 -15.886 1.00 41.41 716 PHE A CA 1
ATOM 5727 C C . PHE A 1 716 ? 32.626 -3.930 -16.326 1.00 41.41 716 PHE A C 1
ATOM 5729 O O . PHE A 1 716 ? 32.359 -3.450 -17.429 1.00 41.41 716 PHE A O 1
ATOM 5736 N N . VAL A 1 717 ? 33.522 -3.368 -15.509 1.00 39.47 717 VAL A N 1
ATOM 5737 C CA . VAL A 1 717 ? 34.235 -2.111 -15.805 1.00 39.47 717 VAL A CA 1
ATOM 5738 C C . VAL A 1 717 ? 35.154 -2.274 -17.016 1.00 39.47 717 VAL A C 1
ATOM 5740 O O . VAL A 1 717 ? 35.294 -1.352 -17.819 1.00 39.47 717 VAL A O 1
ATOM 5743 N N . SER A 1 718 ? 35.731 -3.464 -17.175 1.00 39.22 718 SER A N 1
ATOM 5744 C CA . SER A 1 718 ? 36.604 -3.802 -18.298 1.00 39.22 718 SER A CA 1
ATOM 5745 C C . SER A 1 718 ? 35.809 -4.002 -19.603 1.00 39.22 718 SER A C 1
ATOM 5747 O O . SER A 1 718 ? 36.256 -3.547 -20.650 1.00 39.22 718 SER A O 1
ATOM 5749 N N . SER A 1 719 ? 34.598 -4.578 -19.544 1.00 36.69 719 SER A N 1
ATOM 5750 C CA . SER A 1 719 ? 33.730 -4.828 -20.716 1.00 36.69 719 SER A CA 1
ATOM 5751 C C . SER A 1 719 ? 33.051 -3.585 -21.311 1.00 36.69 719 SER A C 1
ATOM 5753 O O . SER A 1 719 ? 32.712 -3.570 -22.488 1.00 36.69 719 SER A O 1
ATOM 5755 N N . VAL A 1 720 ? 32.852 -2.528 -20.516 1.00 38.75 720 VAL A N 1
ATOM 5756 C CA . VAL A 1 720 ? 32.238 -1.262 -20.972 1.00 38.75 720 VAL A CA 1
ATOM 5757 C C . VAL A 1 720 ? 33.300 -0.254 -21.458 1.00 38.75 720 VAL A C 1
ATOM 5759 O O . VAL A 1 720 ? 32.968 0.786 -22.032 1.00 38.75 720 VAL A O 1
ATOM 5762 N N . GLN A 1 721 ? 34.588 -0.534 -21.220 1.00 34.81 721 GLN A N 1
ATOM 5763 C CA . GLN A 1 721 ? 35.723 0.290 -21.660 1.00 34.81 721 GLN A CA 1
ATOM 5764 C C . GLN A 1 721 ? 36.448 -0.254 -22.903 1.00 34.81 721 GLN A C 1
ATOM 5766 O O . GLN A 1 721 ? 37.177 0.517 -23.532 1.00 34.81 721 GLN A O 1
ATOM 5771 N N . SER A 1 722 ? 36.240 -1.528 -23.255 1.00 32.19 722 SER A N 1
ATOM 5772 C CA . SER A 1 722 ? 36.508 -2.097 -24.588 1.00 32.19 722 SER A CA 1
ATOM 5773 C C . SER A 1 722 ? 35.410 -1.718 -25.571 1.00 32.19 722 SER A C 1
ATOM 5775 O O . SER A 1 722 ? 35.746 -1.394 -26.730 1.00 32.19 722 SER A O 1
#

Foldseek 3Di:
DVADLPPQQDAVVSLVQDVLLQQLCQCPVVVVDPPDDRPPDTDHQFSQLSVQSNQVSVVFFEEEAEAPPSCNLLSVLSSLVSCQLVPDADEDPPDQDQAAAEEEEEQALLQLLLSVVSNCSSCPPPAQFRGWYHWDQPPPRPDTDTGGHWAKEWREHPPDDIDIDTSDPDDDQHRYYYYYLVRLVCQCVVPDDDSHHNVRLQNYAEYEYAAVVLLQQACDFAHDGQWAQDDPVRDIDGSVLVSLVSSQVSNVVVLVVVLVVVLVVLVVVVCVVQPPPPDDVVVNVVSSVVSSVVSDDQGHHYYYYHYHDFPLVVVLVVVVLVVVVVVLVVVLVVLVPDDDDDPDCVVVSVVVNVVSVVVNVVVVVVPPDPVNVVVCVSRDDDPVCVVCVVVHRHYDYDYDPPDLCVLQDPPPPDDDDDDDDDPDRQFAEEWEKEWEQEPVRDIDIFTAPLVPPQDDPVVLNVQVVVCCVVCVVPQLVNLLVVVLLVLVVVPPDLCPVCPLVCVVVLVVLVCVVVVVDLAAEAEEEALSDDVVSSQVVCVVVDVPAHEDEPDPPDDDDDDDDDDDDDDPDPPRQPPPLPPSHHYYYQLSSVPSHACANGLHYEYEAPLSWRSHSRRYNDSVCVVDSVSSPSNPHNLHTCPSVVVSRSVSHPDPDRRYYYHYHHAYYPPDDPSRLVSRVSRLQSVSSNCNSSVVVVRHNYDTSDPHYDYRDHHDDPVVVVSVVD

Nearest PDB structures (foldseek):
  4d25-assembly1_A  TM=6.119E-01  e=4.905E-05  Bombyx mori
  8r08-assembly1_G  TM=6.387E-01  e=2.053E-04  Homo sapiens
  5zwn-assembly1_y  TM=3.641E-01  e=2.247E-06  Saccharomyces cerevisiae S288C
  3jcr-assembly1_F  TM=4.107E-01  e=2.053E-04  Homo sapiens
  6ah0-assembly1_X  TM=4.308E-01  e=3.763E-04  Homo sapiens

Mean predicted aligned error: 12.69 Å

InterPro domains:
  IPR011545 DEAD/DEAH-box helicase domain [PF00270] (46-218)
  IPR027417 P-loop containing nucleoside triphosphate hydrolase [G3DSA:3.40.50.300] (13-258)
  IPR027417 P-loop containing nucleoside triphosphate hydrolase [SSF52540] (40-218)

Organism: NCBI:txid984487